Protein 4BOL (pdb70)

Sequence (486 aa):
MSSGPRLNTDYTSANQDSRVQFIVLHYTSTDLPHSLGILTHGGVSAHYLIGDDEPATVYRLVDENRRAWHAGVSEWQGRTWLNATSIGIEIVNQGYRDTPQGRVWYPFSEAQIQALIPLLKDIAKRHGITPDRRIIGHSDIAPGRKVDPGPLFPWKRLADAGLVPWPKPGELARRLAELNGQLPDVRWFQQQLARHGYLVPQTGELEKDTRDVIGAFQMKYRPARFDGEPDLETAALLLAVPTSMSSGPRLNTDYTSANQDSRVQFIVLHYTSTDLPHSLGILTHGGVSAHYLIGDDEPATVYRLVDENRRAWHAGVSEWQGRTWLNATSIGIEIVNQGYRDTPQGRVWYPFSEAQIQALIPLLKDIAKRHGITPDRIIGHSDIAPGRKVDPGPLFPWKRLADAGLVPWPKPGELARRLAELNGQLPDVRWFQQQLARHGYLVPQTGELEKDTRDVIGAFQMKYRPARRFDGEPDLETAALLLAVPTS

Solvent-accessible surface area: 22192 Å² total; per-residue (Å²): 222,95,100,60,117,172,59,38,72,118,95,103,4,77,30,37,41,10,7,3,25,2,0,0,0,4,18,22,43,33,71,33,97,91,2,22,33,63,5,8,147,45,45,68,1,0,0,1,0,0,0,80,56,142,124,9,41,9,21,64,2,1,81,20,95,84,45,0,79,16,0,32,95,8,30,9,54,32,73,27,93,0,21,6,11,0,0,0,0,18,0,8,11,68,1,73,96,100,49,148,184,35,117,60,48,95,101,26,45,93,24,5,5,93,19,0,21,62,1,0,103,43,0,13,179,117,36,51,11,60,36,24,36,1,2,0,9,4,0,4,6,29,39,122,79,42,11,3,2,15,82,8,35,10,105,115,0,19,98,32,50,10,7,13,69,22,131,127,41,27,58,68,128,67,80,75,108,21,113,56,130,92,26,98,30,99,52,0,0,87,18,0,45,122,18,3,9,101,14,32,72,94,30,106,51,112,145,79,0,80,37,4,0,6,8,0,0,9,12,21,16,55,102,104,68,79,0,70,15,25,57,70,0,0,0,6,0,36,6,5,48,71,95,226,88,115,33,42,162,58,42,89,105,98,96,7,80,10,36,40,10,7,3,24,0,0,0,0,4,16,23,67,37,68,42,85,114,1,18,17,81,8,14,138,46,42,64,0,0,0,4,0,0,0,77,56,145,119,12,41,14,19,79,2,1,82,27,97,86,46,0,81,17,0,33,95,9,32,9,43,32,53,27,93,0,22,5,11,0,0,0,0,18,0,6,11,108,1,79,116,100,39,145,180,32,110,58,31,60,101,26,40,89,15,3,5,112,20,0,24,68,15,0,103,60,0,14,170,118,36,62,14,68,45,20,40,2,2,0,8,4,0,4,6,28,38,126,80,43,11,2,2,16,80,9,36,10,107,94,0,17,106,33,52,9,7,16,66,21,154,135,55,40,62,67,140,66,86,73,101,23,128,59,141,87,25,100,32,98,54,0,0,86,22,0,46,108,22,3,9,102,14,34,69,93,26,101,51,111,150,78,0,82,38,5,1,7,7,0,0,9,14,23,22,59,101,139,62,68,0,80,14,42,56,74,1,0,0,9,0,41,9,1,58,75,86

Organism: Pseudomonas aeruginosa (strain ATCC 15692 / DSM 22644 / CIP 104116 / JCM 14847 / LMG 12228 / 1C / PRS 101 / PAO1) (NCBI:txid208964)

InterPro domains:
  IPR002477 Peptidoglycan binding-like [PF01471] (199-253)
  IPR002502 N-acetylmuramoyl-L-alanine amidase domain [PF01510] (33-166)
  IPR002502 N-acetylmuramoyl-L-alanine amidase domain [SM00644] (24-165)
  IPR002502 N-acetylmuramoyl-L-alanine amidase domain [cd06583] (35-167)
  IPR036365 PGBD-like superfamily [SSF47090] (194-255)
  IPR036366 PGBD superfamily [G3DSA:1.10.101.10] (180-259)
  IPR036505 N-acetylmuramoyl-L-alanine amidase/PGRP domain superfamily [G3DSA:3.40.80.10] (34-179)
  IPR036505 N-acetylmuramoyl-L-alanine amidase/PGRP domain superfamily [SSF55846] (22-177)
  IPR051206 N-acetylmuramoyl-L-alanine amidase 2 [PTHR30417] (24-256)

Secondary structure (DSSP, 8-state):
---S---B-S---SSEEES--EEEEEE-SS-HHHHHHHHHHSS---SEEE-SSSS--EEE-S-TTEEES---S-EETTEESGGGGEEEEEE----EEE-SS-EEE-PPPHHHHHHHHHHHHHHHHHHT--GGGEEEHHHHSBTTB-TT-TTS-HHHHHHTTSS--PPTTHHHHHHHHHTT-PPPHHHHHHHHHHHT-----SS---HHHHHHHHHHHHHH-TT--S----HHHHHHHHHS---/--SS---B-S---SSEEES--EEEEEE-SS-HHHHHHHHHHSS---SEEE-SSSSPPEEE-S-TTEEES---S-EETTEESGGGGEEEEEE----EEEETTEEEEPPPPHHHHHHHHHHHHHHHHHHT--GGGEEEHHHHSTTT--TT-TTS-HHHHHHTTSS--PPTTHHHHHHHHHTTPPPPHHHHHHHHHHHT-----SS---HHHHHHHHHHHHHH-TT--S----HHHHHHHHHSPP-

Radius of gyration: 25.32 Å; Cα contacts (8 Å, |Δi|>4): 1041; chains: 2; bounding box: 68×60×74 Å

Structure (mmCIF, N/CA/C/O backbone):
data_4BOL
#
_entry.id   4BOL
#
_cell.length_a   47.630
_cell.length_b   97.234
_cell.length_c   104.169
_cell.angle_alpha   90.00
_cell.angle_beta   90.00
_cell.angle_gamma   90.00
#
_symmetry.space_group_name_H-M   'P 21 21 21'
#
loop_
_entity.id
_entity.type
_entity.pdbx_description
1 polymer AMPDH2
2 non-polymer D-alanyl-N-[(2S,6R)-6-amino-6-carboxy-1-{[(1R)-1-carboxyethyl]amino}-1-oxohexan-2-yl]-D-glutamine
3 non-polymer 'ZINC ION'
4 water water
#
loop_
_atom_site.group_PDB
_atom_site.id
_atom_site.type_symbol
_atom_site.label_atom_id
_atom_site.label_alt_id
_atom_site.label_comp_id
_atom_site.label_asym_id
_atom_site.label_entity_id
_atom_site.label_seq_id
_atom_site.pdbx_PDB_ins_code
_atom_site.Cartn_x
_atom_site.Cartn_y
_atom_site.Cartn_z
_atom_site.occupancy
_atom_site.B_iso_or_equiv
_atom_site.auth_seq_id
_atom_site.auth_comp_id
_atom_site.auth_asym_id
_atom_site.auth_atom_id
_atom_site.pdbx_PDB_model_num
ATOM 1 N N . MET A 1 17 ? 40.459 30.376 -45.987 1.00 56.16 17 MET A N 1
ATOM 2 C CA . MET A 1 17 ? 41.397 30.999 -46.923 1.00 66.80 17 MET A CA 1
ATOM 3 C C . MET A 1 17 ? 42.654 30.216 -47.397 1.00 77.21 17 MET A C 1
ATOM 4 O O . MET A 1 17 ? 43.576 30.843 -47.938 1.00 68.32 17 MET A O 1
ATOM 17 N N . SER A 1 18 ? 42.732 28.890 -47.250 1.00 91.63 18 SER A N 1
ATOM 18 C CA . SER A 1 18 ? 41.682 28.029 -46.729 1.00 92.18 18 SER A CA 1
ATOM 19 C C . SER A 1 18 ? 42.271 26.672 -46.394 1.00 96.13 18 SER A C 1
ATOM 20 O O . SER A 1 18 ? 42.479 25.846 -47.282 1.00 98.38 18 SER A O 1
ATOM 28 N N . SER A 1 19 ? 42.557 26.463 -45.108 1.00 105.44 19 SER A N 1
ATOM 29 C CA . SER A 1 19 ? 43.038 25.170 -44.614 1.00 103.47 19 SER A CA 1
ATOM 30 C C . SER A 1 19 ? 42.500 24.864 -43.209 1.00 97.76 19 SER A C 1
ATOM 31 O O . SER A 1 19 ? 42.183 25.771 -42.432 1.00 96.43 19 SER A O 1
ATOM 39 N N . GLY A 1 20 ? 42.445 23.572 -42.893 1.00 80.47 20 GLY A N 1
ATOM 40 C CA . GLY A 1 20 ? 41.499 23.036 -41.928 1.00 77.07 20 GLY A CA 1
ATOM 41 C C . GLY A 1 20 ? 40.500 22.282 -42.795 1.00 76.49 20 GLY A C 1
ATOM 42 O O . GLY A 1 20 ? 40.617 22.329 -44.021 1.00 79.68 20 GLY A O 1
ATOM 46 N N . PRO A 1 21 ? 39.517 21.592 -42.191 1.00 94.17 21 PRO A N 1
ATOM 47 C CA . PRO A 1 21 ? 38.621 20.790 -43.042 1.00 95.50 21 PRO A CA 1
ATOM 48 C C . PRO A 1 21 ? 37.432 21.577 -43.631 1.00 97.20 21 PRO A C 1
ATOM 49 O O . PRO A 1 21 ? 37.066 21.356 -44.789 1.00 101.97 21 PRO A O 1
ATOM 60 N N . ARG A 1 22 ? 36.864 22.513 -42.876 1.00 86.00 22 ARG A N 1
ATOM 61 C CA . ARG A 1 22 ? 35.705 23.354 -43.266 1.00 86.89 22 ARG A CA 1
ATOM 62 C C . ARG A 1 22 ? 34.525 22.673 -44.008 1.00 69.85 22 ARG A C 1
ATOM 63 O O . ARG A 1 22 ? 34.366 22.714 -45.210 1.00 76.38 22 ARG A O 1
ATOM 84 N N . LEU A 1 23 ? 33.660 22.124 -43.201 1.00 53.17 23 LEU A N 1
ATOM 85 C CA . LEU A 1 23 ? 32.504 21.395 -43.696 1.00 39.37 23 LEU A CA 1
ATOM 86 C C . LEU A 1 23 ? 31.491 22.276 -44.382 1.00 46.57 23 LEU A C 1
ATOM 87 O O . LEU A 1 23 ? 31.328 23.436 -44.030 1.00 47.92 23 LEU A O 1
ATOM 103 N N . ASN A 1 24 ? 30.779 21.700 -45.339 1.00 37.19 24 ASN A N 1
ATOM 104 C CA . ASN A 1 24 ? 29.605 22.342 -45.896 1.00 39.81 24 ASN A CA 1
ATOM 105 C C . ASN A 1 24 ? 28.382 21.782 -45.181 1.00 36.81 24 ASN A C 1
ATOM 106 O O . ASN A 1 24 ? 28.093 20.591 -45.260 1.00 34.96 24 ASN A O 1
ATOM 117 N N . THR A 1 25 ? 27.657 22.656 -44.491 1.00 36.82 25 THR A N 1
ATOM 118 C CA . THR A 1 25 ? 26.493 22.233 -43.713 1.00 35.70 25 THR A CA 1
ATOM 119 C C . THR A 1 25 ? 25.209 22.855 -44.258 1.00 39.76 25 THR A C 1
ATOM 120 O O . THR A 1 25 ? 24.231 23.027 -43.526 1.00 40.98 25 THR A O 1
ATOM 131 N N . ASP A 1 26 ? 25.215 23.177 -45.548 1.00 37.49 26 ASP A N 1
ATOM 132 C CA . ASP A 1 26 ? 24.054 23.794 -46.191 1.00 43.81 26 ASP A CA 1
ATOM 133 C C . ASP A 1 26 ? 22.894 22.822 -46.444 1.00 43.79 26 ASP A C 1
ATOM 134 O O . ASP A 1 26 ? 21.773 23.251 -46.665 1.00 52.19 26 ASP A O 1
ATOM 143 N N . TYR A 1 27 ? 23.165 21.519 -46.410 1.00 37.05 27 TYR A N 1
ATOM 144 C CA . TYR A 1 27 ? 22.148 20.513 -46.714 1.00 34.87 27 TYR A CA 1
ATOM 145 C C . TYR A 1 27 ? 21.931 19.598 -45.519 1.00 39.22 27 TYR A C 1
ATOM 146 O O . TYR A 1 27 ? 22.901 19.169 -44.891 1.00 39.01 27 TYR A O 1
ATOM 164 N N . THR A 1 28 ? 20.673 19.291 -45.201 1.00 32.38 28 THR A N 1
ATOM 165 C CA . THR A 1 28 ? 20.407 18.253 -44.221 1.00 32.19 28 THR A CA 1
ATOM 166 C C . THR A 1 28 ? 19.352 17.264 -44.706 1.00 33.43 28 THR A C 1
ATOM 167 O O . THR A 1 28 ? 18.362 17.624 -45.342 1.00 38.01 28 THR A O 1
ATOM 178 N N . SER A 1 29 ? 19.597 16.003 -44.411 1.00 28.12 29 SER A N 1
ATOM 179 C CA . SER A 1 29 ? 18.733 14.950 -44.899 1.00 27.39 29 SER A CA 1
ATOM 180 C C . SER A 1 29 ? 17.418 14.887 -44.145 1.00 29.11 29 SER A C 1
ATOM 181 O O . SER A 1 29 ? 17.381 15.035 -42.918 1.00 26.69 29 SER A O 1
ATOM 189 N N . ALA A 1 30 ? 16.347 14.632 -44.893 1.00 30.34 30 ALA A N 1
ATOM 190 C CA . ALA A 1 30 ? 15.024 14.386 -44.316 1.00 36.79 30 ALA A CA 1
ATOM 191 C C . ALA A 1 30 ? 14.876 12.967 -43.748 1.00 36.04 30 ALA A C 1
ATOM 192 O O . ALA A 1 30 ? 14.066 12.724 -42.862 1.00 33.75 30 ALA A O 1
ATOM 199 N N . ASN A 1 31 ? 15.663 12.030 -44.262 1.00 28.85 31 ASN A N 1
ATOM 200 C CA . ASN A 1 31 ? 15.505 10.627 -43.928 1.00 25.37 31 ASN A CA 1
ATOM 201 C C . ASN A 1 31 ? 16.493 10.222 -42.839 1.00 32.29 31 ASN A C 1
ATOM 202 O O . ASN A 1 31 ? 17.564 9.711 -43.102 1.00 26.84 31 ASN A O 1
ATOM 213 N N . GLN A 1 32 ? 16.123 10.487 -41.599 1.00 25.19 32 GLN A N 1
ATOM 214 C CA . GLN A 1 32 ? 16.975 10.179 -40.475 1.00 22.61 32 GLN A CA 1
ATOM 215 C C . GLN A 1 32 ? 16.075 10.075 -39.264 1.00 20.93 32 GLN A C 1
ATOM 216 O O . GLN A 1 32 ? 14.938 10.594 -39.273 1.00 24.11 32 GLN A O 1
ATOM 230 N N . ASP A 1 33 ? 16.586 9.454 -38.213 1.00 19.63 33 ASP A N 1
ATOM 231 C CA . ASP A 1 33 ? 15.836 9.348 -36.964 1.00 21.89 33 ASP A CA 1
ATOM 232 C C . ASP A 1 33 ? 16.777 9.142 -35.789 1.00 21.13 33 ASP A C 1
ATOM 233 O O . ASP A 1 33 ? 17.945 9.520 -35.856 1.00 19.39 33 ASP A O 1
ATOM 242 N N . SER A 1 34 ? 16.288 8.567 -34.696 1.00 17.92 34 SER A N 1
ATOM 243 C CA . SER A 1 34 ? 17.124 8.455 -33.511 1.00 17.74 34 SER A CA 1
ATOM 244 C C . SER A 1 34 ? 17.985 7.219 -33.497 1.00 18.20 34 SER A C 1
ATOM 245 O O . SER A 1 34 ? 17.574 6.170 -33.994 1.00 19.33 34 SER A O 1
ATOM 253 N N . ARG A 1 35 ? 19.178 7.339 -32.921 1.00 18.66 35 ARG A N 1
ATOM 254 C CA . ARG A 1 35 ? 20.012 6.181 -32.647 1.00 16.42 35 ARG A CA 1
ATOM 255 C C . ARG A 1 35 ? 19.397 5.296 -31.545 1.00 20.68 35 ARG A C 1
ATOM 256 O O . ARG A 1 35 ? 19.699 4.107 -31.476 1.00 18.70 35 ARG A O 1
ATOM 277 N N . VAL A 1 36 ? 18.538 5.867 -30.709 1.00 18.19 36 VAL A N 1
ATOM 278 C CA . VAL A 1 36 ? 17.923 5.114 -29.619 1.00 16.37 36 VAL A CA 1
ATOM 279 C C . VAL A 1 36 ? 16.659 4.435 -30.144 1.00 18.05 36 VAL A C 1
ATOM 280 O O . VAL A 1 36 ? 15.721 5.105 -30.588 1.00 22.66 36 VAL A O 1
ATOM 293 N N . GLN A 1 37 ? 16.678 3.103 -30.148 1.00 19.40 37 GLN A N 1
ATOM 294 C CA . GLN A 1 37 ? 15.595 2.299 -30.696 1.00 19.61 37 GLN A CA 1
ATOM 295 C C . GLN A 1 37 ? 14.839 1.508 -29.610 1.00 18.58 37 GLN A C 1
ATOM 296 O O . GLN A 1 37 ? 13.749 1.021 -29.873 1.00 19.96 37 GLN A O 1
ATOM 310 N N . PHE A 1 38 ? 15.422 1.384 -28.426 1.00 14.50 38 PHE A N 1
ATOM 311 C CA . PHE A 1 38 ? 14.862 0.533 -27.352 1.00 14.27 38 PHE A CA 1
ATOM 312 C C . PHE A 1 38 ? 15.034 1.169 -25.969 1.00 18.63 38 PHE A C 1
ATOM 313 O O . PHE A 1 38 ? 15.994 1.905 -25.742 1.00 15.88 38 PHE A O 1
ATOM 330 N N . ILE A 1 39 ? 14.127 0.843 -25.056 1.00 16.34 39 ILE A N 1
ATOM 331 C CA . ILE A 1 39 ? 14.267 1.171 -23.648 1.00 15.77 39 ILE A CA 1
ATOM 332 C C . ILE A 1 39 ? 14.314 -0.137 -22.895 1.00 14.70 39 ILE A C 1
ATOM 333 O O . ILE A 1 39 ? 13.446 -0.993 -23.115 1.00 17.32 39 ILE A O 1
ATOM 349 N N . VAL A 1 40 ? 15.331 -0.292 -22.041 1.00 14.78 40 VAL A N 1
ATOM 350 C CA . VAL A 1 40 ? 15.504 -1.506 -21.241 1.00 16.38 40 VAL A CA 1
ATOM 351 C C . VAL A 1 40 ? 15.372 -1.207 -19.746 1.00 17.02 40 VAL A C 1
ATOM 352 O O . VAL A 1 40 ? 16.049 -0.319 -19.214 1.00 16.25 40 VAL A O 1
ATOM 365 N N . LEU A 1 41 ? 14.539 -2.000 -19.077 1.00 16.29 41 LEU A N 1
ATOM 366 C CA . LEU A 1 41 ? 14.225 -1.853 -17.656 1.00 12.74 41 LEU A CA 1
ATOM 367 C C . LEU A 1 41 ? 15.011 -2.850 -16.825 1.00 17.54 41 LEU A C 1
ATOM 368 O O . LEU A 1 41 ? 15.137 -4.011 -17.200 1.00 16.88 41 LEU A O 1
ATOM 384 N N . HIS A 1 42 ? 15.510 -2.379 -15.683 1.00 16.13 42 HIS A N 1
ATOM 385 C CA . HIS A 1 42 ? 16.333 -3.162 -14.774 1.00 16.54 42 HIS A CA 1
ATOM 386 C C . HIS A 1 42 ? 15.899 -2.917 -13.324 1.00 16.69 42 HIS A C 1
ATOM 387 O O . HIS A 1 42 ? 15.265 -1.908 -13.036 1.00 21.07 42 HIS A O 1
ATOM 401 N N . TYR A 1 43 ? 16.299 -3.803 -12.408 1.00 20.19 43 TYR A N 1
ATOM 402 C CA . TYR A 1 43 ? 16.393 -3.434 -10.988 1.00 22.07 43 TYR A CA 1
ATOM 403 C C . TYR A 1 43 ? 17.852 -3.452 -10.514 1.00 21.29 43 TYR A C 1
ATOM 404 O O . TYR A 1 43 ? 18.721 -4.058 -11.155 1.00 24.72 43 TYR A O 1
ATOM 422 N N . THR A 1 44 ? 18.115 -2.762 -9.411 1.00 23.58 44 THR A N 1
ATOM 423 C CA . THR A 1 44 ? 19.475 -2.594 -8.927 1.00 22.03 44 THR A CA 1
ATOM 424 C C . THR A 1 44 ? 19.986 -3.761 -8.086 1.00 25.21 44 THR A C 1
ATOM 425 O O . THR A 1 44 ? 21.203 -3.985 -8.004 1.00 27.98 44 THR A O 1
ATOM 436 N N . SER A 1 45 ? 19.062 -4.459 -7.429 1.00 24.47 45 SER A N 1
ATOM 437 C CA . SER A 1 45 ? 19.367 -5.519 -6.449 1.00 27.41 45 SER A CA 1
ATOM 438 C C . SER A 1 45 ? 19.947 -5.005 -5.134 1.00 30.07 45 SER A C 1
ATOM 439 O O . SER A 1 45 ? 20.340 -5.808 -4.286 1.00 37.20 45 SER A O 1
ATOM 447 N N . THR A 1 46 ? 19.984 -3.685 -4.944 1.00 26.97 46 THR A N 1
ATOM 448 C CA . THR A 1 46 ? 20.632 -3.100 -3.764 1.00 30.93 46 THR A CA 1
ATOM 449 C C . THR A 1 46 ? 20.008 -1.766 -3.360 1.00 32.43 46 THR A C 1
ATOM 450 O O . THR A 1 46 ? 19.176 -1.226 -4.081 1.00 30.95 46 THR A O 1
ATOM 461 N N . ASP A 1 47 ? 20.419 -1.252 -2.199 1.00 31.53 47 ASP A N 1
ATOM 462 C CA . ASP A 1 47 ? 19.895 0.008 -1.646 1.00 35.74 47 ASP A CA 1
ATOM 463 C C . ASP A 1 47 ? 20.270 1.215 -2.524 1.00 37.36 47 ASP A C 1
ATOM 464 O O . ASP A 1 47 ? 21.139 1.106 -3.365 1.00 32.45 47 ASP A O 1
ATOM 473 N N . LEU A 1 48 ? 19.645 2.372 -2.311 1.00 31.65 48 LEU A N 1
ATOM 474 C CA . LEU A 1 48 ? 19.878 3.528 -3.192 1.00 34.21 48 LEU A CA 1
ATOM 475 C C . LEU A 1 48 ? 21.324 4.094 -3.183 1.00 29.75 48 LEU A C 1
ATOM 476 O O . LEU A 1 48 ? 21.903 4.372 -4.253 1.00 28.19 48 LEU A O 1
ATOM 492 N N . PRO A 1 49 ? 21.902 4.314 -1.993 1.00 30.34 49 PRO A N 1
ATOM 493 C CA . PRO A 1 49 ? 23.266 4.854 -2.082 1.00 29.59 49 PRO A CA 1
ATOM 494 C C . PRO A 1 49 ? 24.269 3.883 -2.715 1.00 29.30 49 PRO A C 1
ATOM 495 O O . PRO A 1 49 ? 25.139 4.297 -3.484 1.00 33.09 49 PRO A O 1
ATOM 506 N N . HIS A 1 50 ? 24.159 2.604 -2.397 1.00 28.71 50 HIS A N 1
ATOM 507 C CA . HIS A 1 50 ? 25.009 1.612 -3.013 1.00 30.87 50 HIS A CA 1
ATOM 508 C C . HIS A 1 50 ? 24.727 1.537 -4.512 1.00 31.01 50 HIS A C 1
ATOM 509 O O . HIS A 1 50 ? 25.676 1.447 -5.307 1.00 31.44 50 HIS A O 1
ATOM 524 N N . SER A 1 51 ? 23.444 1.584 -4.897 1.00 27.53 51 SER A N 1
ATOM 525 C CA . SER A 1 51 ? 23.063 1.534 -6.305 1.00 29.59 51 SER A CA 1
ATOM 526 C C . SER A 1 51 ? 23.739 2.666 -7.061 1.00 28.51 51 SER A C 1
ATOM 527 O O . SER A 1 51 ? 24.305 2.458 -8.149 1.00 27.87 51 SER A O 1
ATOM 535 N N . LEU A 1 52 ? 23.664 3.867 -6.508 1.00 28.01 52 LEU A N 1
ATOM 536 C CA . LEU A 1 52 ? 24.314 5.024 -7.124 1.00 26.69 52 LEU A CA 1
ATOM 537 C C . LEU A 1 52 ? 25.822 4.826 -7.224 1.00 28.85 52 LEU A C 1
ATOM 538 O O . LEU A 1 52 ? 26.411 5.160 -8.241 1.00 29.28 52 LEU A O 1
ATOM 554 N N . GLY A 1 53 ? 26.452 4.283 -6.190 1.00 30.86 53 GLY A N 1
ATOM 555 C CA . GLY A 1 53 ? 27.890 4.033 -6.230 1.00 27.15 53 GLY A CA 1
ATOM 556 C C . GLY A 1 53 ? 28.295 3.106 -7.372 1.00 26.03 53 GLY A C 1
ATOM 557 O O . GLY A 1 53 ? 29.240 3.358 -8.119 1.00 26.52 53 GLY A O 1
ATOM 561 N N . ILE A 1 54 ? 27.533 2.031 -7.538 1.00 27.94 54 ILE A N 1
ATOM 562 C CA . ILE A 1 54 ? 27.810 1.054 -8.575 1.00 26.25 54 ILE A CA 1
ATOM 563 C C . ILE A 1 54 ? 27.614 1.697 -9.946 1.00 22.77 54 ILE A C 1
ATOM 564 O O . ILE A 1 54 ? 28.452 1.548 -10.819 1.00 25.46 54 ILE A O 1
ATOM 580 N N . LEU A 1 55 ? 26.537 2.463 -10.106 1.00 23.34 55 LEU A N 1
ATOM 581 C CA . LEU A 1 55 ? 26.175 2.962 -11.429 1.00 24.03 55 LEU A CA 1
ATOM 582 C C . LEU A 1 55 ? 27.003 4.153 -11.849 1.00 28.34 55 LEU A C 1
ATOM 583 O O . LEU A 1 55 ? 27.007 4.506 -13.038 1.00 26.84 55 LEU A O 1
ATOM 599 N N . THR A 1 56 ? 27.721 4.744 -10.898 1.00 24.42 56 THR A N 1
ATOM 600 C CA . THR A 1 56 ? 28.612 5.866 -11.177 1.00 23.27 56 THR A CA 1
ATOM 601 C C . THR A 1 56 ? 30.118 5.532 -11.161 1.00 29.55 56 THR A C 1
ATOM 602 O O . THR A 1 56 ? 30.888 6.195 -11.838 1.00 30.32 56 THR A O 1
ATOM 613 N N . HIS A 1 57 ? 30.534 4.527 -10.391 1.00 26.35 57 HIS A N 1
ATOM 614 C CA . HIS A 1 57 ? 31.948 4.186 -10.267 1.00 26.76 57 HIS A CA 1
ATOM 615 C C . HIS A 1 57 ? 32.299 2.696 -10.473 1.00 26.61 57 HIS A C 1
ATOM 616 O O . HIS A 1 57 ? 33.437 2.306 -10.186 1.00 32.51 57 HIS A O 1
ATOM 631 N N . GLY A 1 58 ? 31.333 1.883 -10.889 1.00 25.09 58 GLY A N 1
ATOM 632 C CA . GLY A 1 58 ? 31.485 0.424 -10.946 1.00 25.08 58 GLY A CA 1
ATOM 633 C C . GLY A 1 58 ? 31.463 -0.326 -12.294 1.00 29.94 58 GLY A C 1
ATOM 634 O O . GLY A 1 58 ? 31.194 -1.530 -12.354 1.00 35.31 58 GLY A O 1
ATOM 638 N N . GLY A 1 59 ? 31.764 0.346 -13.374 1.00 33.39 59 GLY A N 1
ATOM 639 C CA . GLY A 1 59 ? 31.872 -0.375 -14.652 1.00 28.36 59 GLY A CA 1
ATOM 640 C C . GLY A 1 59 ? 30.590 -0.815 -15.337 1.00 28.37 59 GLY A C 1
ATOM 641 O O . GLY A 1 59 ? 30.633 -1.378 -16.450 1.00 27.64 59 GLY A O 1
ATOM 645 N N . VAL A 1 60 ? 29.454 -0.587 -14.691 1.00 21.92 60 VAL A N 1
ATOM 646 C CA . VAL A 1 60 ? 28.159 -0.580 -15.324 1.00 22.41 60 VAL A CA 1
ATOM 647 C C . VAL A 1 60 ? 27.541 0.782 -15.106 1.00 23.86 60 VAL A C 1
ATOM 648 O O . VAL A 1 60 ? 27.983 1.543 -14.257 1.00 29.08 60 VAL A O 1
ATOM 661 N N 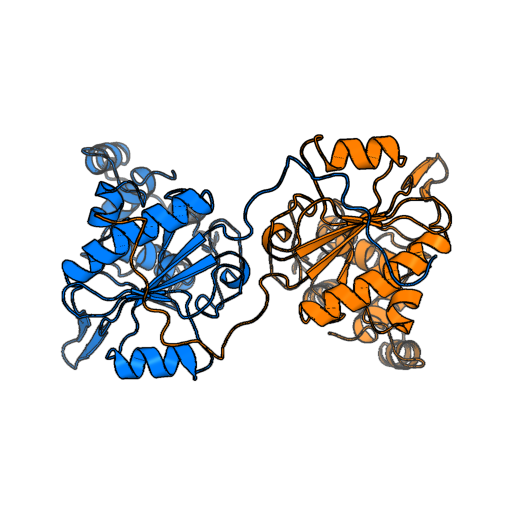. SER A 1 61 ? 26.514 1.101 -15.875 1.00 18.08 61 SER A N 1
ATOM 662 C CA . SER A 1 61 ? 25.850 2.384 -15.715 1.00 19.57 61 SER A CA 1
ATOM 663 C C . SER A 1 61 ? 24.503 2.308 -16.386 1.00 19.28 61 SER A C 1
ATOM 664 O O . SER A 1 61 ? 24.201 1.363 -17.111 1.00 23.18 61 SER A O 1
ATOM 672 N N . ALA A 1 62 ? 23.698 3.329 -16.158 1.00 22.66 62 ALA A N 1
ATOM 673 C CA . ALA A 1 62 ? 22.398 3.428 -16.815 1.00 25.65 62 ALA A CA 1
ATOM 674 C C . ALA A 1 62 ? 22.099 4.903 -16.971 1.00 19.75 62 ALA A C 1
ATOM 675 O O . ALA A 1 62 ? 22.681 5.734 -16.286 1.00 21.64 62 ALA A O 1
ATOM 682 N N . HIS A 1 63 ? 21.185 5.231 -17.869 1.00 18.43 63 HIS A N 1
ATOM 683 C CA . HIS A 1 63 ? 20.823 6.617 -18.074 1.00 17.82 63 HIS A CA 1
ATOM 684 C C . HIS A 1 63 ? 20.013 7.200 -16.918 1.00 18.46 63 HIS A C 1
ATOM 685 O O . HIS A 1 63 ? 20.231 8.342 -16.540 1.00 20.67 63 HIS A O 1
ATOM 700 N N . TYR A 1 64 ? 19.067 6.426 -16.403 1.00 17.43 64 TYR A N 1
ATOM 701 C CA . TYR A 1 64 ? 18.196 6.872 -15.339 1.00 17.47 64 TYR A CA 1
ATOM 702 C C . TYR A 1 64 ? 18.167 5.854 -14.210 1.00 19.72 64 TYR A C 1
ATOM 703 O O . TYR A 1 64 ? 18.227 4.646 -14.447 1.00 18.99 64 TYR A O 1
ATOM 721 N N . LEU A 1 65 ? 18.090 6.372 -12.985 1.00 21.71 65 LEU A N 1
ATOM 722 C CA . LEU A 1 65 ? 17.856 5.567 -11.798 1.00 20.82 65 LEU A CA 1
ATOM 723 C C . LEU A 1 65 ? 16.631 6.113 -11.067 1.00 21.07 65 LEU A C 1
ATOM 724 O O . LEU A 1 65 ? 16.536 7.323 -10.810 1.00 21.70 65 LEU A O 1
ATOM 740 N N . ILE A 1 66 ? 15.709 5.219 -10.723 1.00 19.88 66 ILE A N 1
ATOM 741 C CA . ILE A 1 66 ? 14.501 5.582 -9.973 1.00 21.01 66 ILE A CA 1
ATOM 742 C C . ILE A 1 66 ? 14.642 5.106 -8.554 1.00 20.23 66 ILE A C 1
ATOM 743 O O . ILE A 1 66 ? 14.820 3.916 -8.301 1.00 23.18 66 ILE A O 1
ATOM 759 N N . GLY A 1 67 ? 14.567 6.062 -7.640 1.00 20.94 67 GLY A N 1
ATOM 760 C CA . GLY A 1 67 ? 14.788 5.806 -6.235 1.00 24.91 67 GLY A CA 1
ATOM 761 C C . GLY A 1 67 ? 13.600 5.142 -5.573 1.00 24.41 67 GLY A C 1
ATOM 762 O O . GLY A 1 67 ? 12.578 4.890 -6.218 1.00 25.36 67 GLY A O 1
ATOM 766 N N . ASP A 1 68 ? 13.761 4.855 -4.285 1.00 30.34 68 ASP A N 1
ATOM 767 C CA . ASP A 1 68 ? 12.764 4.146 -3.494 1.00 30.63 68 ASP A CA 1
ATOM 768 C C . ASP A 1 68 ? 12.161 5.089 -2.450 1.00 30.84 68 ASP A C 1
ATOM 769 O O . ASP A 1 68 ? 11.628 4.642 -1.426 1.00 32.60 68 ASP A O 1
ATOM 778 N N . ASP A 1 69 ? 12.290 6.398 -2.689 1.00 33.08 69 ASP A N 1
ATOM 779 C CA . ASP A 1 69 ? 11.660 7.414 -1.848 1.00 33.77 69 ASP A CA 1
ATOM 780 C C . ASP A 1 69 ? 10.241 7.717 -2.338 1.00 32.89 69 ASP A C 1
ATOM 781 O O . ASP A 1 69 ? 9.840 7.179 -3.366 1.00 30.82 69 ASP A O 1
ATOM 790 N N . GLU A 1 70 ? 9.474 8.522 -1.587 1.00 33.98 70 GLU A N 1
ATOM 791 C CA . GLU A 1 70 ? 8.128 8.940 -2.024 1.00 34.44 70 GLU A CA 1
ATOM 792 C C . GLU A 1 70 ? 7.951 10.449 -1.941 1.00 36.69 70 GLU A C 1
ATOM 793 O O . GLU A 1 70 ? 7.958 11.005 -0.846 1.00 40.82 70 GLU A O 1
ATOM 805 N N . PRO A 1 71 ? 7.779 11.134 -3.081 1.00 35.11 71 PRO A N 1
ATOM 806 C CA . PRO A 1 71 ? 7.789 10.636 -4.465 1.00 36.37 71 PRO A CA 1
ATOM 807 C C . PRO A 1 71 ? 9.143 10.030 -4.788 1.00 34.68 71 PRO A C 1
ATOM 808 O O . PRO A 1 71 ? 10.106 10.318 -4.086 1.00 31.76 71 PRO A O 1
ATOM 819 N N . ALA A 1 72 ? 9.202 9.199 -5.824 1.00 29.68 72 ALA A N 1
ATOM 820 C CA . ALA A 1 72 ? 10.421 8.501 -6.197 1.00 25.58 72 ALA A CA 1
ATOM 821 C C . ALA A 1 72 ? 11.305 9.395 -7.070 1.00 29.15 72 ALA A C 1
ATOM 822 O O . ALA A 1 72 ? 10.951 9.705 -8.198 1.00 30.58 72 ALA A O 1
ATOM 829 N N . THR A 1 73 ? 12.460 9.793 -6.547 1.00 25.94 73 THR A N 1
ATOM 830 C CA . THR A 1 73 ? 13.382 10.624 -7.302 1.00 26.13 73 THR A CA 1
ATOM 831 C C . THR A 1 73 ? 13.893 9.904 -8.553 1.00 29.66 73 THR A C 1
ATOM 832 O O . THR A 1 73 ? 14.198 8.720 -8.513 1.00 25.45 73 THR A O 1
ATOM 843 N N . VAL A 1 74 ? 13.977 10.632 -9.661 1.00 22.94 74 VAL A N 1
ATOM 844 C CA . VAL A 1 74 ? 14.602 10.126 -10.874 1.00 21.70 74 VAL A CA 1
ATOM 845 C C . VAL A 1 74 ? 15.937 10.828 -11.077 1.00 25.13 74 VAL A C 1
ATOM 846 O O . VAL A 1 74 ? 16.000 12.044 -11.258 1.00 28.37 74 VAL A O 1
ATOM 859 N N . TYR A 1 75 ? 16.997 10.040 -11.033 1.00 21.93 75 TYR A N 1
ATOM 860 C CA . TYR A 1 75 ? 18.340 10.539 -11.261 1.00 25.39 75 TYR A CA 1
ATOM 861 C C . TYR A 1 75 ? 18.782 10.274 -12.675 1.00 24.55 75 TYR A C 1
ATOM 862 O O . TYR A 1 75 ? 18.681 9.137 -13.172 1.00 23.54 75 TYR A O 1
ATOM 880 N N . ARG A 1 76 ? 19.246 11.328 -13.346 1.00 23.32 76 ARG A N 1
ATOM 881 C CA . ARG A 1 76 ? 19.919 11.179 -14.629 1.00 23.04 76 ARG A CA 1
ATOM 882 C C . ARG A 1 76 ? 21.415 11.018 -14.410 1.00 28.97 76 ARG A C 1
ATOM 883 O O . ARG A 1 76 ? 22.063 11.921 -13.875 1.00 30.74 76 ARG A O 1
ATOM 904 N N . LEU A 1 77 ? 21.961 9.881 -14.825 1.00 24.16 77 LEU A N 1
ATOM 905 C CA . LEU A 1 77 ? 23.365 9.541 -14.576 1.00 27.23 77 LEU A CA 1
ATOM 906 C C . LEU A 1 77 ? 24.234 9.564 -15.837 1.00 28.51 77 LEU A C 1
ATOM 907 O O . LEU A 1 77 ? 25.450 9.759 -15.748 1.00 27.34 77 LEU A O 1
ATOM 923 N N . VAL A 1 78 ? 23.609 9.314 -16.978 1.00 24.11 78 VAL A N 1
ATOM 924 C CA . VAL A 1 78 ? 24.265 9.356 -18.295 1.00 23.31 78 VAL A CA 1
ATOM 925 C C . VAL A 1 78 ? 23.347 10.093 -19.287 1.00 25.47 78 VAL A C 1
ATOM 926 O O . VAL A 1 78 ? 22.149 9.810 -19.368 1.00 24.10 78 VAL A O 1
ATOM 939 N N . ASP A 1 79 ? 23.904 11.044 -20.040 1.00 26.74 79 ASP A N 1
ATOM 940 C CA . ASP A 1 79 ? 23.122 11.780 -21.024 1.00 28.33 79 ASP A CA 1
ATOM 941 C C . ASP A 1 79 ? 22.585 10.799 -22.049 1.00 24.15 79 ASP A C 1
ATOM 942 O O . ASP A 1 79 ? 23.240 9.810 -22.371 1.00 23.15 79 ASP A O 1
ATOM 951 N N . GLU A 1 80 ? 21.385 11.058 -22.545 1.00 23.04 80 GLU A N 1
ATOM 952 C CA . GLU A 1 80 ? 20.773 10.154 -23.522 1.00 18.79 80 GLU A CA 1
ATOM 953 C C . GLU A 1 80 ? 21.595 9.994 -24.796 1.00 19.60 80 GLU A C 1
ATOM 954 O O . GLU A 1 80 ? 21.464 8.979 -25.493 1.00 21.66 80 GLU A O 1
ATOM 966 N N . ASN A 1 81 ? 22.405 10.996 -25.134 1.00 23.24 81 ASN A N 1
ATOM 967 C CA . ASN A 1 81 ? 23.224 10.918 -26.349 1.00 25.19 81 ASN A CA 1
ATOM 968 C C . ASN A 1 81 ? 24.503 10.095 -26.187 1.00 31.55 81 ASN A C 1
ATOM 969 O O . ASN A 1 81 ? 25.286 9.977 -27.110 1.00 34.78 81 ASN A O 1
ATOM 980 N N . ARG A 1 82 ? 24.689 9.505 -25.019 1.00 21.87 82 ARG A N 1
ATOM 981 C CA . ARG A 1 82 ? 25.854 8.687 -24.725 1.00 18.91 82 ARG A CA 1
ATOM 982 C C . ARG A 1 82 ? 25.425 7.235 -24.487 1.00 20.44 82 ARG A C 1
ATOM 983 O O . ARG A 1 82 ? 24.256 6.941 -24.207 1.00 21.75 82 ARG A O 1
ATOM 1004 N N . ARG A 1 83 ? 26.383 6.329 -24.665 1.00 23.47 83 ARG A N 1
ATOM 1005 C CA . ARG A 1 83 ? 26.172 4.912 -24.437 1.00 16.21 83 ARG A CA 1
ATOM 1006 C C . ARG A 1 83 ? 26.430 4.562 -22.975 1.00 20.23 83 ARG A C 1
ATOM 1007 O O . ARG A 1 83 ? 27.569 4.710 -22.473 1.00 20.36 83 ARG A O 1
ATOM 1028 N N . ALA A 1 84 ? 25.368 4.153 -22.279 1.00 18.42 84 ALA A N 1
ATOM 1029 C CA . ALA A 1 84 ? 25.505 3.614 -20.933 1.00 18.30 84 ALA A CA 1
ATOM 1030 C C . ALA A 1 84 ? 25.687 2.095 -21.010 1.00 18.93 84 ALA A C 1
ATOM 1031 O O . ALA A 1 84 ? 25.382 1.464 -22.031 1.00 20.58 84 ALA A O 1
ATOM 1038 N N . TRP A 1 85 ? 26.234 1.515 -19.949 1.00 20.74 85 TRP A N 1
ATOM 1039 C CA . TRP A 1 85 ? 26.629 0.115 -19.972 1.00 17.59 85 TRP A CA 1
ATOM 1040 C C . TRP A 1 85 ? 25.722 -0.721 -19.100 1.00 18.74 85 TRP A C 1
ATOM 1041 O O . TRP A 1 85 ? 26.045 -1.009 -17.957 1.00 20.97 85 TRP A O 1
ATOM 1062 N N . HIS A 1 86 ? 24.572 -1.099 -19.646 1.00 18.62 86 HIS A N 1
ATOM 1063 C CA . HIS A 1 86 ? 23.517 -1.738 -18.883 1.00 16.93 86 HIS A CA 1
ATOM 1064 C C . HIS A 1 86 ? 23.021 -3.040 -19.473 1.00 18.76 86 HIS A C 1
ATOM 1065 O O . HIS A 1 86 ? 22.486 -3.857 -18.746 1.00 20.69 86 HIS A O 1
ATOM 1080 N N . ALA A 1 87 ? 23.160 -3.245 -20.783 1.00 16.97 87 ALA A N 1
ATOM 1081 C CA . ALA A 1 87 ? 22.496 -4.392 -21.449 1.00 17.88 87 ALA A CA 1
ATOM 1082 C C . ALA A 1 87 ? 23.383 -5.613 -21.603 1.00 18.17 87 ALA A C 1
ATOM 1083 O O . ALA A 1 87 ? 22.893 -6.755 -21.639 1.00 19.63 87 ALA A O 1
ATOM 1090 N N . GLY A 1 88 ? 24.681 -5.372 -21.751 1.00 21.71 88 GLY A N 1
ATOM 1091 C CA . GLY A 1 88 ? 25.640 -6.428 -22.008 1.00 19.20 88 GLY A CA 1
ATOM 1092 C C . GLY A 1 88 ? 25.303 -7.236 -23.248 1.00 19.07 88 GLY A C 1
ATOM 1093 O O . GLY A 1 88 ? 24.780 -6.712 -24.233 1.00 18.50 88 GLY A O 1
ATOM 1097 N N . VAL A 1 89 ? 25.643 -8.521 -23.208 1.00 20.44 89 VAL A N 1
ATOM 1098 C CA . VAL A 1 89 ? 25.310 -9.447 -24.288 1.00 18.51 89 VAL A CA 1
ATOM 1099 C C . VAL A 1 89 ? 23.787 -9.536 -24.338 1.00 17.73 89 VAL A C 1
ATOM 1100 O O . VAL A 1 89 ? 23.138 -9.907 -23.346 1.00 18.81 89 VAL A O 1
ATOM 1113 N N . SER A 1 90 ? 23.210 -9.221 -25.495 1.00 16.44 90 SER A N 1
ATOM 1114 C CA . SER A 1 90 ? 21.792 -8.908 -25.589 1.00 16.06 90 SER A CA 1
ATOM 1115 C C . SER A 1 90 ? 21.304 -8.969 -27.018 1.00 18.26 90 SER A C 1
ATOM 1116 O O . SER A 1 90 ? 22.069 -8.702 -27.946 1.00 16.19 90 SER A O 1
ATOM 1124 N N . GLU A 1 91 ? 20.021 -9.291 -27.174 1.00 13.43 91 GLU A N 1
ATOM 1125 C CA . GLU A 1 91 ? 19.387 -9.251 -28.493 1.00 13.49 91 GLU A CA 1
ATOM 1126 C C . GLU A 1 91 ? 17.890 -9.011 -28.374 1.00 16.92 91 GLU A C 1
ATOM 1127 O O . GLU A 1 91 ? 17.230 -9.581 -27.494 1.00 16.72 91 GLU A O 1
ATOM 1139 N N . TRP A 1 92 ? 17.349 -8.130 -29.216 1.00 15.40 92 TRP A N 1
ATOM 1140 C CA . TRP A 1 92 ? 15.904 -7.941 -29.316 1.00 14.92 92 TRP A CA 1
ATOM 1141 C C . TRP A 1 92 ? 15.536 -7.651 -30.775 1.00 13.95 92 TRP A C 1
ATOM 1142 O O . TRP A 1 92 ? 16.144 -6.778 -31.408 1.00 16.62 92 TRP A O 1
ATOM 1163 N N . GLN A 1 93 ? 14.583 -8.401 -31.313 1.00 15.19 93 GLN A N 1
ATOM 1164 C CA . GLN A 1 93 ? 14.128 -8.242 -32.697 1.00 17.49 93 GLN A CA 1
ATOM 1165 C C . GLN A 1 93 ? 15.303 -8.255 -33.675 1.00 16.89 93 GLN A C 1
ATOM 1166 O O . GLN A 1 93 ? 15.309 -7.539 -34.702 1.00 17.69 93 GLN A O 1
ATOM 1180 N N . GLY A 1 94 ? 16.277 -9.125 -33.411 1.00 15.34 94 GLY A N 1
ATOM 1181 C CA . GLY A 1 94 ? 17.426 -9.289 -34.276 1.00 15.46 94 GLY A CA 1
ATOM 1182 C C . GLY A 1 94 ? 18.558 -8.292 -34.126 1.00 15.84 94 GLY A C 1
ATOM 1183 O O . GLY A 1 94 ? 19.603 -8.456 -34.782 1.00 18.67 94 GLY A O 1
ATOM 1187 N N . ARG A 1 95 ? 18.326 -7.255 -33.316 1.00 15.00 95 ARG A N 1
ATOM 1188 C CA . ARG A 1 95 ? 19.332 -6.259 -32.934 1.00 14.31 95 ARG A CA 1
ATOM 1189 C C . ARG A 1 95 ? 20.144 -6.751 -31.753 1.00 15.95 95 ARG A C 1
ATOM 1190 O O . ARG A 1 95 ? 19.577 -7.014 -30.703 1.00 15.99 95 ARG A O 1
ATOM 1211 N N . THR A 1 96 ? 21.468 -6.842 -31.911 1.00 16.69 96 THR A N 1
ATOM 1212 C CA . THR A 1 96 ? 22.352 -7.360 -30.877 1.00 15.47 96 THR A CA 1
ATOM 1213 C C . THR A 1 96 ? 23.104 -6.238 -30.205 1.00 17.86 96 THR A C 1
ATOM 1214 O O . THR A 1 96 ? 23.127 -5.113 -30.708 1.00 17.08 96 THR A O 1
ATOM 1225 N N . TRP A 1 97 ? 23.704 -6.531 -29.043 1.00 15.67 97 TRP A N 1
ATOM 1226 C CA . TRP A 1 97 ? 24.532 -5.578 -28.336 1.00 14.95 97 TRP A CA 1
ATOM 1227 C C . TRP A 1 97 ? 23.826 -4.229 -28.125 1.00 16.11 97 TRP A C 1
ATOM 1228 O O . TRP A 1 97 ? 24.261 -3.177 -28.617 1.00 15.90 97 TRP A O 1
ATOM 1249 N N . LEU A 1 98 ? 22.757 -4.264 -27.348 1.00 14.81 98 LEU A N 1
ATOM 1250 C CA . LEU A 1 98 ? 21.815 -3.155 -27.324 1.00 13.38 98 LEU A CA 1
ATOM 1251 C C . LEU A 1 98 ? 22.264 -1.853 -26.658 1.00 17.50 98 LEU A C 1
ATOM 1252 O O . LEU A 1 98 ? 21.582 -0.849 -26.820 1.00 18.07 98 LEU A O 1
ATOM 1268 N N . ASN A 1 99 ? 23.353 -1.838 -25.890 1.00 16.15 99 ASN A N 1
ATOM 1269 C CA . ASN A 1 99 ? 23.789 -0.578 -25.256 1.00 14.85 99 ASN A CA 1
ATOM 1270 C C . ASN A 1 99 ? 23.763 0.617 -26.225 1.00 14.01 99 ASN A C 1
ATOM 1271 O O . ASN A 1 99 ? 23.170 1.667 -25.916 1.00 17.17 99 ASN A O 1
ATOM 1282 N N . ALA A 1 100 ? 24.376 0.440 -27.400 1.00 18.19 100 ALA A N 1
ATOM 1283 C CA . ALA A 1 100 ? 24.562 1.565 -28.307 1.00 16.20 100 ALA A CA 1
ATOM 1284 C C . ALA A 1 100 ? 23.231 2.126 -28.817 1.00 16.80 100 ALA A C 1
ATOM 1285 O O . ALA A 1 100 ? 23.144 3.297 -29.156 1.00 19.99 100 ALA A O 1
ATOM 1292 N N . THR A 1 101 ? 22.196 1.299 -28.838 1.00 13.87 101 THR A N 1
ATOM 1293 C CA . THR A 1 101 ? 20.903 1.697 -29.389 1.00 14.89 101 THR A CA 1
ATOM 1294 C C . THR A 1 101 ? 19.763 1.724 -28.371 1.00 13.78 101 THR A C 1
ATOM 1295 O O . THR A 1 101 ? 18.597 1.673 -28.735 1.00 16.04 101 THR A O 1
ATOM 1306 N N . SER A 1 102 ? 20.099 1.827 -27.085 1.00 14.49 102 SER A N 1
ATOM 1307 C CA . SER A 1 102 ? 19.084 1.796 -26.041 1.00 13.57 102 SER A CA 1
ATOM 1308 C C . SER A 1 102 ? 19.308 2.852 -24.964 1.00 14.93 102 SER A C 1
ATOM 1309 O O . SER A 1 102 ? 20.414 3.360 -24.788 1.00 18.00 102 SER A O 1
ATOM 1317 N N . ILE A 1 103 ? 18.224 3.159 -24.263 1.00 14.98 103 ILE A N 1
ATOM 1318 C CA . ILE A 1 103 ? 18.249 3.870 -23.010 1.00 15.25 103 ILE A CA 1
ATOM 1319 C C . ILE A 1 103 ? 17.965 2.843 -21.910 1.00 16.86 103 ILE A C 1
ATOM 1320 O O . ILE A 1 103 ? 17.025 2.056 -21.999 1.00 17.30 103 ILE A O 1
ATOM 1336 N N . GLY A 1 104 ? 18.809 2.836 -20.893 1.00 16.54 104 GLY A N 1
ATOM 1337 C CA . GLY A 1 104 ? 18.678 1.954 -19.738 1.00 15.55 104 GLY A CA 1
ATOM 1338 C C . GLY A 1 104 ? 18.082 2.674 -18.557 1.00 15.08 104 GLY A C 1
ATOM 1339 O O . GLY A 1 104 ? 18.557 3.770 -18.184 1.00 17.48 104 GLY A O 1
ATOM 1343 N N . ILE A 1 105 ? 17.075 2.062 -17.936 1.00 15.54 105 ILE A N 1
ATOM 1344 C CA . ILE A 1 105 ? 16.461 2.594 -16.718 1.00 18.57 105 ILE A CA 1
ATOM 1345 C C . ILE A 1 105 ? 16.555 1.541 -15.618 1.00 17.81 105 ILE A C 1
ATOM 1346 O O . ILE A 1 105 ? 16.094 0.404 -15.766 1.00 16.74 105 ILE A O 1
ATOM 1362 N N . GLU A 1 106 ? 17.139 1.972 -14.517 1.00 18.21 106 GLU A N 1
ATOM 1363 C CA . GLU A 1 106 ? 17.332 1.156 -13.333 1.00 17.90 106 GLU A CA 1
ATOM 1364 C C . GLU A 1 106 ? 16.355 1.576 -12.254 1.00 17.78 106 GLU A C 1
ATOM 1365 O O . GLU A 1 106 ? 16.138 2.762 -12.062 1.00 22.03 106 GLU A O 1
ATOM 1377 N N . ILE A 1 107 ? 15.811 0.612 -11.510 1.00 20.25 107 ILE A N 1
ATOM 1378 C CA . ILE A 1 107 ? 14.904 0.897 -10.414 1.00 21.17 107 ILE A CA 1
ATOM 1379 C C . ILE A 1 107 ? 15.444 0.303 -9.108 1.00 23.97 107 ILE A C 1
ATOM 1380 O O . ILE A 1 107 ? 15.804 -0.869 -9.056 1.00 20.59 107 ILE A O 1
ATOM 1396 N N . VAL A 1 108 ? 15.523 1.118 -8.059 1.00 19.84 108 VAL A N 1
ATOM 1397 C CA . VAL A 1 108 ? 16.000 0.626 -6.764 1.00 21.02 108 VAL A CA 1
ATOM 1398 C C . VAL A 1 108 ? 15.010 -0.398 -6.236 1.00 22.55 108 VAL A C 1
ATOM 1399 O O . VAL A 1 108 ? 13.866 -0.075 -5.922 1.00 26.40 108 VAL A O 1
ATOM 1412 N N . ASN A 1 109 ? 15.461 -1.640 -6.132 1.00 22.38 109 ASN A N 1
ATOM 1413 C CA . ASN A 1 109 ? 14.609 -2.746 -5.699 1.00 23.27 109 ASN A CA 1
ATOM 1414 C C . ASN A 1 109 ? 15.530 -3.909 -5.373 1.00 27.96 109 ASN A C 1
ATOM 1415 O O . ASN A 1 109 ? 16.528 -4.087 -6.048 1.00 27.00 109 ASN A O 1
ATOM 1426 N N . GLN A 1 110 ? 15.238 -4.665 -4.320 1.00 28.49 110 GLN A N 1
ATOM 1427 C CA . GLN A 1 110 ? 16.177 -5.674 -3.865 1.00 33.43 110 GLN A CA 1
ATOM 1428 C C . GLN A 1 110 ? 16.329 -6.850 -4.841 1.00 34.20 110 GLN A C 1
ATOM 1429 O O . GLN A 1 110 ? 17.291 -7.615 -4.748 1.00 40.88 110 GLN A O 1
ATOM 1443 N N . GLY A 1 111 ? 15.384 -6.987 -5.762 1.00 29.30 111 GLY A N 1
ATOM 1444 C CA . GLY A 1 111 ? 15.410 -8.062 -6.743 1.00 34.80 111 GLY A CA 1
ATOM 1445 C C . GLY A 1 111 ? 14.933 -9.361 -6.132 1.00 30.34 111 GLY A C 1
ATOM 1446 O O . GLY A 1 111 ? 13.801 -9.455 -5.654 1.00 44.70 111 GLY A O 1
ATOM 1450 N N . TYR A 1 112 ? 15.808 -10.358 -6.085 1.00 35.21 112 TYR A N 1
ATOM 1451 C CA . TYR A 1 112 ? 15.479 -11.592 -5.390 1.00 33.44 112 TYR A CA 1
ATOM 1452 C C . TYR A 1 112 ? 16.507 -11.889 -4.327 1.00 34.20 112 TYR A C 1
ATOM 1453 O O . TYR A 1 112 ? 17.623 -11.384 -4.361 1.00 47.74 112 TYR A O 1
ATOM 1471 N N . ARG A 1 113 ? 16.100 -12.705 -3.374 1.00 33.09 113 ARG A N 1
ATOM 1472 C CA . ARG A 1 113 ? 17.012 -13.256 -2.396 1.00 35.31 113 ARG A CA 1
ATOM 1473 C C . ARG A 1 113 ? 16.837 -14.774 -2.383 1.00 48.18 113 ARG A C 1
ATOM 1474 O O . ARG A 1 113 ? 15.711 -15.275 -2.461 1.00 40.49 113 ARG A O 1
ATOM 1495 N N . ASP A 1 114 ? 17.949 -15.499 -2.285 1.00 49.43 114 ASP A N 1
ATOM 1496 C CA . ASP A 1 114 ? 17.905 -16.951 -2.167 1.00 49.46 114 ASP A CA 1
ATOM 1497 C C . ASP A 1 114 ? 17.848 -17.351 -0.698 1.00 52.52 114 ASP A C 1
ATOM 1498 O O . ASP A 1 114 ? 18.678 -16.924 0.104 1.00 62.01 114 ASP A O 1
ATOM 1507 N N . THR A 1 115 ? 16.843 -18.159 -0.361 1.00 44.56 115 THR A N 1
ATOM 1508 C CA . THR A 1 115 ? 16.567 -18.574 1.006 1.00 59.94 115 THR A CA 1
ATOM 1509 C C . THR A 1 115 ? 16.526 -20.106 1.050 1.00 63.36 115 THR A C 1
ATOM 1510 O O . THR A 1 115 ? 16.331 -20.749 0.018 1.00 69.22 115 THR A O 1
ATOM 1521 N N . PRO A 1 116 ? 16.708 -20.697 2.241 1.00 79.71 116 PRO A N 1
ATOM 1522 C CA . PRO A 1 116 ? 16.702 -22.164 2.348 1.00 87.30 116 PRO A CA 1
ATOM 1523 C C . PRO A 1 116 ? 15.383 -22.790 1.894 1.00 93.18 116 PRO A C 1
ATOM 1524 O O . PRO A 1 116 ? 15.347 -23.965 1.514 1.00 96.75 116 PRO A O 1
ATOM 1535 N N . GLN A 1 117 ? 14.315 -22.000 1.932 1.00 93.57 117 GLN A N 1
ATOM 1536 C CA . GLN A 1 117 ? 13.006 -22.440 1.470 1.00 89.94 117 GLN A CA 1
ATOM 1537 C C . GLN A 1 117 ? 12.867 -22.276 -0.041 1.00 91.73 117 GLN A C 1
ATOM 1538 O O . GLN A 1 117 ? 12.195 -23.075 -0.698 1.00 101.16 117 GLN A O 1
ATOM 1552 N N . GLY A 1 118 ? 13.506 -21.241 -0.585 1.00 67.80 118 GLY A N 1
ATOM 1553 C CA . GLY A 1 118 ? 13.485 -20.981 -2.013 1.00 57.56 118 GLY A CA 1
ATOM 1554 C C . GLY A 1 118 ? 13.810 -19.531 -2.349 1.00 54.72 118 GLY A C 1
ATOM 1555 O O . GLY A 1 118 ? 14.292 -18.779 -1.502 1.00 61.31 118 GLY A O 1
ATOM 1559 N N . ARG A 1 119 ? 13.538 -19.138 -3.588 1.00 48.50 119 ARG A N 1
ATOM 1560 C CA . ARG A 1 119 ? 13.867 -17.796 -4.064 1.00 51.18 119 ARG A CA 1
ATOM 1561 C C . ARG A 1 119 ? 12.687 -16.830 -3.912 1.00 59.46 119 ARG A C 1
ATOM 1562 O O . ARG A 1 119 ? 11.615 -17.056 -4.474 1.00 60.26 119 ARG A O 1
ATOM 1583 N N . VAL A 1 120 ? 12.903 -15.749 -3.158 1.00 56.25 120 VAL A N 1
ATOM 1584 C CA . VAL A 1 120 ? 11.853 -14.765 -2.886 1.00 44.59 120 VAL A CA 1
ATOM 1585 C C . VAL A 1 120 ? 12.083 -13.469 -3.651 1.00 35.54 120 VAL A C 1
ATOM 1586 O O . VAL A 1 120 ? 13.230 -13.115 -3.949 1.00 40.91 120 VAL A O 1
ATOM 1599 N N . TRP A 1 121 ? 10.995 -12.763 -3.965 1.00 32.57 121 TRP A N 1
ATOM 1600 C CA . TRP A 1 121 ? 11.072 -11.491 -4.708 1.00 25.34 121 TRP A CA 1
ATOM 1601 C C . TRP A 1 121 ? 10.464 -10.326 -3.912 1.00 30.63 121 TRP A C 1
ATOM 1602 O O . TRP A 1 121 ? 9.599 -10.530 -3.061 1.00 39.79 121 TRP A O 1
ATOM 1623 N N . TYR A 1 122 ? 10.899 -9.110 -4.238 1.00 27.76 122 TYR A N 1
ATOM 1624 C CA . TYR A 1 122 ? 10.480 -7.916 -3.497 1.00 31.51 122 TYR A CA 1
ATOM 1625 C C . TYR A 1 122 ? 9.665 -6.975 -4.378 1.00 24.60 122 TYR A C 1
ATOM 1626 O O . TYR A 1 122 ? 10.021 -6.741 -5.512 1.00 24.14 122 TYR A O 1
ATOM 1644 N N . PRO A 1 123 ? 8.524 -6.487 -3.855 1.00 26.36 123 PRO A N 1
ATOM 1645 C CA . PRO A 1 123 ? 7.661 -5.740 -4.778 1.00 23.41 123 PRO A CA 1
ATOM 1646 C C . PRO A 1 123 ? 8.175 -4.318 -5.055 1.00 26.08 123 PRO A C 1
ATOM 1647 O O . PRO A 1 123 ? 9.005 -3.817 -4.287 1.00 25.39 123 PRO A O 1
ATOM 1658 N N . PHE A 1 124 ? 7.626 -3.689 -6.087 1.00 23.61 124 PHE A N 1
ATOM 1659 C CA . PHE A 1 124 ? 7.950 -2.313 -6.490 1.00 22.20 124 PHE A CA 1
ATOM 1660 C C . PHE A 1 124 ? 6.911 -1.382 -5.885 1.00 29.30 124 PHE A C 1
ATOM 1661 O O . PHE A 1 124 ? 5.758 -1.766 -5.747 1.00 30.04 124 PHE A O 1
ATOM 1678 N N . SER A 1 125 ? 7.312 -0.177 -5.475 1.00 22.72 125 SER A N 1
ATOM 1679 C CA . SER A 1 125 ? 6.367 0.745 -4.883 1.00 23.26 125 SER A CA 1
ATOM 1680 C C . SER A 1 125 ? 5.544 1.479 -5.935 1.00 20.37 125 SER A C 1
ATOM 1681 O O . SER A 1 125 ? 5.986 1.670 -7.062 1.00 22.63 125 SER A O 1
ATOM 1689 N N . GLU A 1 126 ? 4.349 1.913 -5.538 1.00 24.96 126 GLU A N 1
ATOM 1690 C CA . GLU A 1 126 ? 3.489 2.676 -6.436 1.00 29.77 126 GLU A CA 1
ATOM 1691 C C . GLU A 1 126 ? 4.164 3.985 -6.835 1.00 24.29 126 GLU A C 1
ATOM 1692 O O . GLU A 1 126 ? 4.100 4.375 -7.997 1.00 26.95 126 GLU A O 1
ATOM 1704 N N . ALA A 1 127 ? 4.826 4.655 -5.892 1.00 25.45 127 ALA A N 1
ATOM 1705 C CA . ALA A 1 127 ? 5.590 5.859 -6.258 1.00 24.70 127 ALA A CA 1
ATOM 1706 C C . ALA A 1 127 ? 6.602 5.626 -7.385 1.00 23.90 127 ALA A C 1
ATOM 1707 O O . ALA A 1 127 ? 6.815 6.503 -8.226 1.00 23.00 127 ALA A O 1
ATOM 1714 N N . GLN A 1 128 ? 7.256 4.464 -7.423 1.00 21.91 128 GLN A N 1
ATOM 1715 C CA . GLN A 1 128 ? 8.249 4.217 -8.468 1.00 21.61 128 GLN A CA 1
ATOM 1716 C C . GLN A 1 128 ? 7.563 4.075 -9.814 1.00 18.36 128 GLN A C 1
ATOM 1717 O O . GLN A 1 128 ? 8.071 4.538 -10.839 1.00 20.35 128 GLN A O 1
ATOM 1731 N N . ILE A 1 129 ? 6.392 3.454 -9.806 1.00 21.16 129 ILE A N 1
ATOM 1732 C CA . ILE A 1 129 ? 5.671 3.257 -11.062 1.00 25.89 129 ILE A CA 1
ATOM 1733 C C . ILE A 1 129 ? 5.130 4.598 -11.575 1.00 19.48 129 ILE A C 1
ATOM 1734 O O . ILE A 1 129 ? 5.168 4.858 -12.787 1.00 23.22 129 ILE A O 1
ATOM 1750 N N . GLN A 1 130 ? 4.706 5.451 -10.655 1.00 22.77 130 GLN A N 1
ATOM 1751 C CA . GLN A 1 130 ? 4.233 6.797 -10.997 1.00 24.55 130 GLN A CA 1
ATOM 1752 C C . GLN A 1 130 ? 5.350 7.736 -11.477 1.00 27.37 130 GLN A C 1
ATOM 1753 O O . GLN A 1 130 ? 5.084 8.701 -12.185 1.00 24.76 130 GLN A O 1
ATOM 1767 N N . ALA A 1 131 ? 6.586 7.474 -11.081 1.00 21.16 131 ALA A N 1
ATOM 1768 C CA . ALA A 1 131 ? 7.725 8.171 -11.672 1.00 21.96 131 ALA A CA 1
ATOM 1769 C C . ALA A 1 131 ? 8.069 7.577 -13.041 1.00 22.19 131 ALA A C 1
ATOM 1770 O O . ALA A 1 131 ? 8.425 8.298 -13.962 1.00 20.12 131 ALA A O 1
ATOM 1777 N N . LEU A 1 132 ? 8.003 6.253 -13.147 1.00 20.28 132 LEU A N 1
ATOM 1778 C CA . LEU A 1 132 ? 8.437 5.551 -14.348 1.00 17.74 132 LEU A CA 1
ATOM 1779 C C . LEU A 1 132 ? 7.557 5.858 -15.569 1.00 18.35 132 LEU A C 1
ATOM 1780 O O . LEU A 1 132 ? 8.081 6.077 -16.669 1.00 17.93 132 LEU A O 1
ATOM 1796 N N . ILE A 1 133 ? 6.237 5.847 -15.377 1.00 22.02 133 ILE A N 1
ATOM 1797 C CA . ILE A 1 133 ? 5.318 5.993 -16.503 1.00 15.82 133 ILE A CA 1
ATOM 1798 C C . ILE A 1 133 ? 5.549 7.320 -17.261 1.00 20.44 133 ILE A C 1
ATOM 1799 O O . ILE A 1 133 ? 5.827 7.290 -18.462 1.00 20.42 133 ILE A O 1
ATOM 1815 N N . PRO A 1 134 ? 5.500 8.463 -16.560 1.00 18.51 134 PRO A N 1
ATOM 1816 C CA . PRO A 1 134 ? 5.798 9.727 -17.259 1.00 21.15 134 PRO A CA 1
ATOM 1817 C C . PRO A 1 134 ? 7.208 9.798 -17.875 1.00 23.77 134 PRO A C 1
ATOM 1818 O O . PRO A 1 134 ? 7.381 10.424 -18.933 1.00 22.09 134 PRO A O 1
ATOM 1829 N N . LEU A 1 135 ? 8.208 9.205 -17.219 1.00 21.38 135 LEU A N 1
ATOM 1830 C CA . LEU A 1 135 ? 9.559 9.161 -17.757 1.00 18.54 135 LEU A CA 1
ATOM 1831 C C . LEU A 1 135 ? 9.570 8.391 -19.101 1.00 19.49 135 LEU A C 1
ATOM 1832 O O . LEU A 1 135 ? 10.110 8.858 -20.106 1.00 20.70 135 LEU A O 1
ATOM 1848 N N . LEU A 1 136 ? 8.957 7.217 -19.107 1.00 16.10 136 LEU A N 1
ATOM 1849 C CA . LEU A 1 136 ? 8.855 6.419 -20.329 1.00 18.05 136 LEU A CA 1
ATOM 1850 C C . LEU A 1 136 ? 8.107 7.122 -21.459 1.00 18.59 136 LEU A C 1
ATOM 1851 O O . LEU A 1 136 ? 8.527 7.048 -22.639 1.00 20.87 136 LEU A O 1
ATOM 1867 N N . LYS A 1 137 ? 6.979 7.758 -21.141 1.00 19.48 137 LYS A N 1
ATOM 1868 C CA . LYS A 1 137 ? 6.241 8.488 -22.162 1.00 20.44 137 LYS A CA 1
ATOM 1869 C C . LYS A 1 137 ? 7.111 9.584 -22.780 1.00 19.62 137 LYS A C 1
ATOM 1870 O O . LYS A 1 137 ? 7.078 9.808 -23.985 1.00 24.80 137 LYS A O 1
ATOM 1889 N N . ASP A 1 138 ? 7.888 10.253 -21.944 1.00 21.53 138 ASP A N 1
ATOM 1890 C CA . ASP A 1 138 ? 8.709 11.351 -22.409 1.00 21.46 138 ASP A CA 1
ATOM 1891 C C . ASP A 1 138 ? 9.833 10.830 -23.325 1.00 20.77 138 ASP A C 1
ATOM 1892 O O . ASP A 1 138 ? 10.071 11.373 -24.423 1.00 24.07 138 ASP A O 1
ATOM 1901 N N . ILE A 1 139 ? 10.534 9.801 -22.867 1.00 18.36 139 ILE A N 1
ATOM 1902 C CA . ILE A 1 139 ? 11.588 9.182 -23.667 1.00 18.83 139 ILE A CA 1
ATOM 1903 C C . ILE A 1 139 ? 11.020 8.627 -24.978 1.00 21.54 139 ILE A C 1
ATOM 1904 O O . ILE A 1 139 ? 11.573 8.872 -26.064 1.00 21.84 139 ILE A O 1
ATOM 1920 N N . ALA A 1 140 ? 9.903 7.904 -24.903 1.00 18.63 140 ALA A N 1
ATOM 1921 C CA . ALA A 1 140 ? 9.339 7.271 -26.103 1.00 22.57 140 ALA A CA 1
ATOM 1922 C C . ALA A 1 140 ? 8.897 8.277 -27.138 1.00 20.89 140 ALA A C 1
ATOM 1923 O O . ALA A 1 140 ? 9.045 8.037 -28.335 1.00 21.17 140 ALA A O 1
ATOM 1930 N N . LYS A 1 141 ? 8.335 9.400 -26.695 1.00 21.39 141 LYS A N 1
ATOM 1931 C CA . LYS A 1 141 ? 7.867 10.407 -27.627 1.00 22.86 141 LYS A CA 1
ATOM 1932 C C . LYS A 1 141 ? 9.051 11.069 -28.312 1.00 25.36 141 LYS A C 1
ATOM 1933 O O . LYS A 1 141 ? 9.054 11.249 -29.514 1.00 26.62 141 LYS A O 1
ATOM 1952 N N . ARG A 1 142 ? 10.062 11.424 -27.539 1.00 23.17 142 ARG A N 1
ATOM 1953 C CA . ARG A 1 142 ? 11.224 12.113 -28.088 1.00 24.91 142 ARG A CA 1
ATOM 1954 C C . ARG A 1 142 ? 12.023 11.260 -29.082 1.00 20.75 142 ARG A C 1
ATOM 1955 O O . ARG A 1 142 ? 12.553 11.803 -30.053 1.00 25.99 142 ARG A O 1
ATOM 1976 N N . HIS A 1 143 ? 12.090 9.953 -28.850 1.00 19.33 143 HIS A N 1
ATOM 1977 C CA . HIS A 1 143 ? 12.872 9.051 -29.713 1.00 18.95 143 HIS A CA 1
ATOM 1978 C C . HIS A 1 143 ? 12.053 8.172 -30.659 1.00 23.14 143 HIS A C 1
ATOM 1979 O O . HIS A 1 143 ? 12.613 7.407 -31.448 1.00 23.53 143 HIS A O 1
ATOM 1994 N N . GLY A 1 144 ? 10.737 8.279 -30.614 1.00 23.09 144 GLY A N 1
ATOM 1995 C CA . GLY A 1 144 ? 9.896 7.501 -31.511 1.00 24.24 144 GLY A CA 1
ATOM 1996 C C . GLY A 1 144 ? 9.951 6.015 -31.218 1.00 24.37 144 GLY A C 1
ATOM 1997 O O . GLY A 1 144 ? 10.047 5.189 -32.123 1.00 24.47 144 GLY A O 1
ATOM 2001 N N . ILE A 1 145 ? 9.880 5.675 -29.946 1.00 16.79 145 ILE A N 1
ATOM 2002 C CA . ILE A 1 145 ? 9.994 4.308 -29.472 1.00 18.17 145 ILE A CA 1
ATOM 2003 C C . ILE A 1 145 ? 8.607 3.708 -29.263 1.00 23.95 145 ILE A C 1
ATOM 2004 O O . ILE A 1 145 ? 7.796 4.214 -28.490 1.00 24.44 145 ILE A O 1
ATOM 2020 N N . THR A 1 146 ? 8.344 2.625 -29.974 1.00 19.50 146 THR A N 1
ATOM 2021 C CA . THR A 1 146 ? 7.055 1.968 -29.903 1.00 21.34 146 THR A CA 1
ATOM 2022 C C . THR A 1 146 ? 6.995 0.976 -28.756 1.00 19.34 146 THR A C 1
ATOM 2023 O O . THR A 1 146 ? 8.031 0.526 -28.222 1.00 18.51 146 THR A O 1
ATOM 2034 N N . PRO A 1 147 ? 5.764 0.634 -28.342 1.00 19.57 147 PRO A N 1
ATOM 2035 C CA . PRO A 1 147 ? 5.605 -0.202 -27.151 1.00 18.06 147 PRO A CA 1
ATOM 2036 C C . PRO A 1 147 ? 6.348 -1.518 -27.180 1.00 19.68 147 PRO A C 1
ATOM 2037 O O . PRO A 1 147 ? 6.832 -1.934 -26.130 1.00 19.77 147 PRO A O 1
ATOM 2048 N N . ASP A 1 148 ? 6.478 -2.139 -28.353 1.00 19.40 148 ASP A N 1
ATOM 2049 C CA . ASP A 1 148 ? 7.161 -3.419 -28.459 1.00 17.02 148 ASP A CA 1
ATOM 2050 C C . ASP A 1 148 ? 8.669 -3.342 -28.224 1.00 16.42 148 ASP A C 1
ATOM 2051 O O . ASP A 1 148 ? 9.328 -4.366 -28.073 1.00 17.49 148 ASP A O 1
ATOM 2060 N N . ARG A 1 149 ? 9.199 -2.126 -28.116 1.00 17.61 149 ARG A N 1
ATOM 2061 C CA A ARG A 1 149 ? 10.611 -1.874 -27.933 0.61 16.30 149 ARG A CA 1
ATOM 2062 C CA B ARG A 1 149 ? 10.619 -1.925 -27.908 0.39 17.85 149 ARG A CA 1
ATOM 2063 C C . ARG A 1 149 ? 10.939 -1.298 -26.543 1.00 15.97 149 ARG A C 1
ATOM 2064 O O . ARG A 1 149 ? 12.046 -0.816 -26.311 1.00 15.67 149 ARG A O 1
ATOM 2105 N N . ILE A 1 150 ? 9.952 -1.347 -25.645 1.00 15.11 150 ILE A N 1
ATOM 2106 C CA . ILE A 1 150 ? 10.155 -1.048 -24.230 1.00 14.84 150 ILE A CA 1
ATOM 2107 C C . ILE A 1 150 ? 10.082 -2.388 -23.486 1.00 13.11 150 ILE A C 1
ATOM 2108 O O . ILE A 1 150 ? 8.989 -2.963 -23.339 1.00 17.00 150 ILE A O 1
ATOM 2124 N N . ILE A 1 151 ? 11.250 -2.904 -23.084 1.00 16.16 151 ILE A N 1
ATOM 2125 C CA . ILE A 1 151 ? 11.397 -4.295 -22.656 1.00 15.61 151 ILE A CA 1
ATOM 2126 C C . ILE A 1 151 ? 12.294 -4.432 -21.423 1.00 18.84 151 ILE A C 1
ATOM 2127 O O . ILE A 1 151 ? 12.895 -3.476 -20.973 1.00 19.05 151 ILE A O 1
ATOM 2143 N N . GLY A 1 152 ? 12.321 -5.631 -20.858 1.00 16.10 152 GLY A N 1
ATOM 2144 C CA . GLY A 1 152 ? 13.133 -5.914 -19.715 1.00 18.37 152 GLY A CA 1
ATOM 2145 C C . GLY A 1 152 ? 14.462 -6.524 -20.046 1.00 16.80 152 GLY A C 1
ATOM 2146 O O . GLY A 1 152 ? 14.674 -7.081 -21.134 1.00 15.16 152 GLY A O 1
ATOM 2150 N N . HIS A 1 153 ? 15.374 -6.445 -19.094 1.00 15.62 153 HIS A N 1
ATOM 2151 C CA . HIS A 1 153 ? 16.682 -7.068 -19.293 1.00 16.36 153 HIS A CA 1
ATOM 2152 C C . HIS A 1 153 ? 16.473 -8.544 -19.559 1.00 19.01 153 HIS A C 1
ATOM 2153 O O . HIS A 1 153 ? 17.159 -9.162 -20.368 1.00 16.11 153 HIS A O 1
ATOM 2167 N N . SER A 1 154 ? 15.498 -9.123 -18.886 1.00 15.92 154 SER A N 1
ATOM 2168 C CA . SER A 1 154 ? 15.208 -10.546 -19.046 1.00 14.84 154 SER A CA 1
ATOM 2169 C C . SER A 1 154 ? 14.757 -10.933 -20.468 1.00 19.27 154 SER A C 1
ATOM 2170 O O . SER A 1 154 ? 14.993 -12.072 -20.901 1.00 19.28 154 SER A O 1
ATOM 2178 N N . ASP A 1 155 ? 14.139 -9.994 -21.190 1.00 16.34 155 ASP A N 1
ATOM 2179 C CA . ASP A 1 155 ? 13.698 -10.247 -22.574 1.00 15.23 155 ASP A CA 1
ATOM 2180 C C . ASP A 1 155 ? 14.891 -10.309 -23.518 1.00 13.77 155 ASP A C 1
ATOM 2181 O O . ASP A 1 155 ? 14.903 -11.087 -24.497 1.00 16.75 155 ASP A O 1
ATOM 2190 N N . ILE A 1 156 ? 15.893 -9.489 -23.239 1.00 15.82 156 ILE A N 1
ATOM 2191 C CA . ILE A 1 156 ? 17.027 -9.360 -24.149 1.00 16.36 156 ILE A CA 1
ATOM 2192 C C . ILE A 1 156 ? 18.201 -10.289 -23.790 1.00 15.55 156 ILE A C 1
ATOM 2193 O O . ILE A 1 156 ? 19.076 -10.571 -24.636 1.00 15.92 156 ILE A O 1
ATOM 2209 N N . ALA A 1 157 ? 18.204 -10.791 -22.557 1.00 14.93 157 ALA A N 1
ATOM 2210 C CA . ALA A 1 157 ? 19.209 -11.710 -22.094 1.00 15.35 157 ALA A CA 1
ATOM 2211 C C . ALA A 1 157 ? 18.553 -12.841 -21.325 1.00 19.45 157 ALA A C 1
ATOM 2212 O O . ALA A 1 157 ? 18.832 -13.030 -20.155 1.00 17.69 157 ALA A O 1
ATOM 2219 N N . PRO A 1 158 ? 17.669 -13.597 -21.984 1.00 18.09 158 PRO A N 1
ATOM 2220 C CA . PRO A 1 158 ? 16.929 -14.639 -21.265 1.00 16.77 158 PRO A CA 1
ATOM 2221 C C . PRO A 1 158 ? 17.838 -15.697 -20.658 1.00 24.32 158 PRO A C 1
ATOM 2222 O O . PRO A 1 158 ? 18.799 -16.180 -21.269 1.00 26.06 158 PRO A O 1
ATOM 2233 N N . GLY A 1 159 ? 17.503 -16.073 -19.435 1.00 26.15 159 GLY A N 1
ATOM 2234 C CA . GLY A 1 159 ? 18.276 -17.060 -18.706 1.00 33.97 159 GLY A CA 1
ATOM 2235 C C . GLY A 1 159 ? 19.430 -16.451 -17.938 1.00 44.57 159 GLY A C 1
ATOM 2236 O O . GLY A 1 159 ? 19.688 -16.826 -16.795 1.00 52.58 159 GLY A O 1
ATOM 2240 N N . ARG A 1 160 ? 20.117 -15.505 -18.564 1.00 23.41 160 ARG A N 1
ATOM 2241 C CA . ARG A 1 160 ? 21.258 -14.834 -17.960 1.00 24.96 160 ARG A CA 1
ATOM 2242 C C . ARG A 1 160 ? 20.841 -13.780 -16.939 1.00 23.86 160 ARG A C 1
ATOM 2243 O O . ARG A 1 160 ? 21.456 -13.648 -15.865 1.00 24.63 160 ARG A O 1
ATOM 2264 N N . LYS A 1 161 ? 19.807 -13.027 -17.286 1.00 19.77 161 LYS A N 1
ATOM 2265 C CA . LYS A 1 161 ? 19.266 -11.983 -16.424 1.00 20.35 161 LYS A CA 1
ATOM 2266 C C . LYS A 1 161 ? 17.792 -12.200 -16.199 1.00 21.81 161 LYS A C 1
ATOM 2267 O O . LYS A 1 161 ? 17.072 -12.599 -17.130 1.00 22.23 161 LYS A O 1
ATOM 2286 N N . VAL A 1 162 ? 17.354 -11.932 -14.964 1.00 20.65 162 VAL A N 1
ATOM 2287 C CA . VAL A 1 162 ? 15.964 -12.115 -14.601 1.00 19.78 162 VAL A CA 1
ATOM 2288 C C . VAL A 1 162 ? 15.291 -10.817 -14.169 1.00 24.34 162 VAL A C 1
ATOM 2289 O O . VAL A 1 162 ? 14.139 -10.843 -13.798 1.00 28.05 162 VAL A O 1
ATOM 2302 N N . ASP A 1 163 ? 15.987 -9.688 -14.231 1.00 18.74 163 ASP A N 1
ATOM 2303 C CA . ASP A 1 163 ? 15.317 -8.401 -13.940 1.00 18.64 163 ASP A CA 1
ATOM 2304 C C . ASP A 1 163 ? 14.512 -7.878 -15.124 1.00 20.45 163 ASP A C 1
ATOM 2305 O O . ASP A 1 163 ? 14.885 -8.111 -16.278 1.00 18.56 163 ASP A O 1
ATOM 2314 N N . PRO A 1 164 ? 13.411 -7.145 -14.853 1.00 18.79 164 PRO A N 1
ATOM 2315 C CA . PRO A 1 164 ? 12.942 -6.679 -13.549 1.00 23.18 164 PRO A CA 1
ATOM 2316 C C . PRO A 1 164 ? 12.139 -7.679 -12.748 1.00 18.63 164 PRO A C 1
ATOM 2317 O O . PRO A 1 164 ? 11.723 -7.337 -11.662 1.00 19.58 164 PRO A O 1
ATOM 2328 N N . GLY A 1 165 ? 11.952 -8.899 -13.239 1.00 18.11 165 GLY A N 1
ATOM 2329 C CA . GLY A 1 165 ? 11.419 -9.972 -12.413 1.00 19.96 165 GLY A CA 1
ATOM 2330 C C . GLY A 1 165 ? 9.900 -10.119 -12.404 1.00 21.45 165 GLY A C 1
ATOM 2331 O O . GLY A 1 165 ? 9.174 -9.275 -12.945 1.00 17.53 165 GLY A O 1
ATOM 2335 N N . PRO A 1 166 ? 9.406 -11.193 -11.768 1.00 19.08 166 PRO A N 1
ATOM 2336 C CA . PRO A 1 166 ? 7.992 -11.566 -11.816 1.00 19.62 166 PRO A CA 1
ATOM 2337 C C . PRO A 1 166 ? 7.033 -10.590 -11.136 1.00 24.00 166 PRO A C 1
ATOM 2338 O O . PRO A 1 166 ? 5.822 -10.643 -11.400 1.00 22.54 166 PRO A O 1
ATOM 2349 N N . LEU A 1 167 ? 7.556 -9.714 -10.274 1.00 20.66 167 LEU A N 1
ATOM 2350 C CA . LEU A 1 167 ? 6.696 -8.781 -9.545 1.00 22.17 167 LEU A CA 1
ATOM 2351 C C . LEU A 1 167 ? 6.636 -7.427 -10.219 1.00 21.68 167 LEU A C 1
ATOM 2352 O O . LEU A 1 167 ? 5.911 -6.546 -9.761 1.00 22.30 167 LEU A O 1
ATOM 2368 N N . PHE A 1 168 ? 7.356 -7.258 -11.321 1.00 19.45 168 PHE A N 1
ATOM 2369 C CA . PHE A 1 168 ? 7.325 -5.982 -12.028 1.00 18.85 168 PHE A CA 1
ATOM 2370 C C . PHE A 1 168 ? 5.950 -5.787 -12.674 1.00 19.09 168 PHE A C 1
ATOM 2371 O O . PHE A 1 168 ? 5.474 -6.678 -13.339 1.00 20.48 168 PHE A O 1
ATOM 2388 N N . PRO A 1 169 ? 5.314 -4.619 -12.465 1.00 19.05 169 PRO A N 1
ATOM 2389 C CA . PRO A 1 169 ? 3.920 -4.462 -12.906 1.00 21.51 169 PRO A CA 1
ATOM 2390 C C . PRO A 1 169 ? 3.801 -4.068 -14.376 1.00 23.15 169 PRO A C 1
ATOM 2391 O O . PRO A 1 169 ? 3.437 -2.946 -14.709 1.00 22.16 169 PRO A O 1
ATOM 2402 N N . TRP A 1 170 ? 4.129 -5.000 -15.262 1.00 17.30 170 TRP A N 1
ATOM 2403 C CA . TRP A 1 170 ? 3.997 -4.771 -16.685 1.00 17.45 170 TRP A CA 1
ATOM 2404 C C . TRP A 1 170 ? 2.619 -4.251 -17.067 1.00 18.98 170 TRP A C 1
ATOM 2405 O O . TRP A 1 170 ? 2.501 -3.348 -17.904 1.00 20.03 170 TRP A O 1
ATOM 2426 N N . LYS A 1 171 ? 1.584 -4.804 -16.465 1.00 19.19 171 LYS A N 1
ATOM 2427 C CA . LYS A 1 171 ? 0.212 -4.378 -16.789 1.00 22.95 171 LYS A CA 1
ATOM 2428 C C . LYS A 1 171 ? -0.038 -2.899 -16.522 1.00 21.60 171 LYS A C 1
ATOM 2429 O O . LYS A 1 171 ? -0.798 -2.271 -17.257 1.00 22.69 171 LYS A O 1
ATOM 2448 N N . ARG A 1 172 ? 0.610 -2.319 -15.513 1.00 20.38 172 ARG A N 1
ATOM 2449 C CA . ARG A 1 172 ? 0.455 -0.888 -15.275 1.00 21.03 172 ARG A CA 1
ATOM 2450 C C . ARG A 1 172 ? 1.018 -0.078 -16.460 1.00 18.33 172 ARG A C 1
ATOM 2451 O O . ARG A 1 172 ? 0.469 0.980 -16.803 1.00 20.85 172 ARG A O 1
ATOM 2472 N N . LEU A 1 173 ? 2.135 -0.542 -17.015 1.00 18.85 173 LEU A N 1
ATOM 2473 C CA . LEU A 1 173 ? 2.748 0.092 -18.180 1.00 21.78 173 LEU A CA 1
ATOM 2474 C C . LEU A 1 173 ? 1.842 -0.097 -19.373 1.00 18.61 173 LEU A C 1
ATOM 2475 O O . LEU A 1 173 ? 1.629 0.826 -20.145 1.00 19.98 173 LEU A O 1
ATOM 2491 N N . ALA A 1 174 ? 1.258 -1.278 -19.510 1.00 18.90 174 ALA A N 1
ATOM 2492 C CA . ALA A 1 174 ? 0.355 -1.521 -20.636 1.00 24.99 174 ALA A CA 1
ATOM 2493 C C . ALA A 1 174 ? -0.891 -0.636 -20.575 1.00 24.72 174 ALA A C 1
ATOM 2494 O O . ALA A 1 174 ? -1.362 -0.119 -21.592 1.00 21.38 174 ALA A O 1
ATOM 2501 N N . ASP A 1 175 ? -1.450 -0.473 -19.382 1.00 19.79 175 ASP A N 1
ATOM 2502 C CA . ASP A 1 175 ? -2.594 0.414 -19.200 1.00 20.18 175 ASP A CA 1
ATOM 2503 C C . ASP A 1 175 ? -2.315 1.838 -19.711 1.00 22.24 175 ASP A C 1
ATOM 2504 O O . ASP A 1 175 ? -3.240 2.549 -20.149 1.00 23.12 175 ASP A O 1
ATOM 2513 N N . ALA A 1 176 ? -1.057 2.244 -19.620 1.00 20.46 176 ALA A N 1
ATOM 2514 C CA . ALA A 1 176 ? -0.591 3.574 -20.029 1.00 21.11 176 ALA A CA 1
ATOM 2515 C C . ALA A 1 176 ? -0.187 3.599 -21.498 1.00 25.42 176 ALA A C 1
ATOM 2516 O O . ALA A 1 176 ? 0.249 4.644 -22.001 1.00 25.25 176 ALA A O 1
ATOM 2523 N N . GLY A 1 177 ? -0.282 2.446 -22.157 1.00 22.63 177 GLY A N 1
ATOM 2524 C CA . GLY A 1 177 ? -0.006 2.336 -23.585 1.00 26.38 177 GLY A CA 1
ATOM 2525 C C . GLY A 1 177 ? 1.464 2.166 -23.937 1.00 26.49 177 GLY A C 1
ATOM 2526 O O . GLY A 1 177 ? 1.872 2.383 -25.086 1.00 24.18 177 GLY A O 1
ATOM 2530 N N . LEU A 1 178 ? 2.262 1.745 -22.966 1.00 18.73 178 LEU A N 1
ATOM 2531 C CA . LEU A 1 178 ? 3.715 1.676 -23.113 1.00 18.81 178 LEU A CA 1
ATOM 2532 C C . LEU A 1 178 ? 4.316 0.329 -23.465 1.00 24.73 178 LEU A C 1
ATOM 2533 O O . LEU A 1 178 ? 5.440 0.293 -23.956 1.00 21.87 178 LEU A O 1
ATOM 2549 N N . VAL A 1 179 ? 3.612 -0.771 -23.194 1.00 21.99 179 VAL A N 1
ATOM 2550 C CA . VAL A 1 179 ? 4.093 -2.104 -23.571 1.00 17.35 179 VAL A CA 1
ATOM 2551 C C . VAL A 1 179 ? 2.922 -2.940 -24.068 1.00 18.82 179 VAL A C 1
ATOM 2552 O O . VAL A 1 179 ? 1.767 -2.633 -23.785 1.00 19.80 179 VAL A O 1
ATOM 2565 N N . PRO A 1 180 ? 3.214 -4.001 -24.841 1.00 19.08 180 PRO A N 1
ATOM 2566 C CA . PRO A 1 180 ? 2.123 -4.813 -25.366 1.00 20.92 180 PRO A CA 1
ATOM 2567 C C . PRO A 1 180 ? 1.512 -5.670 -24.276 1.00 23.29 180 PRO A C 1
ATOM 2568 O O . PRO A 1 180 ? 2.217 -6.104 -23.369 1.00 22.25 180 PRO A O 1
ATOM 2579 N N . TRP A 1 181 ? 0.208 -5.890 -24.365 1.00 20.99 181 TRP A N 1
ATOM 2580 C CA . TRP A 1 181 ? -0.493 -6.719 -23.402 1.00 20.40 181 TRP A CA 1
ATOM 2581 C C . TRP A 1 181 ? -1.736 -7.290 -24.097 1.00 21.44 181 TRP A C 1
ATOM 2582 O O . TRP A 1 181 ? -2.376 -6.615 -24.915 1.00 22.28 181 TRP A O 1
ATOM 2603 N N . PRO A 1 182 ? -2.112 -8.545 -23.796 1.00 20.75 182 PRO A N 1
ATOM 2604 C CA . PRO A 1 182 ? -3.334 -9.051 -24.451 1.00 27.69 182 PRO A CA 1
ATOM 2605 C C . PRO A 1 182 ? -4.573 -8.162 -24.250 1.00 25.59 182 PRO A C 1
ATOM 2606 O O . PRO A 1 182 ? -4.816 -7.722 -23.121 1.00 24.82 182 PRO A O 1
ATOM 2617 N N . LYS A 1 183 ? -5.370 -7.932 -25.272 1.00 22.98 183 LYS A N 1
ATOM 2618 C CA . LYS A 1 183 ? -6.571 -7.145 -25.068 1.00 25.65 183 LYS A CA 1
ATOM 2619 C C . LYS A 1 183 ? -7.608 -7.980 -24.342 1.00 27.11 183 LYS A C 1
ATOM 2620 O O . LYS A 1 183 ? -7.486 -9.166 -24.289 1.00 27.01 183 LYS A O 1
ATOM 2639 N N . PRO A 1 184 ? -8.586 -7.327 -23.715 1.00 32.53 184 PRO A N 1
ATOM 2640 C CA . PRO A 1 184 ? -9.568 -8.076 -22.941 1.00 34.17 184 PRO A CA 1
ATOM 2641 C C . PRO A 1 184 ? -10.218 -9.176 -23.770 1.00 35.16 184 PRO A C 1
ATOM 2642 O O . PRO A 1 184 ? -10.657 -8.930 -24.908 1.00 33.17 184 PRO A O 1
ATOM 2653 N N . GLY A 1 185 ? -10.251 -10.382 -23.209 1.00 35.79 185 GLY A N 1
ATOM 2654 C CA . GLY A 1 185 ? -10.907 -11.509 -23.848 1.00 37.68 185 GLY A CA 1
ATOM 2655 C C . GLY A 1 185 ? -10.034 -12.290 -24.817 1.00 38.22 185 GLY A C 1
ATOM 2656 O O . GLY A 1 185 ? -10.398 -13.390 -25.227 1.00 36.97 185 GLY A O 1
ATOM 2660 N N . GLU A 1 186 ? -8.889 -11.735 -25.196 1.00 30.42 186 GLU A N 1
ATOM 2661 C CA . GLU A 1 186 ? -8.043 -12.374 -26.201 1.00 29.06 186 GLU A CA 1
ATOM 2662 C C . GLU A 1 186 ? -7.396 -13.675 -25.723 1.00 35.89 186 GLU A C 1
ATOM 2663 O O . GLU A 1 186 ? -7.306 -14.644 -26.480 1.00 27.90 186 GLU A O 1
ATOM 2675 N N . LEU A 1 187 ? -6.922 -13.710 -24.485 1.00 31.41 187 LEU A N 1
ATOM 2676 C CA . LEU A 1 187 ? -6.304 -14.935 -23.989 1.00 33.43 187 LEU A CA 1
ATOM 2677 C C . LEU A 1 187 ? -7.318 -16.078 -24.099 1.00 30.90 187 LEU A C 1
ATOM 2678 O O . LEU A 1 187 ? -6.996 -17.163 -24.583 1.00 32.61 187 LEU A O 1
ATOM 2694 N N . ALA A 1 188 ? -8.559 -15.812 -23.694 1.00 30.86 188 ALA A N 1
ATOM 2695 C CA . ALA A 1 188 ? -9.619 -16.814 -23.752 1.00 34.24 188 ALA A CA 1
ATOM 2696 C C . ALA A 1 188 ? -9.907 -17.248 -25.194 1.00 35.64 188 ALA A C 1
ATOM 2697 O O . ALA A 1 188 ? -10.095 -18.434 -25.475 1.00 33.03 188 ALA A O 1
ATOM 2704 N N . ARG A 1 189 ? -9.926 -16.292 -26.113 1.00 35.33 189 ARG A N 1
ATOM 2705 C CA . ARG A 1 189 ? -10.199 -16.607 -27.511 1.00 31.94 189 ARG A CA 1
ATOM 2706 C C . ARG A 1 189 ? -9.090 -17.478 -28.112 1.00 35.62 189 ARG A C 1
ATOM 2707 O O . ARG A 1 189 ? -9.382 -18.392 -28.895 1.00 39.10 189 ARG A O 1
ATOM 2728 N N . ARG A 1 190 ? -7.834 -17.200 -27.762 1.00 28.27 190 ARG A N 1
ATOM 2729 C CA . ARG A 1 190 ? -6.720 -17.978 -28.315 1.00 30.01 190 ARG A CA 1
ATOM 2730 C C . ARG A 1 190 ? -6.679 -19.372 -27.688 1.00 39.81 190 ARG A C 1
ATOM 2731 O O . ARG A 1 190 ? -6.334 -20.352 -28.344 1.00 30.37 190 ARG A O 1
ATOM 2752 N N . LEU A 1 191 ? -7.011 -19.468 -26.408 1.00 36.28 191 LEU A N 1
ATOM 2753 C CA . LEU A 1 191 ? -7.084 -20.779 -25.792 1.00 36.58 191 LEU A CA 1
ATOM 2754 C C . LEU A 1 191 ? -8.128 -21.625 -26.542 1.00 37.35 191 LEU A C 1
ATOM 2755 O O . LEU A 1 191 ? -7.922 -22.821 -26.785 1.00 37.65 191 LEU A O 1
ATOM 2771 N N . ALA A 1 192 ? -9.241 -21.003 -26.931 1.00 35.56 192 ALA A N 1
ATOM 2772 C CA . ALA A 1 192 ? -10.294 -21.716 -27.653 1.00 37.63 192 ALA A CA 1
ATOM 2773 C C . ALA A 1 192 ? -9.839 -22.159 -29.052 1.00 44.75 192 ALA A C 1
ATOM 2774 O O . ALA A 1 192 ? -10.214 -23.239 -29.522 1.00 43.61 192 ALA A O 1
ATOM 2781 N N . GLU A 1 193 ? -9.027 -21.325 -29.699 1.00 36.31 193 GLU A N 1
ATOM 2782 C CA . GLU A 1 193 ? -8.398 -21.636 -30.968 1.00 40.31 193 GLU A CA 1
ATOM 2783 C C . GLU A 1 193 ? -7.522 -22.891 -30.894 1.00 45.22 193 GLU A C 1
ATOM 2784 O O . GLU A 1 193 ? -7.535 -23.697 -31.785 1.00 44.30 193 GLU A O 1
ATOM 2796 N N . LEU A 1 194 ? -6.738 -23.036 -29.846 1.00 38.15 194 LEU A N 1
ATOM 2797 C CA . LEU A 1 194 ? -5.830 -24.176 -29.723 1.00 34.84 194 LEU A CA 1
ATOM 2798 C C . LEU A 1 194 ? -6.615 -25.444 -29.443 1.00 39.95 194 LEU A C 1
ATOM 2799 O O . LEU A 1 194 ? -6.210 -26.537 -29.835 1.00 36.47 194 LEU A O 1
ATOM 2815 N N . ASN A 1 195 ? -7.727 -25.280 -28.731 1.00 43.15 195 ASN A N 1
ATOM 2816 C CA . ASN A 1 195 ? -8.663 -26.365 -28.477 1.00 40.05 195 ASN A CA 1
ATOM 2817 C C . ASN A 1 195 ? -8.018 -27.609 -27.860 1.00 38.95 195 ASN A C 1
ATOM 2818 O O . ASN A 1 195 ? -8.235 -28.723 -28.322 1.00 39.84 195 ASN A O 1
ATOM 2829 N N . GLY A 1 196 ? -7.206 -27.403 -26.827 1.00 40.97 196 GLY A N 1
ATOM 2830 C CA . GLY A 1 196 ? -6.606 -28.507 -26.096 1.00 41.10 196 GLY A CA 1
ATOM 2831 C C . GLY A 1 196 ? -5.342 -29.092 -26.709 1.00 42.84 196 GLY A C 1
ATOM 2832 O O . GLY A 1 196 ? -4.727 -29.980 -26.117 1.00 40.95 196 GLY A O 1
ATOM 2836 N N . GLN A 1 197 ? -4.942 -28.592 -27.879 1.00 35.10 197 GLN A N 1
ATOM 2837 C CA . GLN A 1 197 ? -3.857 -29.201 -28.643 1.00 41.03 197 GLN A CA 1
ATOM 2838 C C . GLN A 1 197 ? -2.581 -28.404 -28.423 1.00 38.33 197 GLN A C 1
ATOM 2839 O O . GLN A 1 197 ? -2.452 -27.296 -28.934 1.00 35.49 197 GLN A O 1
ATOM 2853 N N . LEU A 1 198 ? -1.641 -28.950 -27.659 1.00 37.20 198 LEU A N 1
ATOM 2854 C CA . LEU A 1 198 ? -0.406 -28.229 -27.368 1.00 33.54 198 LEU A CA 1
ATOM 2855 C C . LEU A 1 198 ? 0.491 -28.213 -28.606 1.00 37.69 198 LEU A C 1
ATOM 2856 O O . LEU A 1 198 ? 0.825 -29.270 -29.125 1.00 30.75 198 LEU A O 1
ATOM 2872 N N . PRO A 1 199 ? 0.870 -27.023 -29.103 1.00 28.91 199 PRO A N 1
ATOM 2873 C CA . PRO A 1 199 ? 1.787 -27.048 -30.247 1.00 31.24 199 PRO A CA 1
ATOM 2874 C C . PRO A 1 199 ? 3.147 -27.656 -29.896 1.00 34.23 199 PRO A C 1
ATOM 2875 O O . PRO A 1 199 ? 3.494 -27.739 -28.717 1.00 30.15 199 PRO A O 1
ATOM 2886 N N . ASP A 1 200 ? 3.911 -28.060 -30.909 1.00 28.82 200 ASP A N 1
ATOM 2887 C CA . ASP A 1 200 ? 5.221 -28.646 -30.660 1.00 29.36 200 ASP A CA 1
ATOM 2888 C C . ASP A 1 200 ? 6.250 -27.582 -30.313 1.00 28.73 200 ASP A C 1
ATOM 2889 O O . ASP A 1 200 ? 5.991 -26.384 -30.435 1.00 29.19 200 ASP A O 1
ATOM 2898 N N . VAL A 1 201 ? 7.416 -28.031 -29.859 1.00 33.21 201 VAL A N 1
ATOM 2899 C CA . VAL A 1 201 ? 8.450 -27.118 -29.396 1.00 28.13 201 VAL A CA 1
ATOM 2900 C C . VAL A 1 201 ? 8.896 -26.159 -30.498 1.00 24.77 201 VAL A C 1
ATOM 2901 O O . VAL A 1 201 ? 9.144 -24.981 -30.228 1.00 24.67 201 VAL A O 1
ATOM 2914 N N . ARG A 1 202 ? 8.986 -26.655 -31.727 1.00 28.48 202 ARG A N 1
ATOM 2915 C CA . ARG A 1 202 ? 9.368 -25.784 -32.847 1.00 26.63 202 ARG A CA 1
ATOM 2916 C C . ARG A 1 202 ? 8.425 -24.585 -33.005 1.00 27.76 202 ARG A C 1
ATOM 2917 O O . ARG A 1 202 ? 8.867 -23.477 -33.276 1.00 23.40 202 ARG A O 1
ATOM 2938 N N . TRP A 1 203 ? 7.126 -24.832 -32.868 1.00 25.57 203 TRP A N 1
ATOM 2939 C CA . TRP A 1 203 ? 6.123 -23.765 -32.900 1.00 24.40 203 TRP A CA 1
ATOM 2940 C C . TRP A 1 203 ? 6.377 -22.730 -31.803 1.00 25.42 203 TRP A C 1
ATOM 2941 O O . TRP A 1 203 ? 6.334 -21.542 -32.059 1.00 20.42 203 TRP A O 1
ATOM 2962 N N . PHE A 1 204 ? 6.660 -23.168 -30.583 1.00 22.06 204 PHE A N 1
ATOM 2963 C CA . PHE A 1 204 ? 6.995 -22.206 -29.520 1.00 22.02 204 PHE A CA 1
ATOM 2964 C C . PHE A 1 204 ? 8.226 -21.369 -29.877 1.00 19.86 204 PHE A C 1
ATOM 2965 O O . PHE A 1 204 ? 8.271 -20.168 -29.624 1.00 22.19 204 PHE A O 1
ATOM 2982 N N . GLN A 1 205 ? 9.232 -22.016 -30.449 1.00 20.29 205 GLN A N 1
ATOM 2983 C CA . GLN A 1 205 ? 10.451 -21.330 -30.866 1.00 20.23 205 GLN A CA 1
ATOM 2984 C C . GLN A 1 205 ? 10.134 -20.310 -31.962 1.00 20.24 205 GLN A C 1
ATOM 2985 O O . GLN A 1 205 ? 10.642 -19.182 -31.937 1.00 21.67 205 GLN A O 1
ATOM 2999 N N . GLN A 1 206 ? 9.285 -20.689 -32.906 1.00 20.40 206 GLN A N 1
ATOM 3000 C CA . GLN A 1 206 ? 8.880 -19.760 -33.958 1.00 19.04 206 GLN A CA 1
ATOM 3001 C C . GLN A 1 206 ? 8.147 -18.542 -33.391 1.00 18.30 206 GLN A C 1
ATOM 3002 O O . GLN A 1 206 ? 8.393 -17.413 -33.809 1.00 21.44 206 GLN A O 1
ATOM 3016 N N . GLN A 1 207 ? 7.259 -18.768 -32.429 1.00 18.11 207 GLN A N 1
ATOM 3017 C CA . GLN A 1 207 ? 6.477 -17.673 -31.858 1.00 21.71 207 GLN A CA 1
ATOM 3018 C C . GLN A 1 207 ? 7.379 -16.732 -31.083 1.00 19.91 207 GLN A C 1
ATOM 3019 O O . GLN A 1 207 ? 7.266 -15.521 -31.198 1.00 18.64 207 GLN A O 1
ATOM 3033 N N . LEU A 1 208 ? 8.268 -17.282 -30.260 1.00 19.90 208 LEU A N 1
ATOM 3034 C CA . LEU A 1 208 ? 9.161 -16.460 -29.450 1.00 17.73 208 LEU A CA 1
ATOM 3035 C C . LEU A 1 208 ? 10.049 -15.568 -30.326 1.00 17.65 208 LEU A C 1
ATOM 3036 O O . LEU A 1 208 ? 10.237 -14.384 -30.042 1.00 18.48 208 LEU A O 1
ATOM 3052 N N . ALA A 1 209 ? 10.528 -16.111 -31.442 1.00 19.93 209 ALA A N 1
ATOM 3053 C CA . ALA A 1 209 ? 11.386 -15.347 -32.350 1.00 19.09 209 ALA A CA 1
ATOM 3054 C C . ALA A 1 209 ? 10.591 -14.189 -32.953 1.00 18.61 209 ALA A C 1
ATOM 3055 O O . ALA A 1 209 ? 11.107 -13.072 -33.102 1.00 19.26 209 ALA A O 1
ATOM 3062 N N . ARG A 1 210 ? 9.322 -14.455 -33.252 1.00 18.93 210 ARG A N 1
ATOM 3063 C CA . ARG A 1 210 ? 8.413 -13.467 -33.843 1.00 16.06 210 ARG A CA 1
ATOM 3064 C C . ARG A 1 210 ? 8.190 -12.297 -32.898 1.00 17.57 210 ARG A C 1
ATOM 3065 O O . ARG A 1 210 ? 8.142 -11.136 -33.329 1.00 19.97 210 ARG A O 1
ATOM 3086 N N . HIS A 1 211 ? 8.085 -12.600 -31.609 1.00 16.33 211 HIS A N 1
ATOM 3087 C CA . HIS A 1 211 ? 7.937 -11.561 -30.596 1.00 16.86 211 HIS A CA 1
ATOM 3088 C C . HIS A 1 211 ? 9.223 -10.774 -30.363 1.00 21.72 211 HIS A C 1
ATOM 3089 O O . HIS A 1 211 ? 9.170 -9.703 -29.759 1.00 23.40 211 HIS A O 1
ATOM 3104 N N . GLY A 1 212 ? 10.362 -11.319 -30.787 1.00 18.51 212 GLY A N 1
ATOM 3105 C CA . GLY A 1 212 ? 11.634 -10.627 -30.650 1.00 14.94 212 GLY A 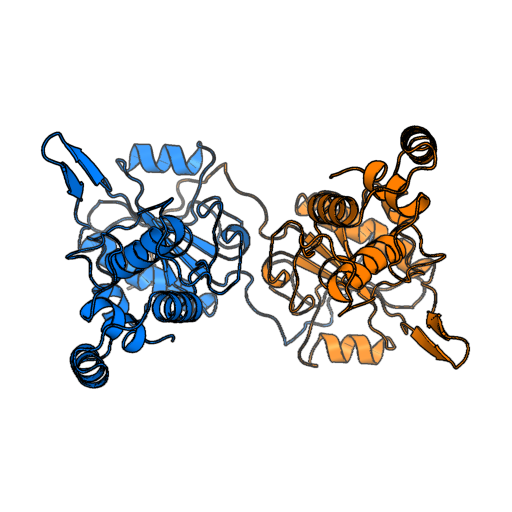CA 1
ATOM 3106 C C . GLY A 1 212 ? 12.754 -11.324 -29.922 1.00 17.62 212 GLY A C 1
ATOM 3107 O O . GLY A 1 212 ? 13.872 -10.831 -29.953 1.00 17.12 212 GLY A O 1
ATOM 3111 N N . TYR A 1 213 ? 12.466 -12.463 -29.288 1.00 18.59 213 TYR A N 1
ATOM 3112 C CA . TYR A 1 213 ? 13.465 -13.213 -28.533 1.00 14.80 213 TYR A CA 1
ATOM 3113 C C . TYR A 1 213 ? 14.481 -13.925 -29.437 1.00 17.19 213 TYR A C 1
ATOM 3114 O O . TYR A 1 213 ? 14.150 -14.450 -30.502 1.00 18.28 213 TYR A O 1
ATOM 3132 N N . LEU A 1 214 ? 15.725 -13.924 -28.987 1.00 19.67 214 LEU A N 1
ATOM 3133 C CA . LEU A 1 214 ? 16.745 -14.821 -29.494 1.00 17.14 214 LEU A CA 1
ATOM 3134 C C . LEU A 1 214 ? 16.454 -16.195 -28.915 1.00 21.81 214 LEU A C 1
ATOM 3135 O O . LEU A 1 214 ? 16.434 -16.362 -27.696 1.00 19.58 214 LEU A O 1
ATOM 3151 N N . VAL A 1 215 ? 16.215 -17.161 -29.786 1.00 19.63 215 VAL A N 1
ATOM 3152 C CA . VAL A 1 215 ? 15.861 -18.514 -29.367 1.00 22.14 215 VAL A CA 1
ATOM 3153 C C . VAL A 1 215 ? 16.350 -19.484 -30.413 1.00 27.85 215 VAL A C 1
ATOM 3154 O O . VAL A 1 215 ? 16.373 -19.152 -31.596 1.00 23.67 215 VAL A O 1
ATOM 3167 N N . PRO A 1 216 ? 16.702 -20.707 -29.999 1.00 25.62 216 PRO A N 1
ATOM 3168 C CA . PRO A 1 216 ? 17.027 -21.713 -31.010 1.00 25.22 216 PRO A CA 1
ATOM 3169 C C . PRO A 1 216 ? 15.826 -22.074 -31.870 1.00 23.78 216 PRO A C 1
ATOM 3170 O O . PRO A 1 216 ? 14.686 -21.866 -31.454 1.00 22.96 216 PRO A O 1
ATOM 3181 N N . GLN A 1 217 ? 16.098 -22.674 -33.033 1.00 26.59 217 GLN A N 1
ATOM 3182 C CA . GLN A 1 217 ? 15.046 -23.149 -33.934 1.00 27.23 217 GLN A CA 1
ATOM 3183 C C . GLN A 1 217 ? 15.224 -24.635 -34.215 1.00 29.02 217 GLN A C 1
ATOM 3184 O O . GLN A 1 217 ? 15.005 -25.086 -35.330 1.00 33.38 217 GLN A O 1
ATOM 3198 N N . THR A 1 218 ? 15.610 -25.391 -33.189 1.00 27.89 218 THR A N 1
ATOM 3199 C CA . THR A 1 218 ? 15.985 -26.800 -33.338 1.00 30.24 218 THR A CA 1
ATOM 3200 C C . THR A 1 218 ? 14.836 -27.776 -33.128 1.00 35.45 218 THR A C 1
ATOM 3201 O O . THR A 1 218 ? 15.000 -28.989 -33.314 1.00 35.93 218 THR A O 1
ATOM 3212 N N . GLY A 1 219 ? 13.684 -27.270 -32.710 1.00 32.37 219 GLY A N 1
ATOM 3213 C CA . GLY A 1 219 ? 12.568 -28.137 -32.381 1.00 37.07 219 GLY A CA 1
ATOM 3214 C C . GLY A 1 219 ? 12.777 -28.957 -31.110 1.00 41.88 219 GLY A C 1
ATOM 3215 O O . GLY A 1 219 ? 11.930 -29.784 -30.773 1.00 43.28 219 GLY A O 1
ATOM 3219 N N . GLU A 1 220 ? 13.881 -28.727 -30.395 1.00 36.59 220 GLU A N 1
ATOM 3220 C CA . GLU A 1 220 ? 14.215 -29.529 -29.208 1.00 36.26 220 GLU A CA 1
ATOM 3221 C C . GLU A 1 220 ? 14.158 -28.669 -27.958 1.00 37.16 220 GLU A C 1
ATOM 3222 O O . GLU A 1 220 ? 14.645 -27.546 -27.960 1.00 33.66 220 GLU A O 1
ATOM 3234 N N . LEU A 1 221 ? 13.575 -29.193 -26.885 1.00 37.21 221 LEU A N 1
ATOM 3235 C CA . LEU A 1 221 ? 13.444 -28.408 -25.664 1.00 35.48 221 LEU A CA 1
ATOM 3236 C C . LEU A 1 221 ? 14.649 -28.613 -24.769 1.00 36.92 221 LEU A C 1
ATOM 3237 O O . LEU A 1 221 ? 14.617 -29.411 -23.835 1.00 45.68 221 LEU A O 1
ATOM 3253 N N . GLU A 1 222 ? 15.710 -27.877 -25.065 1.00 35.89 222 GLU A N 1
ATOM 3254 C CA . GLU A 1 222 ? 16.887 -27.849 -24.216 1.00 33.98 222 GLU A CA 1
ATOM 3255 C C . GLU A 1 222 ? 16.905 -26.572 -23.377 1.00 34.64 222 GLU A C 1
ATOM 3256 O O . GLU A 1 222 ? 16.021 -25.717 -23.505 1.00 30.80 222 GLU A O 1
ATOM 3268 N N . LYS A 1 223 ? 17.901 -26.463 -22.505 1.00 37.26 223 LYS A N 1
ATOM 3269 C CA . LYS A 1 223 ? 17.981 -25.346 -21.573 1.00 37.88 223 LYS A CA 1
ATOM 3270 C C . LYS A 1 223 ? 17.893 -24.002 -22.292 1.00 32.49 223 LYS A C 1
ATOM 3271 O O . LYS A 1 223 ? 17.220 -23.079 -21.814 1.00 32.63 223 LYS A O 1
ATOM 3290 N N . ASP A 1 224 ? 18.546 -23.877 -23.446 1.00 30.23 224 ASP A N 1
ATOM 3291 C CA . ASP A 1 224 ? 18.521 -22.586 -24.138 1.00 28.37 224 ASP A CA 1
ATOM 3292 C C . ASP A 1 224 ? 17.140 -22.173 -24.643 1.00 33.41 224 ASP A C 1
ATOM 3293 O O . ASP A 1 224 ? 16.891 -20.991 -24.806 1.00 37.02 224 ASP A O 1
ATOM 3302 N N . THR A 1 225 ? 16.251 -23.131 -24.884 1.00 25.05 225 THR A N 1
ATOM 3303 C CA . THR A 1 225 ? 14.878 -22.811 -25.263 1.00 24.29 225 THR A CA 1
ATOM 3304 C C . THR A 1 225 ? 14.022 -22.635 -24.023 1.00 22.71 225 THR A C 1
ATOM 3305 O O . THR A 1 225 ? 13.229 -21.701 -23.936 1.00 23.03 225 THR A O 1
ATOM 3316 N N . ARG A 1 226 ? 14.174 -23.536 -23.055 1.00 25.35 226 ARG A N 1
ATOM 3317 C CA . ARG A 1 226 ? 13.457 -23.418 -21.796 1.00 26.78 226 ARG A CA 1
ATOM 3318 C C . ARG A 1 226 ? 13.624 -22.024 -21.167 1.00 25.86 226 ARG A C 1
ATOM 3319 O O . ARG A 1 226 ? 12.655 -21.413 -20.709 1.00 23.39 226 ARG A O 1
ATOM 3340 N N . ASP A 1 227 ? 14.851 -21.519 -21.167 1.00 25.63 227 ASP A N 1
ATOM 3341 C CA . ASP A 1 227 ? 15.139 -20.208 -20.593 1.00 27.00 227 ASP A CA 1
ATOM 3342 C C . ASP A 1 227 ? 14.352 -19.093 -21.280 1.00 22.99 227 ASP A C 1
ATOM 3343 O O . ASP A 1 227 ? 13.972 -18.125 -20.632 1.00 21.76 227 ASP A O 1
ATOM 3352 N N . VAL A 1 228 ? 14.129 -19.207 -22.582 1.00 20.69 228 VAL A N 1
ATOM 3353 C CA . VAL A 1 228 ? 13.384 -18.171 -23.308 1.00 19.44 228 VAL A CA 1
ATOM 3354 C C . VAL A 1 228 ? 11.890 -18.284 -23.057 1.00 16.80 228 VAL A C 1
ATOM 3355 O O . VAL A 1 228 ? 11.197 -17.277 -22.851 1.00 17.89 228 VAL A O 1
ATOM 3368 N N . ILE A 1 229 ? 11.372 -19.504 -23.072 1.00 19.35 229 ILE A N 1
ATOM 3369 C CA . ILE A 1 229 ? 9.986 -19.700 -22.685 1.00 18.05 229 ILE A CA 1
ATOM 3370 C C . ILE A 1 229 ? 9.786 -19.133 -21.288 1.00 20.21 229 ILE A C 1
ATOM 3371 O O . ILE A 1 229 ? 8.827 -18.440 -21.058 1.00 20.13 229 ILE A O 1
ATOM 3387 N N . GLY A 1 230 ? 10.716 -19.396 -20.376 1.00 19.56 230 GLY A N 1
ATOM 3388 C CA . GLY A 1 230 ? 10.594 -18.933 -19.004 1.00 24.25 230 GLY A CA 1
ATOM 3389 C C . GLY A 1 230 ? 10.640 -17.423 -18.888 1.00 20.90 230 GLY A C 1
ATOM 3390 O O . GLY A 1 230 ? 9.909 -16.828 -18.103 1.00 21.04 230 GLY A O 1
ATOM 3394 N N . ALA A 1 231 ? 11.500 -16.777 -19.657 1.00 18.44 231 ALA A N 1
ATOM 3395 C CA . ALA A 1 231 ? 11.508 -15.308 -19.678 1.00 18.01 231 ALA A CA 1
ATOM 3396 C C . ALA A 1 231 ? 10.177 -14.703 -20.143 1.00 18.79 231 ALA A C 1
ATOM 3397 O O . ALA A 1 231 ? 9.690 -13.728 -19.568 1.00 19.38 231 ALA A O 1
ATOM 3404 N N . PHE A 1 232 ? 9.587 -15.284 -21.180 1.00 17.58 232 PHE A N 1
ATOM 3405 C CA . PHE A 1 232 ? 8.273 -14.842 -21.668 1.00 17.16 232 PHE A CA 1
ATOM 3406 C C . PHE A 1 232 ? 7.209 -15.051 -20.580 1.00 17.83 232 PHE A C 1
ATOM 3407 O O . PHE A 1 232 ? 6.398 -14.165 -20.317 1.00 18.05 232 PHE A O 1
ATOM 3424 N N . GLN A 1 233 ? 7.212 -16.216 -19.943 1.00 17.49 233 GLN A N 1
ATOM 3425 C CA . GLN A 1 233 ? 6.293 -16.501 -18.838 1.00 18.94 233 GLN A CA 1
ATOM 3426 C C . GLN A 1 233 ? 6.494 -15.547 -17.666 1.00 20.46 233 GLN A C 1
ATOM 3427 O O . GLN A 1 233 ? 5.527 -15.131 -17.025 1.00 20.09 233 GLN A O 1
ATOM 3441 N N . MET A 1 234 ? 7.741 -15.207 -17.369 1.00 17.03 234 MET A N 1
ATOM 3442 C CA . MET A 1 234 ? 8.004 -14.374 -16.206 1.00 19.49 234 MET A CA 1
ATOM 3443 C C . MET A 1 234 ? 7.371 -12.992 -16.382 1.00 23.14 234 MET A C 1
ATOM 3444 O O . MET A 1 234 ? 7.072 -12.293 -15.409 1.00 23.54 234 MET A O 1
ATOM 3458 N N . LYS A 1 235 ? 7.164 -12.607 -17.629 1.00 20.95 235 LYS A N 1
ATOM 3459 C CA . LYS A 1 235 ? 6.582 -11.313 -17.964 1.00 20.16 235 LYS A CA 1
ATOM 3460 C C . LYS A 1 235 ? 5.062 -11.378 -18.111 1.00 20.52 235 LYS A C 1
ATOM 3461 O O . LYS A 1 235 ? 4.318 -10.533 -17.574 1.00 22.10 235 LYS A O 1
ATOM 3480 N N . TYR A 1 236 ? 4.585 -12.410 -18.790 1.00 19.49 236 TYR A N 1
ATOM 3481 C CA . TYR A 1 236 ? 3.164 -12.483 -19.137 1.00 20.15 236 TYR A CA 1
ATOM 3482 C C . TYR A 1 236 ? 2.345 -13.495 -18.324 1.00 21.17 236 TYR A C 1
ATOM 3483 O O . TYR A 1 236 ? 1.109 -13.398 -18.295 1.00 21.02 236 TYR A O 1
ATOM 3501 N N . ARG A 1 237 ? 3.018 -14.431 -17.641 1.00 20.16 237 ARG A N 1
ATOM 3502 C CA . ARG A 1 237 ? 2.355 -15.487 -16.869 1.00 22.16 237 ARG A CA 1
ATOM 3503 C C . ARG A 1 237 ? 3.184 -15.830 -15.615 1.00 25.39 237 ARG A C 1
ATOM 3504 O O . ARG A 1 237 ? 3.608 -16.965 -15.411 1.00 23.28 237 ARG A O 1
ATOM 3525 N N . PRO A 1 238 ? 3.466 -14.819 -14.793 1.00 19.86 238 PRO A N 1
ATOM 3526 C CA . PRO A 1 238 ? 4.466 -14.981 -13.725 1.00 24.73 238 PRO A CA 1
ATOM 3527 C C . PRO A 1 238 ? 4.109 -15.960 -12.619 1.00 27.53 238 PRO A C 1
ATOM 3528 O O . PRO A 1 238 ? 4.972 -16.236 -11.767 1.00 27.40 238 PRO A O 1
ATOM 3539 N N . ALA A 1 239 ? 2.882 -16.477 -12.604 1.00 27.18 239 ALA A N 1
ATOM 3540 C CA . ALA A 1 239 ? 2.530 -17.517 -11.647 1.00 31.47 239 ALA A CA 1
ATOM 3541 C C . ALA A 1 239 ? 3.404 -18.758 -11.821 1.00 29.81 239 ALA A C 1
ATOM 3542 O O . ALA A 1 239 ? 3.608 -19.508 -10.863 1.00 30.50 239 ALA A O 1
ATOM 3549 N N . ARG A 1 240 ? 3.918 -18.974 -13.031 1.00 27.60 240 ARG A N 1
ATOM 3550 C CA . ARG A 1 240 ? 4.777 -20.124 -13.286 1.00 24.75 240 ARG A CA 1
ATOM 3551 C C . ARG A 1 240 ? 5.674 -19.843 -14.470 1.00 24.08 240 ARG A C 1
ATOM 3552 O O . ARG A 1 240 ? 5.190 -19.643 -15.582 1.00 25.17 240 ARG A O 1
ATOM 3573 N N . PHE A 1 241 ? 6.981 -19.805 -14.223 1.00 23.46 241 PHE A N 1
ATOM 3574 C CA . PHE A 1 241 ? 7.908 -19.437 -15.295 1.00 22.85 241 PHE A CA 1
ATOM 3575 C C . PHE A 1 241 ? 9.108 -20.374 -15.354 1.00 26.24 241 PHE A C 1
ATOM 3576 O O . 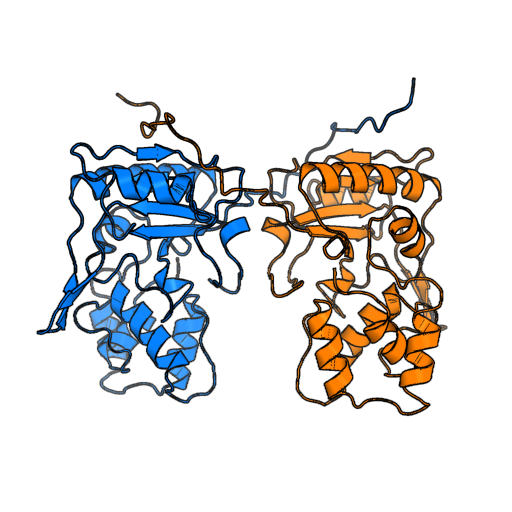PHE A 1 241 ? 10.241 -19.954 -15.567 1.00 27.35 241 PHE A O 1
ATOM 3593 N N . ASP A 1 242 ? 8.804 -21.663 -15.237 1.00 25.34 242 ASP A N 1
ATOM 3594 C CA . ASP A 1 242 ? 9.800 -22.724 -15.315 1.00 34.78 242 ASP A CA 1
ATOM 3595 C C . ASP A 1 242 ? 10.209 -23.070 -16.751 1.00 29.84 242 ASP A C 1
ATOM 3596 O O . ASP A 1 242 ? 11.086 -23.906 -16.966 1.00 33.17 242 ASP A O 1
ATOM 3605 N N . GLY A 1 243 ? 9.560 -22.454 -17.729 1.00 23.97 243 GLY A N 1
ATOM 3606 C CA . GLY A 1 243 ? 9.942 -22.666 -19.125 1.00 23.53 243 GLY A CA 1
ATOM 3607 C C . GLY A 1 243 ? 9.335 -23.917 -19.738 1.00 23.84 243 GLY A C 1
ATOM 3608 O O . GLY A 1 243 ? 9.662 -24.285 -20.871 1.00 25.59 243 GLY A O 1
ATOM 3612 N N . GLU A 1 244 ? 8.427 -24.563 -19.015 1.00 26.45 244 GLU A N 1
ATOM 3613 C CA . GLU A 1 244 ? 7.717 -25.714 -19.563 1.00 25.85 244 GLU A CA 1
ATOM 3614 C C . GLU A 1 244 ? 6.603 -25.244 -20.499 1.00 30.98 244 GLU A C 1
ATOM 3615 O O . GLU A 1 244 ? 5.758 -24.439 -20.092 1.00 27.01 244 GLU A O 1
ATOM 3627 N N . PRO A 1 245 ? 6.594 -25.735 -21.753 1.00 29.49 245 PRO A N 1
ATOM 3628 C CA . PRO A 1 245 ? 5.458 -25.369 -22.618 1.00 27.66 245 PRO A CA 1
ATOM 3629 C C . PRO A 1 245 ? 4.114 -25.852 -22.052 1.00 28.78 245 PRO A C 1
ATOM 3630 O O . PRO A 1 245 ? 4.014 -26.981 -21.550 1.00 31.98 245 PRO A O 1
ATOM 3641 N N . ASP A 1 246 ? 3.094 -25.004 -22.119 1.00 27.22 246 ASP A N 1
ATOM 3642 C CA . ASP A 1 246 ? 1.739 -25.402 -21.763 1.00 31.63 246 ASP A CA 1
ATOM 3643 C C . ASP A 1 246 ? 0.731 -24.597 -22.583 1.00 24.81 246 ASP A C 1
ATOM 3644 O O . ASP A 1 246 ? 1.114 -23.706 -23.347 1.00 26.79 246 ASP A O 1
ATOM 3653 N N . LEU A 1 247 ? -0.545 -24.935 -22.458 1.00 26.48 247 LEU A N 1
ATOM 3654 C CA . LEU A 1 247 ? -1.554 -24.324 -23.318 1.00 27.10 247 LEU A CA 1
ATOM 3655 C C . LEU A 1 247 ? -1.688 -22.838 -23.068 1.00 26.99 247 LEU A C 1
ATOM 3656 O O . LEU A 1 247 ? -1.842 -22.073 -24.010 1.00 23.86 247 LEU A O 1
ATOM 3672 N N . GLU A 1 248 ? -1.652 -22.437 -21.799 1.00 26.78 248 GLU A N 1
ATOM 3673 C CA . GLU A 1 248 ? -1.787 -21.034 -21.454 1.00 25.96 248 GLU A CA 1
ATOM 3674 C C . GLU A 1 248 ? -0.664 -20.211 -22.054 1.00 24.82 248 GLU A C 1
ATOM 3675 O O . GLU A 1 248 ? -0.889 -19.095 -22.539 1.00 25.05 248 GLU A O 1
ATOM 3687 N N . THR A 1 249 ? 0.556 -20.748 -22.044 1.00 25.12 249 THR A N 1
ATOM 3688 C CA . THR A 1 249 ? 1.690 -20.044 -22.632 1.00 19.50 249 THR A CA 1
ATOM 3689 C C . THR A 1 249 ? 1.563 -19.944 -24.160 1.00 20.92 249 THR A C 1
ATOM 3690 O O . THR A 1 249 ? 1.877 -18.906 -24.736 1.00 19.55 249 THR A O 1
ATOM 3701 N N . ALA A 1 250 ? 1.092 -21.010 -24.801 1.00 21.56 250 ALA A N 1
ATOM 3702 C CA . ALA A 1 250 ? 0.843 -20.982 -26.237 1.00 21.87 250 ALA A CA 1
ATOM 3703 C C . ALA A 1 250 ? -0.190 -19.910 -26.548 1.00 22.29 250 ALA A C 1
ATOM 3704 O O . ALA A 1 250 ? -0.031 -19.113 -27.471 1.00 22.15 250 ALA A O 1
ATOM 3711 N N . ALA A 1 251 ? -1.253 -19.887 -25.767 1.00 21.33 251 ALA A N 1
ATOM 3712 C CA . ALA A 1 251 ? -2.302 -18.905 -25.962 1.00 21.66 251 ALA A CA 1
ATOM 3713 C C . ALA A 1 251 ? -1.773 -17.483 -25.819 1.00 20.27 251 ALA A C 1
ATOM 3714 O O . ALA A 1 251 ? -2.139 -16.612 -26.596 1.00 22.48 251 ALA A O 1
ATOM 3721 N N . LEU A 1 252 ? -0.904 -17.238 -24.848 1.00 19.30 252 LEU A N 1
ATOM 3722 C CA . LEU A 1 252 ? -0.304 -15.909 -24.694 1.00 18.13 252 LEU A CA 1
ATOM 3723 C C . LEU A 1 252 ? 0.590 -15.559 -25.869 1.00 17.94 252 LEU A C 1
ATOM 3724 O O . LEU A 1 252 ? 0.661 -14.401 -26.304 1.00 19.62 252 LEU A O 1
ATOM 3740 N N . LEU A 1 253 ? 1.300 -16.545 -26.383 1.00 17.37 253 LEU A N 1
ATOM 3741 C CA . LEU A 1 253 ? 2.196 -16.267 -27.519 1.00 17.87 253 LEU A CA 1
ATOM 3742 C C . LEU A 1 253 ? 1.369 -15.810 -28.721 1.00 20.48 253 LEU A C 1
ATOM 3743 O O . LEU A 1 253 ? 1.862 -15.075 -29.565 1.00 22.83 253 LEU A O 1
ATOM 3759 N N . LEU A 1 254 ? 0.116 -16.239 -28.791 1.00 20.59 254 LEU A N 1
ATOM 3760 C CA . LEU A 1 254 ? -0.797 -15.778 -29.853 1.00 19.95 254 LEU A CA 1
ATOM 3761 C C . LEU A 1 254 ? -1.498 -14.465 -29.498 1.00 21.67 254 LEU A C 1
ATOM 3762 O O . LEU A 1 254 ? -1.725 -13.615 -30.364 1.00 26.18 254 LEU A O 1
ATOM 3778 N N . ALA A 1 255 ? -1.821 -14.288 -28.224 1.00 20.67 255 ALA A N 1
ATOM 3779 C CA . ALA A 1 255 ? -2.663 -13.156 -27.805 1.00 24.81 255 ALA A CA 1
ATOM 3780 C C . ALA A 1 255 ? -1.898 -11.856 -27.557 1.00 21.25 255 ALA A C 1
ATOM 3781 O O . ALA A 1 255 ? -2.473 -10.773 -27.681 1.00 23.37 255 ALA A O 1
ATOM 3788 N N . VAL A 1 256 ? -0.642 -11.961 -27.158 1.00 20.01 256 VAL A N 1
ATOM 3789 C CA . VAL A 1 256 ? 0.187 -10.778 -26.920 1.00 20.02 256 VAL A CA 1
ATOM 3790 C C . VAL A 1 256 ? 0.463 -10.088 -28.269 1.00 20.18 256 VAL A C 1
ATOM 3791 O O . VAL A 1 256 ? 1.019 -10.700 -29.182 1.00 20.94 256 VAL A O 1
ATOM 3804 N N . PRO A 1 257 ? 0.076 -8.808 -28.407 1.00 20.11 257 PRO A N 1
ATOM 3805 C CA . PRO A 1 257 ? 0.347 -8.111 -29.680 1.00 23.50 257 PRO A CA 1
ATOM 3806 C C . PRO A 1 257 ? 1.831 -7.844 -29.951 1.00 20.89 257 PRO A C 1
ATOM 3807 O O . PRO A 1 257 ? 2.640 -7.842 -29.027 1.00 21.09 257 PRO A O 1
ATOM 3818 N N . THR A 1 258 ? 2.178 -7.582 -31.212 1.00 23.49 258 THR A N 1
ATOM 3819 C CA . THR A 1 258 ? 3.562 -7.257 -31.564 1.00 22.94 258 THR A CA 1
ATOM 3820 C C . THR A 1 258 ? 3.716 -5.770 -31.888 1.00 37.01 258 THR A C 1
ATOM 3821 O O . THR A 1 258 ? 4.665 -5.350 -32.559 1.00 38.15 258 THR A O 1
ATOM 3832 N N . SER A 1 259 ? 2.779 -4.984 -31.371 1.00 54.41 259 SER A N 1
ATOM 3833 C CA . SER A 1 259 ? 2.789 -3.538 -31.530 1.00 63.09 259 SER A CA 1
ATOM 3834 C C . SER A 1 259 ? 2.272 -2.919 -30.238 1.00 69.57 259 SER A C 1
ATOM 3835 O O . SER A 1 259 ? 1.460 -3.532 -29.534 1.00 60.57 259 SER A O 1
ATOM 3844 N N . MET B 1 17 ? 1.637 21.263 -12.709 1.00 85.90 17 MET B N 1
ATOM 3845 C CA . MET B 1 17 ? 2.613 22.343 -12.815 1.00 86.71 17 MET B CA 1
ATOM 3846 C C . MET B 1 17 ? 4.009 21.780 -13.145 1.00 84.85 17 MET B C 1
ATOM 3847 O O . MET B 1 17 ? 4.882 21.706 -12.275 1.00 81.77 17 MET B O 1
ATOM 3860 N N . SER B 1 18 ? 4.224 21.391 -14.401 1.00 94.35 18 SER B N 1
ATOM 3861 C CA . SER B 1 18 ? 5.472 20.727 -14.787 1.00 91.60 18 SER B CA 1
ATOM 3862 C C . SER B 1 18 ? 5.771 20.810 -16.284 1.00 87.57 18 SER B C 1
ATOM 3863 O O . SER B 1 18 ? 4.895 20.586 -17.122 1.00 92.80 18 SER B O 1
ATOM 3871 N N . SER B 1 19 ? 7.026 21.111 -16.604 1.00 69.75 19 SER B N 1
ATOM 3872 C CA . SER B 1 19 ? 7.499 21.145 -17.988 1.00 67.20 19 SER B CA 1
ATOM 3873 C C . SER B 1 19 ? 8.089 19.801 -18.447 1.00 61.65 19 SER B C 1
ATOM 3874 O O . SER B 1 19 ? 8.756 19.736 -19.482 1.00 56.83 19 SER B O 1
ATOM 3882 N N . GLY B 1 20 ? 7.842 18.735 -17.684 1.00 62.60 20 GLY B N 1
ATOM 3883 C CA . GLY B 1 20 ? 8.399 17.420 -17.984 1.00 50.12 20 GLY B CA 1
ATOM 3884 C C . GLY B 1 20 ? 8.799 16.706 -16.704 1.00 46.30 20 GLY B C 1
ATOM 3885 O O . GLY B 1 20 ? 8.670 17.273 -15.614 1.00 44.62 20 GLY B O 1
ATOM 3889 N N . PRO B 1 21 ? 9.278 15.455 -16.819 1.00 33.61 21 PRO B N 1
ATOM 3890 C CA . PRO B 1 21 ? 9.706 14.749 -15.604 1.00 32.07 21 PRO B CA 1
ATOM 3891 C C . PRO B 1 21 ? 10.831 15.504 -14.902 1.00 35.11 21 PRO B C 1
ATOM 3892 O O . PRO B 1 21 ? 11.757 15.983 -15.573 1.00 32.25 21 PRO B O 1
ATOM 3903 N N . ARG B 1 22 ? 10.755 15.611 -13.579 1.00 32.33 22 ARG B N 1
ATOM 3904 C CA . ARG B 1 22 ? 11.821 16.260 -12.823 1.00 32.51 22 ARG B CA 1
ATOM 3905 C C . ARG B 1 22 ? 12.974 15.311 -12.676 1.00 34.13 22 ARG B C 1
ATOM 3906 O O . ARG B 1 22 ? 12.781 14.168 -12.272 1.00 29.36 22 ARG B O 1
ATOM 3927 N N . LEU B 1 23 ? 14.172 15.779 -13.023 1.00 30.41 23 LEU B N 1
ATOM 3928 C CA . LEU B 1 23 ? 15.368 14.954 -12.957 1.00 29.21 23 LEU B CA 1
ATOM 3929 C C . LEU B 1 23 ? 16.349 15.509 -11.931 1.00 30.26 23 LEU B C 1
ATOM 3930 O O . LEU B 1 23 ? 16.512 16.720 -11.803 1.00 35.06 23 LEU B O 1
ATOM 3946 N N . ASN B 1 24 ? 16.967 14.617 -11.174 1.00 31.66 24 ASN B N 1
ATOM 3947 C CA . ASN B 1 24 ? 18.087 14.995 -10.332 1.00 29.98 24 ASN B CA 1
ATOM 3948 C C . ASN B 1 24 ? 19.349 14.724 -11.122 1.00 31.60 24 ASN B C 1
ATOM 3949 O O . ASN B 1 24 ? 19.569 13.610 -11.569 1.00 28.82 24 ASN B O 1
ATOM 3960 N N . THR B 1 25 ? 20.182 15.745 -11.281 1.00 33.33 25 THR B N 1
ATOM 3961 C CA . THR B 1 25 ? 21.422 15.599 -12.037 1.00 31.61 25 THR B CA 1
ATOM 3962 C C . THR B 1 25 ? 22.656 15.807 -11.124 1.00 41.37 25 THR B C 1
ATOM 3963 O O . THR B 1 25 ? 23.713 16.212 -11.592 1.00 43.40 25 THR B O 1
ATOM 3974 N N . ASP B 1 26 ? 22.524 15.492 -9.833 1.00 38.69 26 ASP B N 1
ATOM 3975 C CA . ASP B 1 26 ? 23.628 15.664 -8.878 1.00 34.82 26 ASP B CA 1
ATOM 3976 C C . ASP B 1 26 ? 24.820 14.771 -9.162 1.00 42.18 26 ASP B C 1
ATOM 3977 O O . ASP B 1 26 ? 25.919 15.044 -8.682 1.00 45.35 26 ASP B O 1
ATOM 3986 N N . TYR B 1 27 ? 24.594 13.686 -9.894 1.00 35.54 27 TYR B N 1
ATOM 3987 C CA . TYR B 1 27 ? 25.616 12.672 -10.060 1.00 40.15 27 TYR B CA 1
ATOM 3988 C C . TYR B 1 27 ? 25.781 12.227 -11.497 1.00 38.22 27 TYR B C 1
ATOM 3989 O O . TYR B 1 27 ? 24.835 12.261 -12.298 1.00 39.57 27 TYR B O 1
ATOM 4007 N N . THR B 1 28 ? 26.987 11.743 -11.807 1.00 35.16 28 THR B N 1
ATOM 4008 C CA . THR B 1 28 ? 27.330 11.364 -13.169 1.00 34.70 28 THR B CA 1
ATOM 4009 C C . THR B 1 28 ? 28.260 10.151 -13.207 1.00 41.87 28 THR B C 1
ATOM 4010 O O . THR B 1 28 ? 29.186 10.034 -12.409 1.00 47.52 28 THR B O 1
ATOM 4021 N N . SER B 1 29 ? 28.016 9.250 -14.149 1.00 27.84 29 SER B N 1
ATOM 4022 C CA . SER B 1 29 ? 28.755 7.998 -14.185 1.00 31.02 29 SER B CA 1
ATOM 4023 C C . SER B 1 29 ? 30.071 8.085 -14.954 1.00 33.04 29 SER B C 1
ATOM 4024 O O . SER B 1 29 ? 30.148 8.777 -15.957 1.00 37.23 29 SER B O 1
ATOM 4032 N N . ALA B 1 30 ? 31.098 7.387 -14.445 1.00 31.98 30 ALA B N 1
ATOM 4033 C CA . ALA B 1 30 ? 32.388 7.246 -15.143 1.00 31.79 30 ALA B CA 1
ATOM 4034 C C . ALA B 1 30 ? 32.345 6.168 -16.214 1.00 43.86 30 ALA B C 1
ATOM 4035 O O . ALA B 1 30 ? 33.218 6.094 -17.075 1.00 44.67 30 ALA B O 1
ATOM 4042 N N . ASN B 1 31 ? 31.315 5.337 -16.152 1.00 28.30 31 ASN B N 1
ATOM 4043 C CA . ASN B 1 31 ? 31.174 4.199 -17.031 1.00 30.63 31 ASN B CA 1
ATOM 4044 C C . ASN B 1 31 ? 30.280 4.548 -18.263 1.00 25.24 31 ASN B C 1
ATOM 4045 O O . ASN B 1 31 ? 29.118 4.184 -18.295 1.00 27.52 31 ASN B O 1
ATOM 4056 N N . GLN B 1 32 ? 30.817 5.262 -19.266 1.00 27.79 32 GLN B N 1
ATOM 4057 C CA . GLN B 1 32 ? 30.049 5.580 -20.488 1.00 24.26 32 GLN B CA 1
ATOM 4058 C C . GLN B 1 32 ? 30.977 5.919 -21.646 1.00 25.25 32 GLN B C 1
ATOM 4059 O O . GLN B 1 32 ? 32.116 6.338 -21.422 1.00 28.88 32 GLN B O 1
ATOM 4073 N N . ASP B 1 33 ? 30.481 5.750 -22.866 1.00 23.71 33 ASP B N 1
ATOM 4074 C CA . ASP B 1 33 ? 31.246 6.136 -24.054 1.00 23.66 33 ASP B CA 1
ATOM 4075 C C . ASP B 1 33 ? 30.299 6.476 -25.193 1.00 22.54 33 ASP B C 1
ATOM 4076 O O . ASP B 1 33 ? 29.147 6.804 -24.945 1.00 23.65 33 ASP B O 1
ATOM 4085 N N . SER B 1 34 ? 30.772 6.424 -26.441 1.00 24.08 34 SER B N 1
ATOM 4086 C CA . SER B 1 34 ? 29.922 6.862 -27.549 1.00 22.37 34 SER B CA 1
ATOM 4087 C C . SER B 1 34 ? 28.956 5.778 -28.036 1.00 24.01 34 SER B C 1
ATOM 4088 O O . SER B 1 34 ? 29.260 4.578 -27.994 1.00 22.60 34 SER B O 1
ATOM 4096 N N . ARG B 1 35 ? 27.805 6.206 -28.540 1.00 20.07 35 ARG B N 1
ATOM 4097 C CA . ARG B 1 35 ? 26.911 5.271 -29.214 1.00 19.75 35 ARG B CA 1
ATOM 4098 C C . ARG B 1 35 ? 27.495 4.863 -30.581 1.00 19.19 35 ARG B C 1
ATOM 4099 O O . ARG B 1 35 ? 27.087 3.834 -31.115 1.00 20.77 35 ARG B O 1
ATOM 4120 N N . VAL B 1 36 ? 28.374 5.677 -31.129 1.00 20.57 36 VAL B N 1
ATOM 4121 C CA . VAL B 1 36 ? 29.002 5.381 -32.430 1.00 21.18 36 VAL B CA 1
ATOM 4122 C C . VAL B 1 36 ? 30.205 4.486 -32.197 1.00 24.70 36 VAL B C 1
ATOM 4123 O O . VAL B 1 36 ? 31.193 4.891 -31.566 1.00 23.92 36 VAL B O 1
ATOM 4136 N N . GLN B 1 37 ? 30.119 3.273 -32.738 1.00 20.44 37 GLN B N 1
ATOM 4137 C CA . GLN B 1 37 ? 31.167 2.278 -32.586 1.00 27.14 37 GLN B CA 1
ATOM 4138 C C . GLN B 1 37 ? 31.853 1.916 -33.905 1.00 21.47 37 GLN B C 1
ATOM 4139 O O . GLN B 1 37 ? 32.939 1.359 -33.881 1.00 22.29 37 GLN B O 1
ATOM 4153 N N . PHE B 1 38 ? 31.265 2.315 -35.034 1.00 14.75 38 PHE B N 1
ATOM 4154 C CA . PHE B 1 38 ? 31.794 1.943 -36.362 1.00 15.26 38 PHE B CA 1
ATOM 4155 C C . PHE B 1 38 ? 31.685 3.102 -37.348 1.00 15.26 38 PHE B C 1
ATOM 4156 O O . PHE B 1 38 ? 30.778 3.938 -37.239 1.00 16.77 38 PHE B O 1
ATOM 4173 N N . ILE B 1 39 ? 32.599 3.141 -38.307 1.00 17.75 39 ILE B N 1
ATOM 4174 C CA . ILE B 1 39 ? 32.480 4.011 -39.483 1.00 17.71 39 ILE B CA 1
ATOM 4175 C C . ILE B 1 39 ? 32.374 3.114 -40.707 1.00 15.53 39 ILE B C 1
ATOM 4176 O O . ILE B 1 39 ? 33.181 2.208 -40.872 1.00 16.69 39 ILE B O 1
ATOM 4192 N N . VAL B 1 40 ? 31.369 3.362 -41.535 1.00 17.39 40 VAL B N 1
ATOM 4193 C CA . VAL B 1 40 ? 31.125 2.581 -42.765 1.00 15.74 40 VAL B CA 1
ATOM 4194 C C . VAL B 1 40 ? 31.312 3.461 -43.997 1.00 16.84 40 VAL B C 1
ATOM 4195 O O . VAL B 1 40 ? 30.721 4.549 -44.079 1.00 18.26 40 VAL B O 1
ATOM 4208 N N . LEU B 1 41 ? 32.153 2.985 -44.920 1.00 14.51 41 LEU B N 1
ATOM 4209 C CA . LEU B 1 41 ? 32.461 3.671 -46.149 1.00 16.43 41 LEU B CA 1
ATOM 4210 C C . LEU B 1 41 ? 31.655 3.138 -47.320 1.00 18.80 41 LEU B C 1
ATOM 4211 O O . LEU B 1 41 ? 31.510 1.941 -47.496 1.00 17.02 41 LEU B O 1
ATOM 4227 N N . HIS B 1 42 ? 31.196 4.061 -48.158 1.00 16.22 42 HIS B N 1
ATOM 4228 C CA . HIS B 1 42 ? 30.393 3.768 -49.334 1.00 16.56 42 HIS B CA 1
ATOM 4229 C C . HIS B 1 42 ? 30.884 4.575 -50.531 1.00 18.72 42 HIS B C 1
ATOM 4230 O O . HIS B 1 42 ? 31.570 5.583 -50.356 1.00 17.52 42 HIS B O 1
ATOM 4244 N N . TYR B 1 43 ? 30.490 4.164 -51.733 1.00 17.88 43 TYR B N 1
ATOM 4245 C CA . TYR B 1 43 ? 30.452 5.084 -52.855 1.00 20.08 43 TYR B CA 1
ATOM 4246 C C . TYR B 1 43 ? 28.994 5.304 -53.280 1.00 20.31 43 TYR B C 1
ATOM 4247 O O . TYR B 1 43 ? 28.116 4.498 -52.952 1.00 21.41 43 TYR B O 1
ATOM 4265 N N . THR B 1 44 ? 28.749 6.395 -54.005 1.00 18.97 44 THR B N 1
ATOM 4266 C CA . THR B 1 44 ? 27.377 6.810 -54.322 1.00 21.31 44 THR B CA 1
ATOM 4267 C C . THR B 1 44 ? 26.769 6.117 -55.541 1.00 23.23 44 THR B C 1
ATOM 4268 O O . THR B 1 44 ? 25.544 6.003 -55.642 1.00 23.80 44 THR B O 1
ATOM 4279 N N . SER B 1 45 ? 27.626 5.724 -56.484 1.00 21.20 45 SER B N 1
ATOM 4280 C CA . SER B 1 45 ? 27.243 5.188 -57.794 1.00 22.57 45 SER B CA 1
ATOM 4281 C C . SER B 1 45 ? 26.580 6.231 -58.669 1.00 24.83 45 SER B C 1
ATOM 4282 O O . SER B 1 45 ? 25.942 5.892 -59.658 1.00 28.37 45 SER B O 1
ATOM 4290 N N . THR B 1 46 ? 26.769 7.507 -58.339 1.00 23.72 46 THR B N 1
ATOM 4291 C CA . THR B 1 46 ? 26.210 8.568 -59.154 1.00 24.55 46 THR B CA 1
ATOM 4292 C C . THR B 1 46 ? 26.966 9.890 -58.954 1.00 30.45 46 THR B C 1
ATOM 4293 O O . THR B 1 46 ? 27.858 9.971 -58.102 1.00 30.45 46 THR B O 1
ATOM 4304 N N . ASP B 1 47 ? 26.598 10.909 -59.718 1.00 28.25 47 ASP B N 1
ATOM 4305 C CA . ASP B 1 47 ? 27.323 12.193 -59.718 1.00 27.40 47 ASP B CA 1
ATOM 4306 C C . ASP B 1 47 ? 26.954 13.062 -58.509 1.00 26.10 47 ASP B C 1
ATOM 4307 O O . ASP B 1 47 ? 26.107 12.694 -57.693 1.00 25.05 47 ASP B O 1
ATOM 4316 N N . LEU B 1 48 ? 27.608 14.212 -58.386 1.00 28.96 48 LEU B N 1
ATOM 4317 C CA . LEU B 1 48 ? 27.421 15.037 -57.194 1.00 32.91 48 LEU B CA 1
ATOM 4318 C C . LEU B 1 48 ? 25.970 15.479 -56.961 1.00 27.59 48 LEU B C 1
ATOM 4319 O O . LEU B 1 48 ? 25.446 15.269 -55.872 1.00 29.02 48 LEU B O 1
ATOM 4335 N N . PRO B 1 49 ? 25.324 16.097 -57.971 1.00 29.53 49 PRO B N 1
ATOM 4336 C CA . PRO B 1 49 ? 23.965 16.592 -57.704 1.00 31.26 49 PRO B CA 1
ATOM 4337 C C . PRO B 1 49 ? 22.973 15.508 -57.290 1.00 29.38 49 PRO B C 1
ATOM 4338 O O . PRO B 1 49 ? 22.199 15.718 -56.354 1.00 31.77 49 PRO B O 1
ATOM 4349 N N . HIS B 1 50 ? 23.007 14.354 -57.946 1.00 30.45 50 HIS B N 1
ATOM 4350 C CA . HIS B 1 50 ? 22.083 13.284 -57.583 1.00 32.17 50 HIS B CA 1
ATOM 4351 C C . HIS B 1 50 ? 22.461 12.566 -56.282 1.00 27.85 50 HIS B C 1
ATOM 4352 O O . HIS B 1 50 ? 21.611 12.026 -55.603 1.00 30.06 50 HIS B O 1
ATOM 4367 N N . SER B 1 51 ? 23.741 12.562 -55.939 1.00 26.41 51 SER B N 1
ATOM 4368 C CA . SER B 1 51 ? 24.182 12.042 -54.667 1.00 23.97 51 SER B CA 1
ATOM 4369 C C . SER B 1 51 ? 23.573 12.878 -53.542 1.00 23.16 51 SER B C 1
ATOM 4370 O O . SER B 1 51 ? 23.012 12.340 -52.602 1.00 26.61 51 SER B O 1
ATOM 4378 N N . LEU B 1 52 ? 23.707 14.194 -53.660 1.00 29.27 52 LEU B N 1
ATOM 4379 C CA . LEU B 1 52 ? 23.161 15.114 -52.667 1.00 28.54 52 LEU B CA 1
ATOM 4380 C C . LEU B 1 52 ? 21.651 14.975 -52.560 1.00 30.74 52 LEU B C 1
ATOM 4381 O O . LEU B 1 52 ? 21.087 14.968 -51.464 1.00 34.08 52 LEU B O 1
ATOM 4397 N N . GLY B 1 53 ? 20.994 14.854 -53.703 1.00 26.91 53 GLY B N 1
ATOM 4398 C CA . GLY B 1 53 ? 19.555 14.682 -53.737 1.00 28.33 53 GLY B CA 1
ATOM 4399 C C . GLY B 1 53 ? 19.075 13.411 -53.073 1.00 28.16 53 GLY B C 1
ATOM 4400 O O . GLY B 1 53 ? 18.206 13.432 -52.203 1.00 28.76 53 GLY B O 1
ATOM 4404 N N . ILE B 1 54 ? 19.634 12.284 -53.495 1.00 24.26 54 ILE B N 1
ATOM 4405 C CA . ILE B 1 54 ? 19.203 11.005 -52.970 1.00 23.61 54 ILE B CA 1
ATOM 4406 C C . ILE B 1 54 ? 19.447 10.930 -51.482 1.00 27.46 54 ILE B C 1
ATOM 4407 O O . ILE B 1 54 ? 18.607 10.427 -50.742 1.00 23.38 54 ILE B O 1
ATOM 4423 N N . LEU B 1 55 ? 20.602 11.417 -51.050 1.00 22.12 55 LEU B N 1
ATOM 4424 C CA . LEU B 1 55 ? 20.994 11.290 -49.652 1.00 19.47 55 LEU B CA 1
ATOM 4425 C C . LEU B 1 55 ? 20.312 12.313 -48.748 1.00 21.62 55 LEU B C 1
ATOM 4426 O O . LEU B 1 55 ? 20.455 12.232 -47.520 1.00 22.00 55 LEU B O 1
ATOM 4442 N N . THR B 1 56 ? 19.554 13.234 -49.329 1.00 24.29 56 THR B N 1
ATOM 4443 C CA . THR B 1 56 ? 18.768 14.196 -48.526 1.00 27.88 56 THR B CA 1
ATOM 4444 C C . THR B 1 56 ? 17.254 14.047 -48.644 1.00 33.58 56 THR B C 1
ATOM 4445 O O . THR B 1 56 ? 16.523 14.501 -47.755 1.00 32.79 56 THR B O 1
ATOM 4456 N N . HIS B 1 57 ? 16.756 13.426 -49.710 1.00 28.47 57 HIS B N 1
ATOM 4457 C CA . HIS B 1 57 ? 15.312 13.184 -49.773 1.00 29.41 57 HIS B CA 1
ATOM 4458 C C . HIS B 1 57 ? 14.893 11.913 -50.509 1.00 26.93 57 HIS B C 1
ATOM 4459 O O . HIS B 1 57 ? 13.713 11.722 -50.800 1.00 30.84 57 HIS B O 1
ATOM 4474 N N . GLY B 1 58 ? 15.850 11.052 -50.796 1.00 26.85 58 GLY B N 1
ATOM 4475 C CA . GLY B 1 58 ? 15.586 9.863 -51.592 1.00 32.65 58 GLY B CA 1
ATOM 4476 C C . GLY B 1 58 ? 15.328 8.583 -50.812 1.00 34.81 58 GLY B C 1
ATOM 4477 O O . GLY B 1 58 ? 15.427 7.483 -51.372 1.00 29.78 58 GLY B O 1
ATOM 4481 N N . GLY B 1 59 ? 15.009 8.696 -49.519 1.00 26.37 59 GLY B N 1
ATOM 4482 C CA . GLY B 1 59 ? 14.706 7.520 -48.729 1.00 26.98 59 GLY B CA 1
ATOM 4483 C C . GLY B 1 59 ? 15.878 6.888 -47.983 1.00 25.79 59 GLY B C 1
ATOM 4484 O O . GLY B 1 59 ? 15.697 5.939 -47.221 1.00 25.78 59 GLY B O 1
ATOM 4488 N N . VAL B 1 60 ? 17.079 7.420 -48.200 1.00 24.08 60 VAL B N 1
ATOM 4489 C CA . VAL B 1 60 ? 18.304 6.942 -47.558 1.00 21.82 60 VAL B CA 1
ATOM 4490 C C . VAL B 1 60 ? 19.132 8.165 -47.191 1.00 23.65 60 VAL B C 1
ATOM 4491 O O . VAL B 1 60 ? 18.780 9.269 -47.588 1.00 26.82 60 VAL B O 1
ATOM 4504 N N . SER B 1 61 ? 20.194 7.991 -46.407 1.00 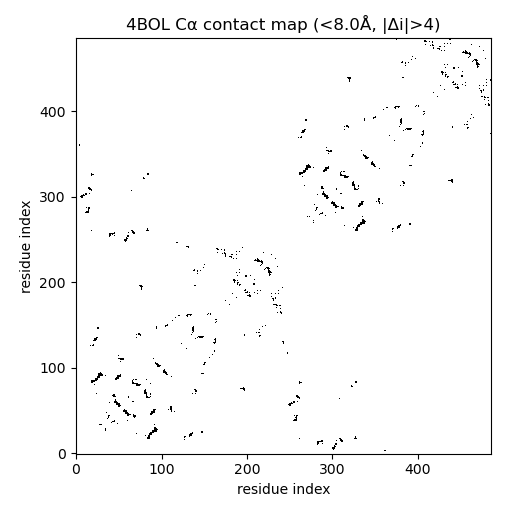19.72 61 SER B N 1
ATOM 4505 C CA . SER B 1 61 ? 21.019 9.126 -46.016 1.00 18.33 61 SER B CA 1
ATOM 4506 C C . SER B 1 61 ? 22.367 8.657 -45.499 1.00 16.36 61 SER B C 1
ATOM 4507 O O . SER B 1 61 ? 22.570 7.467 -45.285 1.00 19.87 61 SER B O 1
ATOM 4515 N N . ALA B 1 62 ? 23.283 9.598 -45.312 1.00 18.88 62 ALA B N 1
ATOM 4516 C CA . ALA B 1 62 ? 24.569 9.323 -44.694 1.00 17.34 62 ALA B CA 1
ATOM 4517 C C . ALA B 1 62 ? 24.988 10.572 -43.948 1.00 18.31 62 ALA B C 1
ATOM 4518 O O . ALA B 1 62 ? 24.475 11.660 -44.223 1.00 21.07 62 ALA B O 1
ATOM 4525 N N . HIS B 1 63 ? 25.906 10.432 -43.008 1.00 19.14 63 HIS B N 1
ATOM 4526 C CA . HIS B 1 63 ? 26.376 11.599 -42.270 1.00 19.12 63 HIS B CA 1
ATOM 4527 C C . HIS B 1 63 ? 27.220 12.554 -43.093 1.00 20.68 63 HIS B C 1
ATOM 4528 O O . HIS B 1 63 ? 27.059 13.770 -42.997 1.00 22.23 63 HIS B O 1
ATOM 4543 N N . TYR B 1 64 ? 28.136 11.990 -43.884 1.00 20.43 64 TYR B N 1
ATOM 4544 C CA . TYR B 1 64 ? 29.055 12.795 -44.673 1.00 20.26 64 TYR B CA 1
ATOM 4545 C C . TYR B 1 64 ? 29.051 12.334 -46.104 1.00 20.92 64 TYR B C 1
ATOM 4546 O O . TYR B 1 64 ? 28.908 11.152 -46.371 1.00 20.20 64 TYR B O 1
ATOM 4564 N N . LEU B 1 65 ? 29.181 13.299 -47.000 1.00 20.65 65 LEU B N 1
ATOM 4565 C CA . LEU B 1 65 ? 29.357 13.055 -48.425 1.00 23.58 65 LEU B CA 1
ATOM 4566 C C . LEU B 1 65 ? 30.606 13.788 -48.912 1.00 26.96 65 LEU B C 1
ATOM 4567 O O . LEU B 1 65 ? 30.765 14.996 -48.684 1.00 23.08 65 LEU B O 1
ATOM 4583 N N . ILE B 1 66 ? 31.492 13.060 -49.591 1.00 21.74 66 ILE B N 1
ATOM 4584 C CA . ILE B 1 66 ? 32.703 13.656 -50.141 1.00 22.58 66 ILE B CA 1
ATOM 4585 C C . ILE B 1 66 ? 32.543 13.859 -51.641 1.00 27.66 66 ILE B C 1
ATOM 4586 O O . ILE B 1 66 ? 32.384 12.904 -52.411 1.00 26.68 66 ILE B O 1
ATOM 4602 N N . GLY B 1 67 ? 32.588 15.117 -52.058 1.00 27.26 67 GLY B N 1
ATOM 4603 C CA . GLY B 1 67 ? 32.396 15.452 -53.452 1.00 30.84 67 GLY B CA 1
ATOM 4604 C C . GLY B 1 67 ? 33.567 15.094 -54.360 1.00 28.35 67 GLY B C 1
ATOM 4605 O O . GLY B 1 67 ? 34.607 14.615 -53.922 1.00 28.60 67 GLY B O 1
ATOM 4609 N N . ASP B 1 68 ? 33.388 15.344 -55.644 1.00 29.13 68 ASP B N 1
ATOM 4610 C CA . ASP B 1 68 ? 34.404 14.982 -56.633 1.00 29.60 68 ASP B CA 1
ATOM 4611 C C . ASP B 1 68 ? 35.011 16.231 -57.250 1.00 31.74 68 ASP B C 1
ATOM 4612 O O . ASP B 1 68 ? 35.480 16.225 -58.402 1.00 34.63 68 ASP B O 1
ATOM 4621 N N . ASP B 1 69 ? 35.009 17.318 -56.487 1.00 35.73 69 ASP B N 1
ATOM 4622 C CA . ASP B 1 69 ? 35.684 18.542 -56.915 1.00 40.38 69 ASP B CA 1
ATOM 4623 C C . ASP B 1 69 ? 37.114 18.548 -56.378 1.00 36.08 69 ASP B C 1
ATOM 4624 O O . ASP B 1 69 ? 37.509 17.616 -55.660 1.00 35.92 69 ASP B O 1
ATOM 4633 N N . GLU B 1 70 ? 37.883 19.576 -56.738 1.00 37.85 70 GLU B N 1
ATOM 4634 C CA . GLU B 1 70 ? 39.270 19.718 -56.292 1.00 40.35 70 GLU B CA 1
ATOM 4635 C C . GLU B 1 70 ? 39.564 21.116 -55.731 1.00 41.65 70 GLU B C 1
ATOM 4636 O O . GLU B 1 70 ? 39.549 22.082 -56.480 1.00 46.89 70 GLU B O 1
ATOM 4648 N N . PRO B 1 71 ? 39.835 21.228 -54.414 1.00 37.90 71 PRO B N 1
ATOM 4649 C CA . PRO B 1 71 ? 39.811 20.143 -53.430 1.00 38.51 71 PRO B CA 1
ATOM 4650 C C . PRO B 1 71 ? 38.400 19.628 -53.250 1.00 34.14 71 PRO B C 1
ATOM 4651 O O . PRO B 1 71 ? 37.449 20.289 -53.676 1.00 39.26 71 PRO B O 1
ATOM 4662 N N . ALA B 1 72 ? 38.276 18.470 -52.619 1.00 30.94 72 ALA B N 1
ATOM 4663 C CA . ALA B 1 72 ? 36.987 17.818 -52.478 1.00 32.30 72 ALA B CA 1
ATOM 4664 C C . ALA B 1 72 ? 36.192 18.399 -51.315 1.00 36.49 72 ALA B C 1
ATOM 4665 O O . ALA B 1 72 ? 36.666 18.446 -50.184 1.00 43.31 72 ALA B O 1
ATOM 4672 N N . THR B 1 73 ? 34.983 18.859 -51.608 1.00 34.54 73 THR B N 1
ATOM 4673 C CA . THR B 1 73 ? 34.098 19.373 -50.576 1.00 33.45 73 THR B CA 1
ATOM 4674 C C . THR B 1 73 ? 33.487 18.228 -49.763 1.00 34.18 73 THR B C 1
ATOM 4675 O O . THR B 1 73 ? 33.000 17.236 -50.323 1.00 32.89 73 THR B O 1
ATOM 4686 N N . VAL B 1 74 ? 33.514 18.372 -48.435 1.00 29.83 74 VAL B N 1
ATOM 4687 C CA . VAL B 1 74 ? 32.855 17.441 -47.542 1.00 27.49 74 VAL B CA 1
ATOM 4688 C C . VAL B 1 74 ? 31.584 18.095 -47.025 1.00 27.70 74 VAL B C 1
ATOM 4689 O O . VAL B 1 74 ? 31.618 19.201 -46.482 1.00 32.28 74 VAL B O 1
ATOM 4702 N N . TYR B 1 75 ? 30.470 17.405 -47.234 1.00 27.11 75 TYR B N 1
ATOM 4703 C CA . TYR B 1 75 ? 29.166 17.851 -46.779 1.00 27.15 75 TYR B CA 1
ATOM 4704 C C . TYR B 1 75 ? 28.802 17.051 -45.558 1.00 26.25 75 TYR B C 1
ATOM 4705 O O . TYR B 1 75 ? 29.003 15.848 -45.538 1.00 25.01 75 TYR B O 1
ATOM 4723 N N . ARG B 1 76 ? 28.307 17.719 -44.520 1.00 28.67 76 ARG B N 1
ATOM 4724 C CA . ARG B 1 76 ? 27.667 17.023 -43.418 1.00 25.53 76 ARG B CA 1
ATOM 4725 C C . ARG B 1 76 ? 26.179 17.110 -43.660 1.00 23.99 76 ARG B C 1
ATOM 4726 O O . ARG B 1 76 ? 25.628 18.213 -43.688 1.00 25.66 76 ARG B O 1
ATOM 4747 N N . LEU B 1 77 ? 25.538 15.961 -43.816 1.00 24.58 77 LEU B N 1
ATOM 4748 C CA . LEU B 1 77 ? 24.123 15.877 -44.147 1.00 25.39 77 LEU B CA 1
ATOM 4749 C C . LEU B 1 77 ? 23.226 15.447 -42.986 1.00 25.60 77 LEU B C 1
ATOM 4750 O O . LEU B 1 77 ? 22.059 15.768 -42.982 1.00 26.67 77 LEU B O 1
ATOM 4766 N N . VAL B 1 78 ? 23.774 14.663 -42.059 1.00 22.95 78 VAL B N 1
ATOM 4767 C CA . VAL B 1 78 ? 23.072 14.200 -40.867 1.00 25.17 78 VAL B CA 1
ATOM 4768 C C . VAL B 1 78 ? 24.004 14.412 -39.670 1.00 23.33 78 VAL B C 1
ATOM 4769 O O . VAL B 1 78 ? 25.170 14.019 -39.713 1.00 23.78 78 VAL B O 1
ATOM 4782 N N . ASP B 1 79 ? 23.485 15.024 -38.610 1.00 24.24 79 ASP B N 1
ATOM 4783 C CA . ASP B 1 79 ? 24.269 15.258 -37.395 1.00 25.58 79 ASP B CA 1
ATOM 4784 C C . ASP B 1 79 ? 24.789 13.935 -36.844 1.00 23.61 79 ASP B C 1
ATOM 4785 O O . ASP B 1 79 ? 24.123 12.886 -36.954 1.00 22.16 79 ASP B O 1
ATOM 4794 N N . GLU B 1 80 ? 25.981 13.945 -36.262 1.00 25.63 80 GLU B N 1
ATOM 4795 C CA . GLU B 1 80 ? 26.575 12.677 -35.810 1.00 23.78 80 GLU B CA 1
ATOM 4796 C C . GLU B 1 80 ? 25.736 11.986 -34.721 1.00 20.46 80 GLU B C 1
ATOM 4797 O O . GLU B 1 80 ? 25.768 10.755 -34.589 1.00 22.68 80 GLU B O 1
ATOM 4809 N N . ASN B 1 81 ? 25.013 12.775 -33.944 1.00 20.32 81 ASN B N 1
ATOM 4810 C CA . ASN B 1 81 ? 24.147 12.214 -32.898 1.00 23.92 81 ASN B CA 1
ATOM 4811 C C . ASN B 1 81 ? 22.817 11.644 -33.400 1.00 25.69 81 ASN B C 1
ATOM 4812 O O . ASN B 1 81 ? 21.989 11.237 -32.608 1.00 29.53 81 ASN B O 1
ATOM 4823 N N . ARG B 1 82 ? 22.623 11.628 -34.716 1.00 22.80 82 ARG B N 1
ATOM 4824 C CA . ARG B 1 82 ? 21.398 11.086 -35.311 1.00 20.69 82 ARG B CA 1
ATOM 4825 C C . ARG B 1 82 ? 21.686 9.829 -36.117 1.00 16.81 82 ARG B C 1
ATOM 4826 O O . ARG B 1 82 ? 22.833 9.588 -36.546 1.00 18.75 82 ARG B O 1
ATOM 4847 N N . ARG B 1 83 ? 20.642 9.030 -36.338 1.00 18.46 83 ARG B N 1
ATOM 4848 C CA . ARG B 1 83 ? 20.769 7.815 -37.132 1.00 19.58 83 ARG B CA 1
ATOM 4849 C C . ARG B 1 83 ? 20.498 8.116 -38.603 1.00 18.50 83 ARG B C 1
ATOM 4850 O O . ARG B 1 83 ? 19.373 8.478 -38.967 1.00 21.38 83 ARG B O 1
ATOM 4871 N N . ALA B 1 84 ? 21.546 8.012 -39.417 1.00 18.49 84 ALA B N 1
ATOM 4872 C CA . ALA B 1 84 ? 21.408 8.038 -40.873 1.00 17.17 84 ALA B CA 1
ATOM 4873 C C . ALA B 1 84 ? 21.081 6.635 -41.411 1.00 18.34 84 ALA B C 1
ATOM 4874 O O . ALA B 1 84 ? 21.268 5.625 -40.733 1.00 17.55 84 ALA B O 1
ATOM 4881 N N . TRP B 1 85 ? 20.572 6.574 -42.639 1.00 17.24 85 TRP B N 1
ATOM 4882 C CA . TRP B 1 85 ? 20.055 5.317 -43.191 1.00 14.79 85 TRP B CA 1
ATOM 4883 C C . TRP B 1 85 ? 20.926 4.885 -44.365 1.00 16.88 85 TRP B C 1
ATOM 4884 O O . TRP B 1 85 ? 20.561 5.115 -45.515 1.00 18.10 85 TRP B O 1
ATOM 4905 N N . HIS B 1 86 ? 22.047 4.250 -44.037 1.00 17.30 86 HIS B N 1
ATOM 4906 C CA . HIS B 1 86 ? 23.090 3.904 -45.019 1.00 14.25 86 HIS B CA 1
ATOM 4907 C C . HIS B 1 86 ? 23.531 2.443 -45.033 1.00 16.95 86 HIS B C 1
ATOM 4908 O O . HIS B 1 86 ? 23.998 1.964 -46.055 1.00 20.03 86 HIS B O 1
ATOM 4923 N N . ALA B 1 87 ? 23.392 1.732 -43.911 1.00 17.20 87 ALA B N 1
ATOM 4924 C CA . ALA B 1 87 ? 23.980 0.400 -43.768 1.00 16.28 87 ALA B CA 1
ATOM 4925 C C . ALA B 1 87 ? 23.018 -0.721 -44.106 1.00 19.22 87 ALA B C 1
ATOM 4926 O O . ALA B 1 87 ? 23.426 -1.787 -44.560 1.00 19.28 87 ALA B O 1
ATOM 4933 N N . GLY B 1 88 ? 21.738 -0.499 -43.853 1.00 15.77 88 GLY B N 1
ATOM 4934 C CA . GLY B 1 88 ? 20.730 -1.519 -44.074 1.00 16.13 88 GLY B CA 1
ATOM 4935 C C . GLY B 1 88 ? 20.999 -2.777 -43.270 1.00 15.19 88 GLY B C 1
ATOM 4936 O O . GLY B 1 88 ? 21.504 -2.724 -42.154 1.00 17.45 88 GLY B O 1
ATOM 4940 N N . VAL B 1 89 ? 20.614 -3.913 -43.849 1.00 15.50 89 VAL B N 1
ATOM 4941 C CA . VAL B 1 89 ? 20.894 -5.219 -43.284 1.00 16.65 89 VAL B CA 1
ATOM 4942 C C . VAL B 1 89 ? 22.397 -5.403 -43.27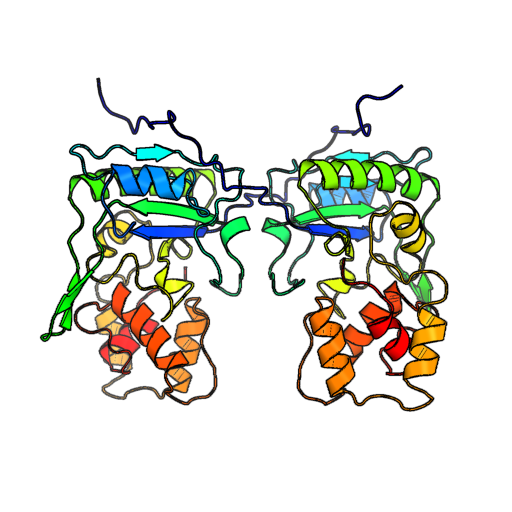1 1.00 18.84 89 VAL B C 1
ATOM 4943 O O . VAL B 1 89 ? 23.076 -5.322 -44.301 1.00 16.52 89 VAL B O 1
ATOM 4956 N N . SER B 1 90 ? 22.944 -5.633 -42.082 1.00 15.30 90 SER B N 1
ATOM 4957 C CA . SER B 1 90 ? 24.367 -5.498 -41.867 1.00 12.48 90 SER B CA 1
ATOM 4958 C C . SER B 1 90 ? 24.815 -6.160 -40.585 1.00 16.69 90 SER B C 1
ATOM 4959 O O . SER B 1 90 ? 24.042 -6.265 -39.624 1.00 16.58 90 SER B O 1
ATOM 4967 N N . GLU B 1 91 ? 26.075 -6.568 -40.559 1.00 14.45 91 GLU B N 1
ATOM 4968 C CA . GLU B 1 91 ? 26.656 -7.143 -39.364 1.00 13.21 91 GLU B CA 1
ATOM 4969 C C . GLU B 1 91 ? 28.159 -6.983 -39.366 1.00 13.55 91 GLU B C 1
ATOM 4970 O O . GLU B 1 91 ? 28.811 -7.237 -40.380 1.00 15.00 91 GLU B O 1
ATOM 4982 N N . TRP B 1 92 ? 28.715 -6.559 -38.232 1.00 15.32 92 TRP B N 1
ATOM 4983 C CA . TRP B 1 92 ? 30.148 -6.551 -38.037 1.00 13.97 92 TRP B CA 1
ATOM 4984 C C . TRP B 1 92 ? 30.488 -6.931 -36.609 1.00 13.43 92 TRP B C 1
ATOM 4985 O O . TRP B 1 92 ? 29.938 -6.365 -35.674 1.00 15.44 92 TRP B O 1
ATOM 5006 N N . GLN B 1 93 ? 31.365 -7.915 -36.442 1.00 14.23 93 GLN B N 1
ATOM 5007 C CA . GLN B 1 93 ? 31.839 -8.330 -35.115 1.00 13.58 93 GLN B CA 1
ATOM 5008 C C . GLN B 1 93 ? 30.637 -8.714 -34.228 1.00 18.84 93 GLN B C 1
ATOM 5009 O O . GLN B 1 93 ? 30.599 -8.485 -33.008 1.00 17.48 93 GLN B O 1
ATOM 5023 N N . GLY B 1 94 ? 29.639 -9.303 -34.870 1.00 17.02 94 GLY B N 1
ATOM 5024 C CA . GLY B 1 94 ? 28.432 -9.731 -34.184 1.00 15.72 94 GLY B CA 1
ATOM 5025 C C . GLY B 1 94 ? 27.385 -8.673 -33.898 1.00 15.76 94 GLY B C 1
ATOM 5026 O O . GLY B 1 94 ? 26.332 -8.999 -33.343 1.00 17.84 94 GLY B O 1
ATOM 5030 N N . ARG B 1 95 ? 27.683 -7.415 -34.223 1.00 14.78 95 ARG B N 1
ATOM 5031 C CA . ARG B 1 95 ? 26.752 -6.308 -34.069 1.00 11.90 95 ARG B CA 1
ATOM 5032 C C . ARG B 1 95 ? 25.918 -6.178 -35.343 1.00 16.22 95 ARG B C 1
ATOM 5033 O O . ARG B 1 95 ? 26.466 -6.002 -36.410 1.00 13.94 95 ARG B O 1
ATOM 5054 N N . THR B 1 96 ? 24.602 -6.260 -35.222 1.00 14.56 96 THR B N 1
ATOM 5055 C CA . THR B 1 96 ? 23.714 -6.206 -36.365 1.00 15.51 96 THR B CA 1
ATOM 5056 C C . THR B 1 96 ? 23.041 -4.837 -36.519 1.00 15.22 96 THR B C 1
ATOM 5057 O O . THR B 1 96 ? 23.035 -4.014 -35.586 1.00 16.75 96 THR B O 1
ATOM 5068 N N . TRP B 1 97 ? 22.443 -4.616 -37.688 1.00 14.69 97 TRP B N 1
ATOM 5069 C CA . TRP B 1 97 ? 21.653 -3.424 -37.944 1.00 12.84 97 TRP B CA 1
ATOM 5070 C C . TRP B 1 97 ? 22.455 -2.185 -37.585 1.00 16.04 97 TRP B C 1
ATOM 5071 O O . TRP B 1 97 ? 22.110 -1.426 -36.666 1.00 17.17 97 TRP B O 1
ATOM 5092 N N . LEU B 1 98 ? 23.533 -1.977 -38.324 1.00 15.14 98 LEU B N 1
ATOM 5093 C CA . LEU B 1 98 ? 24.553 -1.044 -37.863 1.00 15.33 98 LEU B CA 1
ATOM 5094 C C . LEU B 1 98 ? 24.211 0.439 -37.959 1.00 14.73 98 LEU B C 1
ATOM 5095 O O . LEU B 1 98 ? 24.957 1.245 -37.402 1.00 16.72 98 LEU B O 1
ATOM 5111 N N . ASN B 1 99 ? 23.131 0.829 -38.620 1.00 14.25 99 ASN B N 1
ATOM 5112 C CA . ASN B 1 99 ? 22.801 2.259 -38.684 1.00 14.65 99 ASN B CA 1
ATOM 5113 C C . ASN B 1 99 ? 22.872 2.962 -37.322 1.00 18.82 99 ASN B C 1
ATOM 5114 O O . ASN B 1 99 ? 23.504 4.025 -37.185 1.00 16.48 99 ASN B O 1
ATOM 5125 N N . ALA B 1 100 ? 22.235 2.376 -36.312 1.00 16.42 100 ALA B N 1
ATOM 5126 C CA . ALA B 1 100 ? 22.122 3.054 -35.021 1.00 15.03 100 ALA B CA 1
ATOM 5127 C C . ALA B 1 100 ? 23.465 3.321 -34.353 1.00 16.92 100 ALA B C 1
ATOM 5128 O O . ALA B 1 100 ? 23.568 4.201 -33.514 1.00 16.67 100 ALA B O 1
ATOM 5135 N N . THR B 1 101 ? 24.469 2.530 -34.702 1.00 17.67 101 THR B N 1
ATOM 5136 C CA . THR B 1 101 ? 25.739 2.575 -33.995 1.00 16.89 101 THR B CA 1
ATOM 5137 C C . THR B 1 101 ? 26.889 2.918 -34.936 1.00 15.42 101 THR B C 1
ATOM 5138 O O . THR B 1 101 ? 28.066 2.639 -34.615 1.00 17.31 101 THR B O 1
ATOM 5149 N N . SER B 1 102 ? 26.564 3.494 -36.095 1.00 17.13 102 SER B N 1
ATOM 5150 C CA . SER B 1 102 ? 27.606 3.868 -37.059 1.00 16.10 102 SER B CA 1
ATOM 5151 C C . SER B 1 102 ? 27.479 5.291 -37.601 1.00 18.58 102 SER B C 1
ATOM 5152 O O . SER B 1 102 ? 26.442 5.948 -37.458 1.00 18.26 102 SER B O 1
ATOM 5160 N N . ILE B 1 103 ? 28.593 5.775 -38.143 1.00 15.93 103 ILE B N 1
ATOM 5161 C CA . ILE B 1 103 ? 28.637 6.971 -38.964 1.00 15.46 103 ILE B CA 1
ATOM 5162 C C . ILE B 1 103 ? 28.946 6.472 -40.367 1.00 18.52 103 ILE B C 1
ATOM 5163 O O . ILE B 1 103 ? 29.852 5.654 -40.567 1.00 18.65 103 ILE B O 1
ATOM 5179 N N . GLY B 1 104 ? 28.136 6.923 -41.322 1.00 17.31 104 GLY B N 1
ATOM 5180 C CA . GLY B 1 104 ? 28.260 6.587 -42.731 1.00 18.06 104 GLY B CA 1
ATOM 5181 C C . GLY B 1 104 ? 28.861 7.729 -43.537 1.00 15.22 104 GLY B C 1
ATOM 5182 O O . GLY B 1 104 ? 28.459 8.898 -43.427 1.00 18.59 104 GLY B O 1
ATOM 5186 N N . ILE B 1 105 ? 29.812 7.367 -44.374 1.00 15.71 105 ILE B N 1
ATOM 5187 C CA . ILE B 1 105 ? 30.515 8.325 -45.218 1.00 17.44 105 ILE B CA 1
ATOM 5188 C C . ILE B 1 105 ? 30.375 7.812 -46.646 1.00 19.59 105 ILE B C 1
ATOM 5189 O O . ILE B 1 105 ? 30.737 6.676 -46.944 1.00 19.23 105 ILE B O 1
ATOM 5205 N N . GLU B 1 106 ? 29.817 8.648 -47.517 1.00 17.53 106 GLU B N 1
ATOM 5206 C CA . GLU B 1 106 ? 29.662 8.318 -48.921 1.00 21.12 106 GLU B CA 1
ATOM 5207 C C . GLU B 1 106 ? 30.633 9.168 -49.746 1.00 21.23 106 GLU B C 1
ATOM 5208 O O . GLU B 1 106 ? 30.869 10.330 -49.448 1.00 23.70 106 GLU B O 1
ATOM 5220 N N . ILE B 1 107 ? 31.181 8.574 -50.792 1.00 20.06 107 ILE B N 1
ATOM 5221 C CA . ILE B 1 107 ? 32.116 9.242 -51.674 1.00 17.98 107 ILE B CA 1
ATOM 5222 C C . ILE B 1 107 ? 31.540 9.239 -53.075 1.00 20.82 107 ILE B C 1
ATOM 5223 O O . ILE B 1 107 ? 31.160 8.184 -53.574 1.00 21.10 107 ILE B O 1
ATOM 5239 N N . VAL B 1 108 ? 31.454 10.421 -53.680 1.00 22.35 108 VAL B N 1
ATOM 5240 C CA . VAL B 1 108 ? 30.996 10.558 -55.060 1.00 22.76 108 VAL B CA 1
ATOM 5241 C C . VAL B 1 108 ? 31.929 9.801 -55.989 1.00 22.95 108 VAL B C 1
ATOM 5242 O O . VAL B 1 108 ? 33.083 10.151 -56.165 1.00 24.04 108 VAL B O 1
ATOM 5255 N N . ASN B 1 109 ? 31.376 8.763 -56.604 1.00 23.75 109 ASN B N 1
ATOM 5256 C CA . ASN B 1 109 ? 32.107 7.860 -57.457 1.00 21.09 109 ASN B CA 1
ATOM 5257 C C . ASN B 1 109 ? 31.088 7.017 -58.227 1.00 23.90 109 ASN B C 1
ATOM 5258 O O . ASN B 1 109 ? 30.098 6.578 -57.659 1.00 25.98 109 ASN B O 1
ATOM 5269 N N . GLN B 1 110 ? 31.345 6.774 -59.510 1.00 23.96 110 GLN B N 1
ATOM 5270 C CA . GLN B 1 110 ? 30.351 6.114 -60.359 1.00 22.66 110 GLN B CA 1
ATOM 5271 C C . GLN B 1 110 ? 30.181 4.616 -60.043 1.00 23.16 110 GLN B C 1
ATOM 5272 O O . GLN B 1 110 ? 29.215 3.984 -60.487 1.00 28.15 110 GLN B O 1
ATOM 5286 N N . GLY B 1 111 ? 31.088 4.041 -59.267 1.00 21.02 111 GLY B N 1
ATOM 5287 C CA . GLY B 1 111 ? 31.003 2.637 -58.952 1.00 23.47 111 GLY B CA 1
ATOM 5288 C C . GLY B 1 111 ? 31.604 1.779 -60.042 1.00 27.08 111 GLY B C 1
ATOM 5289 O O . GLY B 1 111 ? 32.789 1.896 -60.342 1.00 24.99 111 GLY B O 1
ATOM 5293 N N . TYR B 1 112 ? 30.794 0.907 -60.629 1.00 26.81 112 TYR B N 1
ATOM 5294 C CA . TYR B 1 112 ? 31.283 0.017 -61.688 1.00 25.97 112 TYR B CA 1
ATOM 5295 C C . TYR B 1 112 ? 30.373 0.030 -62.894 1.00 28.62 112 TYR B C 1
ATOM 5296 O O . TYR B 1 112 ? 29.237 0.519 -62.837 1.00 25.92 112 TYR B O 1
ATOM 5314 N N . ARG B 1 113 ? 30.894 -0.477 -64.005 1.00 22.83 113 ARG B N 1
ATOM 5315 C CA . ARG B 1 113 ? 30.052 -0.739 -65.165 1.00 26.28 113 ARG B CA 1
ATOM 5316 C C . ARG B 1 113 ? 30.278 -2.179 -65.586 1.00 26.83 113 ARG B C 1
ATOM 5317 O O . ARG B 1 113 ? 31.374 -2.730 -65.379 1.00 27.61 113 ARG B O 1
ATOM 5338 N N . ASP B 1 114 ? 29.225 -2.793 -66.117 1.00 29.28 114 ASP B N 1
ATOM 5339 C CA . ASP B 1 114 ? 29.312 -4.166 -66.579 1.00 31.38 114 ASP B CA 1
ATOM 5340 C C . ASP B 1 114 ? 29.718 -4.187 -68.035 1.00 34.91 114 ASP B C 1
ATOM 5341 O O . ASP B 1 114 ? 29.226 -3.404 -68.817 1.00 35.45 114 ASP B O 1
ATOM 5350 N N . THR B 1 115 ? 30.642 -5.084 -68.367 1.00 36.40 115 THR B N 1
ATOM 5351 C CA . THR B 1 115 ? 31.157 -5.210 -69.723 1.00 37.89 115 THR B CA 1
ATOM 5352 C C . THR B 1 115 ? 31.236 -6.699 -69.991 1.00 45.03 115 THR B C 1
ATOM 5353 O O . THR B 1 115 ? 31.266 -7.496 -69.047 1.00 49.21 115 THR B O 1
ATOM 5364 N N . PRO B 1 116 ? 31.281 -7.089 -71.269 1.00 52.35 116 PRO B N 1
ATOM 5365 C CA . PRO B 1 116 ? 31.366 -8.520 -71.574 1.00 62.02 116 PRO B CA 1
ATOM 5366 C C . PRO B 1 116 ? 32.635 -9.139 -70.991 1.00 69.66 116 PRO B C 1
ATOM 5367 O O . PRO B 1 116 ? 32.615 -10.301 -70.583 1.00 71.38 116 PRO B O 1
ATOM 5378 N N . GLN B 1 117 ? 33.711 -8.357 -70.927 1.00 69.41 117 GLN B N 1
ATOM 5379 C CA . GLN B 1 117 ? 34.968 -8.824 -70.343 1.00 65.99 117 GLN B CA 1
ATOM 5380 C C . GLN B 1 117 ? 34.944 -8.832 -68.812 1.00 59.52 117 GLN B C 1
ATOM 5381 O O . GLN B 1 117 ? 35.855 -9.364 -68.177 1.00 66.05 117 GLN B O 1
ATOM 5395 N N . GLY B 1 118 ? 33.907 -8.238 -68.225 1.00 59.31 118 GLY B N 1
ATOM 5396 C CA . GLY B 1 118 ? 33.720 -8.280 -66.787 1.00 51.43 118 GLY B CA 1
ATOM 5397 C C . GLY B 1 118 ? 33.404 -6.925 -66.176 1.00 36.43 118 GLY B C 1
ATOM 5398 O O . GLY B 1 118 ? 33.202 -5.938 -66.871 1.00 40.72 118 GLY B O 1
ATOM 5402 N N . ARG B 1 119 ? 33.339 -6.899 -64.861 1.00 31.67 119 ARG B N 1
ATOM 5403 C CA . ARG B 1 119 ? 32.972 -5.701 -64.135 1.00 29.28 119 ARG B CA 1
ATOM 5404 C C . ARG B 1 119 ? 34.187 -4.786 -63.959 1.00 33.52 119 ARG B C 1
ATOM 5405 O O . ARG B 1 119 ? 35.279 -5.235 -63.615 1.00 34.26 119 ARG B O 1
ATOM 5426 N N . VAL B 1 120 ? 33.986 -3.499 -64.222 1.00 26.84 120 VAL B N 1
ATOM 5427 C CA . VAL B 1 120 ? 35.066 -2.520 -64.251 1.00 29.62 120 VAL B CA 1
ATOM 5428 C C . VAL B 1 120 ? 34.685 -1.357 -63.376 1.00 28.10 120 VAL B C 1
ATOM 5429 O O . VAL B 1 120 ? 33.619 -0.778 -63.569 1.00 26.72 120 VAL B O 1
ATOM 5442 N N . TRP B 1 121 ? 35.568 -0.969 -62.460 1.00 20.17 121 TRP B N 1
ATOM 5443 C CA . TRP B 1 121 ? 35.255 0.103 -61.530 1.00 19.06 121 TRP B CA 1
ATOM 5444 C C . TRP B 1 121 ? 35.967 1.395 -61.920 1.00 19.91 121 TRP B C 1
ATOM 5445 O O . TRP B 1 121 ? 36.909 1.398 -62.711 1.00 22.62 121 TRP B O 1
ATOM 5466 N N . TYR B 1 122 ? 35.495 2.488 -61.331 1.00 24.63 122 TYR B N 1
ATOM 5467 C CA . TYR B 1 122 ? 36.043 3.826 -61.542 1.00 21.59 122 TYR B CA 1
ATOM 5468 C C . TYR B 1 122 ? 36.919 4.241 -60.370 1.00 24.85 122 TYR B C 1
ATOM 5469 O O . TYR B 1 122 ? 36.547 4.044 -59.227 1.00 26.33 122 TYR B O 1
ATOM 5487 N N . PRO B 1 123 ? 38.059 4.862 -60.642 1.00 24.89 123 PRO B N 1
ATOM 5488 C CA . PRO B 1 123 ? 38.963 5.195 -59.535 1.00 26.93 123 PRO B CA 1
ATOM 5489 C C . PRO B 1 123 ? 38.488 6.378 -58.687 1.00 26.25 123 PRO B C 1
ATOM 5490 O O . PRO B 1 123 ? 37.691 7.205 -59.131 1.00 27.19 123 PRO B O 1
ATOM 5501 N N . PHE B 1 124 ? 39.027 6.458 -57.482 1.00 25.11 124 PHE B N 1
ATOM 5502 C CA . PHE B 1 124 ? 38.826 7.613 -56.607 1.00 28.93 124 PHE B CA 1
ATOM 5503 C C . PHE B 1 124 ? 39.906 8.643 -56.894 1.00 36.39 124 PHE B C 1
ATOM 5504 O O . PHE B 1 124 ? 41.033 8.287 -57.237 1.00 33.76 124 PHE B O 1
ATOM 5521 N N . SER B 1 125 ? 39.561 9.915 -56.743 1.00 30.48 125 SER B N 1
ATOM 5522 C CA . SER B 1 125 ? 40.498 10.990 -56.998 1.00 31.67 125 SER B CA 1
ATOM 5523 C C . SER B 1 125 ? 41.400 11.232 -55.783 1.00 32.86 125 SER B C 1
ATOM 5524 O O . SER B 1 125 ? 41.045 10.929 -54.632 1.00 32.73 125 SER B O 1
ATOM 5532 N N . GLU B 1 126 ? 42.574 11.783 -56.051 1.00 30.15 126 GLU B N 1
ATOM 5533 C CA . GLU B 1 126 ? 43.505 12.120 -55.001 1.00 37.33 126 GLU B CA 1
ATOM 5534 C C . GLU B 1 126 ? 42.850 13.075 -54.011 1.00 35.08 126 GLU B C 1
ATOM 5535 O O . GLU B 1 126 ? 43.026 12.928 -52.808 1.00 32.38 126 GLU B O 1
ATOM 5547 N N . ALA B 1 127 ? 42.101 14.051 -54.521 1.00 31.21 127 ALA B N 1
ATOM 5548 C CA . ALA B 1 127 ? 41.496 15.068 -53.668 1.00 32.41 127 ALA B CA 1
ATOM 5549 C C . ALA B 1 127 ? 40.514 14.451 -52.681 1.00 29.46 127 ALA B C 1
ATOM 5550 O O . ALA B 1 127 ? 40.392 14.911 -51.556 1.00 31.62 127 ALA B O 1
ATOM 5557 N N . GLN B 1 128 ? 39.830 13.392 -53.102 1.00 28.46 128 GLN B N 1
ATOM 5558 C CA . GLN B 1 128 ? 38.869 12.719 -52.238 1.00 26.24 128 GLN B CA 1
ATOM 5559 C C . GLN B 1 128 ? 39.546 12.001 -51.090 1.00 25.41 128 GLN B C 1
ATOM 5560 O O . GLN B 1 128 ? 39.080 12.063 -49.955 1.00 27.59 128 GLN B O 1
ATOM 5574 N N . ILE B 1 129 ? 40.650 11.331 -51.382 1.00 26.78 129 ILE B N 1
ATOM 5575 C CA . ILE B 1 129 ? 41.377 10.605 -50.352 1.00 28.28 129 ILE B CA 1
ATOM 5576 C C . ILE B 1 129 ? 42.018 11.599 -49.382 1.00 31.17 129 ILE B C 1
ATOM 5577 O O . ILE B 1 129 ? 42.008 11.382 -48.165 1.00 28.89 129 ILE B O 1
ATOM 5593 N N . GLN B 1 130 ? 42.535 12.706 -49.910 1.00 29.30 130 GLN B N 1
ATOM 5594 C CA . GLN B 1 130 ? 43.134 13.733 -49.076 1.00 29.84 130 GLN B CA 1
ATOM 5595 C C . GLN B 1 130 ? 42.107 14.376 -48.153 1.00 29.00 130 GLN B C 1
ATOM 5596 O O . GLN B 1 130 ? 42.464 14.869 -47.096 1.00 32.06 130 GLN B O 1
ATOM 5610 N N . ALA B 1 131 ? 40.837 14.390 -48.555 1.00 28.05 131 ALA B N 1
ATOM 5611 C CA . ALA B 1 131 ? 39.767 14.894 -47.685 1.00 27.84 131 ALA B CA 1
ATOM 5612 C C . ALA B 1 131 ? 39.329 13.831 -46.679 1.00 28.64 131 ALA B C 1
ATOM 5613 O O . ALA B 1 131 ? 39.065 14.131 -45.506 1.00 27.75 131 ALA B O 1
ATOM 5620 N N . LEU B 1 132 ? 39.253 12.586 -47.147 1.00 25.55 132 LEU B N 1
ATOM 5621 C CA . LEU B 1 132 ? 38.743 11.490 -46.342 1.00 23.27 132 LEU B CA 1
ATOM 5622 C C . LEU B 1 132 ? 39.619 11.181 -45.126 1.00 24.40 132 LEU B C 1
ATOM 5623 O O . LEU B 1 132 ? 39.104 10.972 -44.024 1.00 25.05 132 LEU B O 1
ATOM 5639 N N . ILE B 1 133 ? 40.930 11.134 -45.317 1.00 24.62 133 ILE B N 1
ATOM 5640 C CA . ILE B 1 133 ? 41.811 10.718 -44.233 1.00 28.09 133 ILE B CA 1
ATOM 5641 C C . ILE B 1 133 ? 41.710 11.637 -43.005 1.00 26.12 133 ILE B C 1
ATOM 5642 O O . ILE B 1 133 ? 41.531 11.153 -41.902 1.00 28.29 133 ILE B O 1
ATOM 5658 N N . PRO B 1 134 ? 41.789 12.959 -43.192 1.00 27.31 134 PRO B N 1
ATOM 5659 C CA . PRO B 1 134 ? 41.644 13.776 -41.982 1.00 28.15 134 PRO B CA 1
ATOM 5660 C C . PRO B 1 134 ? 40.245 13.730 -41.366 1.00 32.19 134 PRO B C 1
ATOM 5661 O O . PRO B 1 134 ? 40.122 13.863 -40.158 1.00 29.62 134 PRO B O 1
ATOM 5672 N N . LEU B 1 135 ? 39.212 13.502 -42.168 1.00 26.84 135 LEU B N 1
ATOM 5673 C CA . LEU B 1 135 ? 37.867 13.368 -41.633 1.00 25.98 135 LEU B CA 1
ATOM 5674 C C . LEU B 1 135 ? 37.774 12.124 -40.726 1.00 23.56 135 LEU B C 1
ATOM 5675 O O . LEU B 1 135 ? 37.209 12.163 -39.627 1.00 25.74 135 LEU B O 1
ATOM 5691 N N . LEU B 1 136 ? 38.316 11.017 -41.217 1.00 22.63 136 LEU B N 1
ATOM 5692 C CA . LEU B 1 136 ? 38.297 9.760 -40.479 1.00 21.61 136 LEU B CA 1
ATOM 5693 C C . LEU B 1 136 ? 39.075 9.886 -39.166 1.00 24.80 136 LEU B C 1
ATOM 5694 O O . LEU B 1 136 ? 38.623 9.400 -38.119 1.00 24.91 136 LEU B O 1
ATOM 5710 N N . LYS B 1 137 ? 40.225 10.547 -39.209 1.00 24.01 137 LYS B N 1
ATOM 5711 C CA . LYS B 1 137 ? 41.037 10.692 -37.996 1.00 25.31 137 LYS B CA 1
ATOM 5712 C C . LYS B 1 137 ? 40.258 11.499 -36.956 1.00 28.73 137 LYS B C 1
ATOM 5713 O O . LYS B 1 137 ? 40.325 11.215 -35.763 1.00 29.85 137 LYS B O 1
ATOM 5732 N N . ASP B 1 138 ? 39.549 12.520 -37.428 1.00 29.12 138 ASP B N 1
ATOM 5733 C CA . ASP B 1 138 ? 38.757 13.407 -36.564 1.00 27.78 138 ASP B CA 1
ATOM 5734 C C . ASP B 1 138 ? 37.590 12.653 -35.912 1.00 28.74 138 ASP B C 1
ATOM 5735 O O . ASP B 1 138 ? 37.389 12.714 -34.700 1.00 26.65 138 ASP B O 1
ATOM 5744 N N . ILE B 1 139 ? 36.834 11.921 -36.717 1.00 24.05 139 ILE B N 1
ATOM 5745 C CA . ILE B 1 139 ? 35.689 11.168 -36.213 1.00 24.07 139 ILE B CA 1
ATOM 5746 C C . ILE B 1 139 ? 36.171 10.082 -35.269 1.00 22.38 139 ILE B C 1
ATOM 5747 O O . ILE B 1 139 ? 35.600 9.895 -34.203 1.00 25.71 139 ILE B O 1
ATOM 5763 N N . ALA B 1 140 ? 37.239 9.381 -35.653 1.00 22.89 140 ALA B N 1
ATOM 5764 C CA . ALA B 1 140 ? 37.742 8.276 -34.840 1.00 26.66 140 ALA B CA 1
ATOM 5765 C C . ALA B 1 140 ? 38.235 8.765 -33.479 1.00 28.82 140 ALA B C 1
ATOM 5766 O O . ALA B 1 140 ? 38.032 8.104 -32.468 1.00 29.13 140 ALA B O 1
ATOM 5773 N N . LYS B 1 141 ? 38.896 9.916 -33.461 1.00 24.91 141 LYS B N 1
ATOM 5774 C CA . LYS B 1 141 ? 39.410 10.465 -32.209 1.00 26.73 141 LYS B CA 1
ATOM 5775 C C . LYS B 1 141 ? 38.258 10.888 -31.302 1.00 34.91 141 LYS B C 1
ATOM 5776 O O . LYS B 1 141 ? 38.263 10.613 -30.107 1.00 33.03 141 LYS B O 1
ATOM 5795 N N . ARG B 1 142 ? 37.251 11.535 -31.871 1.00 27.06 142 ARG B N 1
ATOM 5796 C CA . ARG B 1 142 ? 36.149 12.048 -31.065 1.00 31.68 142 ARG B CA 1
ATOM 5797 C C . ARG B 1 142 ? 35.262 10.960 -30.486 1.00 26.52 142 ARG B C 1
ATOM 5798 O O . ARG B 1 142 ? 34.687 11.139 -29.399 1.00 27.93 142 ARG B O 1
ATOM 5819 N N . HIS B 1 143 ? 35.119 9.853 -31.213 1.00 24.79 143 HIS B N 1
ATOM 5820 C CA . HIS B 1 143 ? 34.258 8.751 -30.803 1.00 22.81 143 HIS B CA 1
ATOM 5821 C C . HIS B 1 143 ? 34.996 7.523 -30.290 1.00 28.16 143 HIS B C 1
ATOM 5822 O O . HIS B 1 143 ? 34.369 6.542 -29.861 1.00 25.76 143 HIS B O 1
ATOM 5837 N N . GLY B 1 144 ? 36.320 7.557 -30.313 1.00 28.39 144 GLY B N 1
ATOM 5838 C CA . GLY B 1 144 ? 37.094 6.426 -29.828 1.00 30.10 144 GLY B CA 1
ATOM 5839 C C . GLY B 1 144 ? 36.935 5.183 -30.689 1.00 27.25 144 GLY B C 1
ATOM 5840 O O . GLY B 1 144 ? 36.877 4.066 -30.180 1.00 29.77 144 GLY B O 1
ATOM 5844 N N . ILE B 1 145 ? 36.870 5.371 -31.999 1.00 25.36 145 ILE B N 1
ATOM 5845 C CA . ILE B 1 145 ? 36.662 4.259 -32.916 1.00 26.77 145 ILE B CA 1
ATOM 5846 C C . ILE B 1 145 ? 38.018 3.634 -33.260 1.00 28.90 145 ILE B C 1
ATOM 5847 O O . ILE B 1 145 ? 38.951 4.308 -33.687 1.00 30.36 145 ILE B O 1
ATOM 5863 N N . THR B 1 146 ? 38.120 2.330 -33.054 1.00 28.22 146 THR B N 1
ATOM 5864 C CA . THR B 1 146 ? 39.365 1.625 -33.274 1.00 26.43 146 THR B CA 1
ATOM 5865 C C . THR B 1 146 ? 39.460 1.223 -34.740 1.00 21.57 146 THR B C 1
ATOM 5866 O O . THR B 1 146 ? 38.442 1.147 -35.430 1.00 22.98 146 THR B O 1
ATOM 5877 N N . PRO B 1 147 ? 40.680 0.986 -35.231 1.00 23.77 147 PRO B N 1
ATOM 5878 C CA . PRO B 1 147 ? 40.879 0.732 -36.666 1.00 23.37 147 PRO B CA 1
ATOM 5879 C C . PRO B 1 147 ? 40.086 -0.439 -37.244 1.00 18.79 147 PRO B C 1
ATOM 5880 O O . PRO B 1 147 ? 39.623 -0.357 -38.384 1.00 21.71 147 PRO B O 1
ATOM 5891 N N . ASP B 1 148 ? 39.893 -1.476 -36.450 1.00 20.30 148 ASP B N 1
ATOM 5892 C CA . ASP B 1 148 ? 39.129 -2.625 -36.884 1.00 20.76 148 ASP B CA 1
ATOM 5893 C C . ASP B 1 148 ? 37.649 -2.348 -37.138 1.00 19.37 148 ASP B C 1
ATOM 5894 O O . ASP B 1 148 ? 36.958 -3.208 -37.698 1.00 17.72 148 ASP B O 1
ATOM 5903 N N . ARG B 1 149 ? 37.167 -1.168 -36.735 1.00 19.49 149 ARG B N 1
ATOM 5904 C CA . ARG B 1 149 ? 35.756 -0.797 -36.877 1.00 16.73 149 ARG B CA 1
ATOM 5905 C C . ARG B 1 149 ? 35.552 0.361 -37.866 1.00 18.09 149 ARG B C 1
ATOM 5906 O O . ARG B 1 149 ? 34.509 0.974 -37.886 1.00 18.05 149 ARG B O 1
ATOM 5927 N N . ILE B 1 150 ? 36.558 0.624 -38.709 1.00 17.75 150 ILE B N 1
ATOM 5928 C CA . ILE B 1 150 ? 36.423 1.499 -39.864 1.00 18.01 150 ILE B CA 1
ATOM 5929 C C . ILE B 1 150 ? 36.444 0.586 -41.084 1.00 15.32 150 ILE B C 1
ATOM 5930 O O . ILE B 1 150 ? 37.475 0.011 -41.429 1.00 16.48 150 ILE B O 1
ATOM 5946 N N . ILE B 1 151 ? 35.269 0.350 -41.651 1.00 16.38 151 ILE B N 1
ATOM 5947 C CA . ILE B 1 151 ? 35.069 -0.742 -42.594 1.00 15.00 151 ILE B CA 1
ATOM 5948 C C . ILE B 1 151 ? 34.232 -0.305 -43.796 1.00 15.16 151 ILE B C 1
ATOM 5949 O O . ILE B 1 151 ? 33.696 0.805 -43.844 1.00 16.68 151 ILE B O 1
ATOM 5965 N N . GLY B 1 152 ? 34.148 -1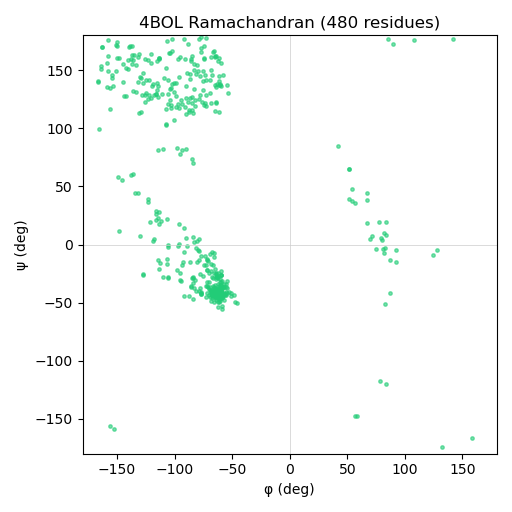.177 -44.798 1.00 17.31 152 GLY B N 1
ATOM 5966 C CA . GLY B 1 152 ? 33.366 -0.888 -45.971 1.00 16.95 152 GLY B CA 1
ATOM 5967 C C . GLY B 1 152 ? 31.983 -1.494 -45.914 1.00 16.10 152 GLY B C 1
ATOM 5968 O O . GLY B 1 152 ? 31.698 -2.410 -45.147 1.00 14.99 152 GLY B O 1
ATOM 5972 N N . HIS B 1 153 ? 31.083 -0.963 -46.716 1.00 15.33 153 HIS B N 1
ATOM 5973 C CA . HIS B 1 153 ? 29.774 -1.582 -46.824 1.00 13.36 153 HIS B CA 1
ATOM 5974 C C . HIS B 1 153 ? 29.892 -3.066 -47.206 1.00 14.65 153 HIS B C 1
ATOM 5975 O O . HIS B 1 153 ? 29.147 -3.899 -46.705 1.00 15.29 153 HIS B O 1
ATOM 5989 N N . SER B 1 154 ? 30.859 -3.386 -48.058 1.00 13.37 154 SER B N 1
ATOM 5990 C CA . SER B 1 154 ? 31.058 -4.768 -48.458 1.00 14.27 154 SER B CA 1
ATOM 5991 C C . SER B 1 154 ? 31.449 -5.674 -47.299 1.00 14.46 154 SER B C 1
ATOM 5992 O O . SER B 1 154 ? 31.183 -6.872 -47.362 1.00 17.76 154 SER B O 1
ATOM 6000 N N . ASP B 1 155 ? 32.101 -5.129 -46.269 1.00 14.28 155 ASP B N 1
ATOM 6001 C CA . ASP B 1 155 ? 32.472 -5.942 -45.106 1.00 14.08 155 ASP B CA 1
ATOM 6002 C C . ASP B 1 155 ? 31.246 -6.361 -44.270 1.00 13.51 155 ASP B C 1
ATOM 6003 O O . ASP B 1 155 ? 31.167 -7.498 -43.765 1.00 15.20 155 ASP B O 1
ATOM 6012 N N . ILE B 1 156 ? 30.298 -5.450 -44.150 1.00 12.67 156 ILE B N 1
ATOM 6013 C CA . ILE B 1 156 ? 29.154 -5.642 -43.277 1.00 13.60 156 ILE B CA 1
ATOM 6014 C C . ILE B 1 156 ? 27.949 -6.257 -43.999 1.00 14.27 156 ILE B C 1
ATOM 6015 O O . ILE B 1 156 ? 27.019 -6.741 -43.348 1.00 14.81 156 ILE B O 1
ATOM 6031 N N . ALA B 1 157 ? 27.991 -6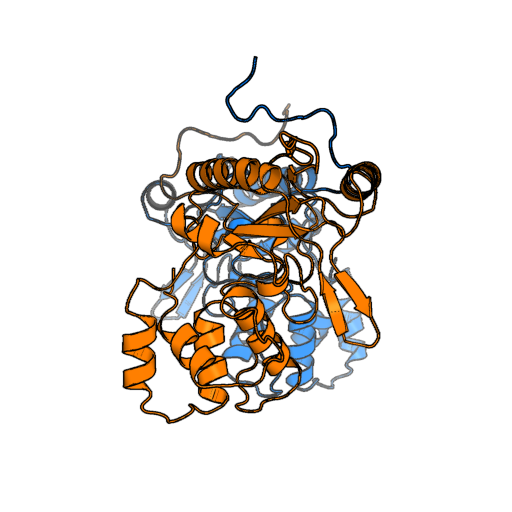.231 -45.331 1.00 13.68 157 ALA B N 1
ATOM 6032 C CA . ALA B 1 157 ? 26.951 -6.811 -46.170 1.00 15.65 157 ALA B CA 1
ATOM 6033 C C . ALA B 1 157 ? 27.567 -7.566 -47.352 1.00 18.37 157 ALA B C 1
ATOM 6034 O O . ALA B 1 157 ? 27.293 -7.242 -48.498 1.00 19.09 157 ALA B O 1
ATOM 6041 N N . PRO B 1 158 ? 28.398 -8.588 -47.074 1.00 13.75 158 PRO B N 1
ATOM 6042 C CA . PRO B 1 158 ? 29.156 -9.262 -48.120 1.00 15.15 158 PRO B CA 1
ATOM 6043 C C . PRO B 1 158 ? 28.229 -9.899 -49.117 1.00 17.31 158 PRO B C 1
ATOM 6044 O O . PRO B 1 158 ? 27.202 -10.481 -48.758 1.00 22.98 158 PRO B O 1
ATOM 6055 N N . GLY B 1 159 ? 28.619 -9.797 -50.383 1.00 19.85 159 GLY B N 1
ATOM 6056 C CA . GLY B 1 159 ? 27.776 -10.290 -51.441 1.00 27.18 159 GLY B CA 1
ATOM 6057 C C . GLY B 1 159 ? 26.701 -9.297 -51.846 1.00 42.06 159 GLY B C 1
ATOM 6058 O O . GLY B 1 159 ? 26.569 -8.983 -53.029 1.00 52.59 159 GLY B O 1
ATOM 6062 N N . ARG B 1 160 ? 25.943 -8.789 -50.880 1.00 21.59 160 ARG B N 1
ATOM 6063 C CA . ARG B 1 160 ? 24.857 -7.847 -51.172 1.00 20.90 160 ARG B CA 1
ATOM 6064 C C . ARG B 1 160 ? 25.397 -6.503 -51.681 1.00 22.63 160 ARG B C 1
ATOM 6065 O O . ARG B 1 160 ? 24.871 -5.918 -52.649 1.00 23.52 160 ARG B O 1
ATOM 6086 N N . LYS B 1 161 ? 26.451 -6.015 -51.035 1.00 19.87 161 LYS B N 1
ATOM 6087 C CA . LYS B 1 161 ? 27.076 -4.751 -51.410 1.00 18.21 161 LYS B CA 1
ATOM 6088 C C . LYS B 1 161 ? 28.554 -4.938 -51.753 1.00 19.61 161 LYS B C 1
ATOM 6089 O O . LYS B 1 161 ? 29.247 -5.738 -51.095 1.00 20.32 161 LYS B O 1
ATOM 6108 N N . VAL B 1 162 ? 29.039 -4.216 -52.769 1.00 19.01 162 VAL B N 1
ATOM 6109 C CA . VAL B 1 162 ? 30.444 -4.273 -53.137 1.00 15.94 162 VAL B CA 1
ATOM 6110 C C . VAL B 1 162 ? 31.196 -2.945 -52.999 1.00 20.90 162 VAL B C 1
ATOM 6111 O O . VAL B 1 162 ? 32.354 -2.868 -53.371 1.00 26.46 162 VAL B O 1
ATOM 6124 N N . ASP B 1 163 ? 30.548 -1.904 -52.481 1.00 17.01 163 ASP B N 1
ATOM 6125 C CA . ASP B 1 163 ? 31.240 -0.647 -52.221 1.00 16.50 163 ASP B CA 1
ATOM 6126 C C . ASP B 1 163 ? 32.010 -0.691 -50.900 1.00 17.19 163 ASP B C 1
ATOM 6127 O O . ASP B 1 163 ? 31.572 -1.345 -49.971 1.00 18.05 163 ASP B O 1
ATOM 6136 N N . PRO B 1 164 ? 33.172 0.005 -50.809 1.00 16.04 164 PRO B N 1
ATOM 6137 C CA . PRO B 1 164 ? 33.761 0.933 -51.784 1.00 14.35 164 PRO B CA 1
ATOM 6138 C C . PRO B 1 164 ? 34.581 0.309 -52.908 1.00 16.48 164 PRO B C 1
ATOM 6139 O O . PRO B 1 164 ? 35.111 1.055 -53.729 1.00 17.80 164 PRO B O 1
ATOM 6150 N N . GLY B 1 165 ? 34.606 -1.010 -53.006 1.00 16.36 165 GLY B N 1
ATOM 6151 C CA . GLY B 1 165 ? 35.092 -1.690 -54.189 1.00 19.86 165 GLY B CA 1
ATOM 6152 C C . GLY B 1 165 ? 36.599 -1.897 -54.233 1.00 19.03 165 GLY B C 1
ATOM 6153 O O . GLY B 1 165 ? 37.326 -1.425 -53.345 1.00 17.79 165 GLY B O 1
ATOM 6157 N N . PRO B 1 166 ? 37.077 -2.583 -55.276 1.00 16.80 166 PRO B N 1
ATOM 6158 C CA . PRO B 1 166 ? 38.481 -3.034 -55.381 1.00 15.60 166 PRO B CA 1
ATOM 6159 C C . PRO B 1 166 ? 39.491 -1.923 -55.640 1.00 19.86 166 PRO B C 1
ATOM 6160 O O . PRO B 1 166 ? 40.699 -2.162 -55.505 1.00 22.86 166 PRO B O 1
ATOM 6171 N N . LEU B 1 167 ? 39.035 -0.728 -56.013 1.00 17.32 167 LEU B N 1
ATOM 6172 C CA . LEU B 1 167 ? 39.936 0.391 -56.249 1.00 18.95 167 LEU B CA 1
ATOM 6173 C C . LEU B 1 167 ? 40.072 1.303 -55.028 1.00 20.62 167 LEU B C 1
ATOM 6174 O O . LEU B 1 167 ? 40.770 2.306 -55.076 1.00 23.75 167 LEU B O 1
ATOM 6190 N N . PHE B 1 168 ? 39.399 0.983 -53.935 1.00 18.46 168 PHE B N 1
ATOM 6191 C CA . PHE B 1 168 ? 39.515 1.818 -52.752 1.00 18.64 168 PHE B CA 1
ATOM 6192 C C . PHE B 1 168 ? 40.886 1.607 -52.128 1.00 19.37 168 PHE B C 1
ATOM 6193 O O . PHE B 1 168 ? 41.299 0.475 -51.921 1.00 17.78 168 PHE B O 1
ATOM 6210 N N . PRO B 1 169 ? 41.615 2.697 -51.851 1.00 23.27 169 PRO B N 1
ATOM 6211 C CA . PRO B 1 169 ? 43.016 2.551 -51.441 1.00 23.60 169 PRO B CA 1
ATOM 6212 C C . PRO B 1 169 ? 43.182 2.290 -49.937 1.00 22.24 169 PRO B C 1
ATOM 6213 O O . PRO B 1 169 ? 43.584 3.172 -49.179 1.00 23.43 169 PRO B O 1
ATOM 6224 N N . TRP B 1 170 ? 42.845 1.081 -49.515 1.00 20.60 170 TRP B N 1
ATOM 6225 C CA . TRP B 1 170 ? 42.868 0.731 -48.098 1.00 16.99 170 TRP B CA 1
ATOM 6226 C C . TRP B 1 170 ? 44.236 0.915 -47.435 1.00 18.79 170 TRP B C 1
ATOM 6227 O O . TRP B 1 170 ? 44.290 1.344 -46.290 1.00 21.78 170 TRP B O 1
ATOM 6248 N N . LYS B 1 171 ? 45.324 0.609 -48.143 1.00 20.46 171 LYS B N 1
ATOM 6249 C CA . LYS B 1 171 ? 46.656 0.716 -47.540 1.00 21.59 171 LYS B CA 1
ATOM 6250 C C . LYS B 1 171 ? 46.984 2.173 -47.179 1.00 25.15 171 LYS B C 1
ATOM 6251 O O . LYS B 1 171 ? 47.715 2.420 -46.223 1.00 25.82 171 LYS B O 1
ATOM 6270 N N . ARG B 1 172 ? 46.440 3.140 -47.922 1.00 22.08 172 ARG B N 1
ATOM 6271 C CA . ARG B 1 172 ? 46.647 4.558 -47.588 1.00 26.91 172 ARG B CA 1
ATOM 6272 C C . ARG B 1 172 ? 46.047 4.889 -46.225 1.00 21.69 172 ARG B C 1
ATOM 6273 O O . ARG B 1 172 ? 46.632 5.690 -45.472 1.00 23.75 172 ARG B O 1
ATOM 6294 N N . LEU B 1 173 ? 44.859 4.333 -45.962 1.00 22.56 173 LEU B N 1
ATOM 6295 C CA . LEU B 1 173 ? 44.217 4.465 -44.645 1.00 21.81 173 LEU B CA 1
ATOM 6296 C C . LEU B 1 173 ? 45.062 3.769 -43.590 1.00 22.38 173 LEU B C 1
ATOM 6297 O O . LEU B 1 173 ? 45.272 4.301 -42.505 1.00 25.85 173 LEU B O 1
ATOM 6313 N N . ALA B 1 174 ? 45.560 2.579 -43.922 1.00 21.98 174 ALA B N 1
ATOM 6314 C CA . ALA B 1 174 ? 46.409 1.822 -43.008 1.00 23.93 174 ALA B CA 1
ATOM 6315 C C . ALA B 1 174 ? 47.674 2.596 -42.664 1.00 29.86 174 ALA B C 1
ATOM 6316 O O . ALA B 1 174 ? 48.088 2.617 -41.519 1.00 28.49 174 ALA B O 1
ATOM 6323 N N . ASP B 1 175 ? 48.309 3.200 -43.659 1.00 23.12 175 ASP B N 1
ATOM 6324 C CA . ASP B 1 175 ? 49.495 4.014 -43.399 1.00 26.11 175 ASP B CA 1
ATOM 6325 C C . ASP B 1 175 ? 49.221 5.190 -42.451 1.00 26.54 175 ASP B C 1
ATOM 6326 O O . ASP B 1 175 ? 50.148 5.661 -41.770 1.00 31.98 175 ASP B O 1
ATOM 6335 N N . ALA B 1 176 ? 47.973 5.661 -42.417 1.00 28.71 176 ALA B N 1
ATOM 6336 C CA . ALA B 1 176 ? 47.555 6.742 -41.517 1.00 35.08 176 ALA B CA 1
ATOM 6337 C C . ALA B 1 176 ? 47.052 6.214 -40.173 1.00 33.46 176 ALA B C 1
ATOM 6338 O O . ALA B 1 176 ? 46.556 6.983 -39.343 1.00 33.74 176 ALA B O 1
ATOM 6345 N N . GLY B 1 177 ? 47.171 4.904 -39.973 1.00 30.30 177 GLY B N 1
ATOM 6346 C CA . GLY B 1 177 ? 46.755 4.258 -38.741 1.00 31.18 177 GLY B CA 1
ATOM 6347 C C . GLY B 1 177 ? 45.256 4.032 -38.582 1.00 29.76 177 GLY B C 1
ATOM 6348 O O . GLY B 1 177 ? 44.807 3.796 -37.461 1.00 33.25 177 GLY B O 1
ATOM 6352 N N . LEU B 1 178 ? 44.485 4.057 -39.674 1.00 25.56 178 LEU B N 1
ATOM 6353 C CA . LEU B 1 178 ? 43.015 3.998 -39.589 1.00 26.90 178 LEU B CA 1
ATOM 6354 C C . LEU B 1 178 ? 42.397 2.609 -39.749 1.00 29.00 178 LEU B C 1
ATOM 6355 O O . LEU B 1 178 ? 41.267 2.376 -39.288 1.00 26.56 178 LEU B O 1
ATOM 6371 N N . VAL B 1 179 ? 43.091 1.697 -40.426 1.00 23.00 179 VAL B N 1
ATOM 6372 C CA . VAL B 1 179 ? 42.566 0.340 -40.612 1.00 21.28 179 VAL B CA 1
ATOM 6373 C C . VAL B 1 179 ? 43.681 -0.668 -40.380 1.00 22.68 179 VAL B C 1
ATOM 6374 O O . VAL B 1 179 ? 44.854 -0.326 -40.536 1.00 23.63 179 VAL B O 1
ATOM 6387 N N . PRO B 1 180 ? 43.328 -1.905 -40.001 1.00 23.17 180 PRO B N 1
ATOM 6388 C CA . PRO B 1 180 ? 44.346 -2.945 -39.808 1.00 24.49 180 PRO B CA 1
ATOM 6389 C C . PRO B 1 180 ? 44.997 -3.336 -41.120 1.00 26.87 180 PRO B C 1
ATOM 6390 O O . PRO B 1 180 ? 44.334 -3.345 -42.179 1.00 26.63 180 PRO B O 1
ATOM 6401 N N . TRP B 1 181 ? 46.280 -3.676 -41.068 1.00 28.02 181 TRP B N 1
ATOM 6402 C CA . TRP B 1 181 ? 47.009 -4.058 -42.269 1.00 28.07 181 TRP B CA 1
ATOM 6403 C C . TRP B 1 181 ? 48.196 -4.888 -41.808 1.00 26.31 181 TRP B C 1
ATOM 6404 O O . TRP B 1 181 ? 48.690 -4.684 -40.702 1.00 30.52 181 TRP B O 1
ATOM 6425 N N . PRO B 1 182 ? 48.638 -5.849 -42.632 1.00 27.77 182 PRO B N 1
ATOM 6426 C CA . PRO B 1 182 ? 49.781 -6.641 -42.178 1.00 38.65 182 PRO B CA 1
ATOM 6427 C C . PRO B 1 182 ? 51.052 -5.809 -42.040 1.00 40.46 182 PRO B C 1
ATOM 6428 O O . PRO B 1 182 ? 51.316 -5.005 -42.932 1.00 35.71 182 PRO B O 1
ATOM 6439 N N . LYS B 1 183 ? 51.811 -6.009 -40.962 1.00 32.33 183 LYS B N 1
ATOM 6440 C CA . LYS B 1 183 ? 53.152 -5.425 -40.821 1.00 35.27 183 LYS B CA 1
ATOM 6441 C C . LYS B 1 183 ? 54.010 -5.924 -41.968 1.00 40.50 183 LYS B C 1
ATOM 6442 O O . LYS B 1 183 ? 53.758 -6.994 -42.526 1.00 41.85 183 LYS B O 1
ATOM 6461 N N . PRO B 1 184 ? 55.062 -5.174 -42.311 1.00 45.40 184 PRO B N 1
ATOM 6462 C CA . PRO B 1 184 ? 55.938 -5.708 -43.352 1.00 39.50 184 PRO B CA 1
ATOM 6463 C C . PRO B 1 184 ? 56.616 -7.007 -42.892 1.00 38.51 184 PRO B C 1
ATOM 6464 O O . PRO B 1 184 ? 57.061 -7.078 -41.747 1.00 44.02 184 PRO B O 1
ATOM 6475 N N . GLY B 1 185 ? 56.656 -8.020 -43.754 1.00 40.64 185 GLY B N 1
ATOM 6476 C CA . GLY B 1 185 ? 57.302 -9.283 -43.419 1.00 37.10 185 GLY B CA 1
ATOM 6477 C C . GLY B 1 185 ? 56.361 -10.324 -42.817 1.00 37.37 185 GLY B C 1
ATOM 6478 O O . GLY B 1 185 ? 56.697 -11.515 -42.751 1.00 39.31 185 GLY B O 1
ATOM 6482 N N . GLU B 1 186 ? 55.182 -9.886 -42.394 1.00 34.54 186 GLU B N 1
ATOM 6483 C CA . GLU B 1 186 ? 54.265 -10.790 -41.714 1.00 30.62 186 GLU B CA 1
ATOM 6484 C C . GLU B 1 186 ? 53.552 -11.689 -42.710 1.00 33.60 186 GLU B C 1
ATOM 6485 O O . GLU B 1 186 ? 53.333 -12.861 -42.432 1.00 27.78 186 GLU B O 1
ATOM 6497 N N . LEU B 1 187 ? 53.199 -11.167 -43.877 1.00 29.53 187 LEU B N 1
ATOM 6498 C CA . LEU B 1 187 ? 52.565 -12.009 -44.883 1.00 25.19 187 LEU B CA 1
ATOM 6499 C C . LEU B 1 187 ? 53.506 -13.151 -45.264 1.00 30.42 187 LEU B C 1
ATOM 6500 O O . LEU B 1 187 ? 53.083 -14.297 -45.439 1.00 31.73 187 LEU B O 1
ATOM 6516 N N . ALA B 1 188 ? 54.795 -12.833 -45.369 1.00 34.65 188 ALA B N 1
ATOM 6517 C CA . ALA B 1 188 ? 55.817 -13.838 -45.659 1.00 38.46 188 ALA B CA 1
ATOM 6518 C C . ALA B 1 188 ? 55.979 -14.825 -44.502 1.00 32.02 188 ALA B C 1
ATOM 6519 O O . ALA B 1 188 ? 56.156 -16.018 -44.733 1.00 40.54 188 ALA B O 1
ATOM 6526 N N . ARG B 1 189 ? 55.919 -14.340 -43.260 1.00 33.25 189 ARG B N 1
ATOM 6527 C CA . ARG B 1 189 ? 55.999 -15.245 -42.113 1.00 32.12 189 ARG B CA 1
ATOM 6528 C C . ARG B 1 189 ? 54.853 -16.267 -42.209 1.00 30.33 189 ARG B C 1
ATOM 6529 O O . ARG B 1 189 ? 55.047 -17.461 -41.997 1.00 34.97 189 ARG B O 1
ATOM 6550 N N . ARG B 1 190 ? 53.664 -15.790 -42.562 1.00 30.04 190 ARG B N 1
ATOM 6551 C CA . ARG B 1 190 ? 52.482 -16.651 -42.535 1.00 26.67 190 ARG B CA 1
ATOM 6552 C C . ARG B 1 190 ? 52.449 -17.590 -43.723 1.00 26.59 190 ARG B C 1
ATOM 6553 O O . ARG B 1 190 ? 52.068 -18.735 -43.583 1.00 29.32 190 ARG B O 1
ATOM 6574 N N . LEU B 1 191 ? 52.816 -17.099 -44.900 1.00 27.19 191 LEU B N 1
ATOM 6575 C CA . LEU B 1 191 ? 52.921 -17.972 -46.058 1.00 31.03 191 LEU B CA 1
ATOM 6576 C C . LEU B 1 191 ? 53.865 -19.145 -45.776 1.00 37.02 191 LEU B C 1
ATOM 6577 O O . LEU B 1 191 ? 53.575 -20.291 -46.142 1.00 35.10 191 LEU B O 1
ATOM 6593 N N . ALA B 1 192 ? 54.984 -18.868 -45.100 1.00 40.38 192 ALA B N 1
ATOM 6594 C CA . ALA B 1 192 ? 55.914 -19.918 -44.705 1.00 37.77 192 ALA B CA 1
ATOM 6595 C C . ALA B 1 192 ? 55.293 -20.938 -43.743 1.00 39.61 192 ALA B C 1
ATOM 6596 O O . ALA B 1 192 ? 55.493 -22.136 -43.910 1.00 47.34 192 ALA B O 1
ATOM 6603 N N . GLU B 1 193 ? 54.577 -20.466 -42.725 1.00 39.05 193 GLU B N 1
ATOM 6604 C CA . GLU B 1 193 ? 53.879 -21.352 -41.785 1.00 35.82 193 GLU B CA 1
ATOM 6605 C C . GLU B 1 193 ? 52.960 -22.323 -42.507 1.00 32.74 193 GLU B C 1
ATOM 6606 O O . GLU B 1 193 ? 52.903 -23.489 -42.170 1.00 38.42 193 GLU B O 1
ATOM 6618 N N . LEU B 1 194 ? 52.247 -21.836 -43.519 1.00 30.69 194 LEU B N 1
ATOM 6619 C CA . LEU B 1 194 ? 51.276 -22.661 -44.226 1.00 32.04 194 LEU B CA 1
ATOM 6620 C C . LEU B 1 194 ? 51.951 -23.784 -45.002 1.00 35.08 194 LEU B C 1
ATOM 6621 O O . LEU B 1 194 ? 51.372 -24.845 -45.217 1.00 33.91 194 LEU B O 1
ATOM 6637 N N . ASN B 1 195 ? 53.185 -23.541 -45.424 1.00 36.80 195 ASN B N 1
ATOM 6638 C CA . ASN B 1 195 ? 53.995 -24.569 -46.059 1.00 39.87 195 ASN B CA 1
ATOM 6639 C C . ASN B 1 195 ? 53.333 -25.258 -47.259 1.00 35.91 195 ASN B C 1
ATOM 6640 O O . ASN B 1 195 ? 53.498 -26.454 -47.478 1.00 38.27 195 ASN B O 1
ATOM 6651 N N . GLY B 1 196 ? 52.606 -24.483 -48.043 1.00 36.58 196 GLY B N 1
ATOM 6652 C CA . GLY B 1 196 ? 52.036 -24.973 -49.280 1.00 34.15 196 GLY B CA 1
ATOM 6653 C C . GLY B 1 196 ? 50.769 -25.768 -49.083 1.00 32.78 196 GLY B C 1
ATOM 6654 O O . GLY B 1 196 ? 50.226 -26.308 -50.042 1.00 33.11 196 GLY B O 1
ATOM 6658 N N . GLN B 1 197 ? 50.301 -25.844 -47.842 1.00 32.14 197 GLN B N 1
ATOM 6659 C CA . GLN B 1 197 ? 49.113 -26.625 -47.530 1.00 31.89 197 GLN B CA 1
ATOM 6660 C C . GLN B 1 197 ? 47.912 -25.704 -47.338 1.00 28.89 197 GLN B C 1
ATOM 6661 O O . GLN B 1 197 ? 47.914 -24.825 -46.468 1.00 29.74 197 GLN B O 1
ATOM 6675 N N . LEU B 1 198 ? 46.890 -25.910 -48.164 1.00 28.26 198 LEU B N 1
ATOM 6676 C CA . LEU B 1 198 ? 45.703 -25.062 -48.145 1.00 25.60 198 LEU B CA 1
ATOM 6677 C C . LEU B 1 198 ? 44.760 -25.515 -47.032 1.00 26.62 198 LEU B C 1
ATOM 6678 O O . LEU B 1 198 ? 44.300 -26.656 -47.035 1.00 27.32 198 LEU B O 1
ATOM 6694 N N . PRO B 1 199 ? 44.472 -24.637 -46.062 1.00 24.20 199 PRO B N 1
ATOM 6695 C CA . PRO B 1 199 ? 43.537 -25.042 -45.011 1.00 25.98 199 PRO B CA 1
ATOM 6696 C C . PRO B 1 199 ? 42.149 -25.359 -45.575 1.00 26.00 199 PRO B C 1
ATOM 6697 O O . PRO B 1 199 ? 41.792 -24.881 -46.651 1.00 25.71 199 PRO B O 1
ATOM 6708 N N . ASP B 1 200 ? 41.366 -26.135 -44.849 1.00 27.45 200 ASP B N 1
ATOM 6709 C CA . ASP B 1 200 ? 40.038 -26.465 -45.341 1.00 28.63 200 ASP B CA 1
ATOM 6710 C C . ASP B 1 200 ? 39.062 -25.300 -45.217 1.00 25.89 200 ASP B C 1
ATOM 6711 O O . ASP B 1 200 ? 39.366 -24.255 -44.649 1.00 22.64 200 ASP B O 1
ATOM 6720 N N . VAL B 1 201 ? 37.900 -25.481 -45.816 1.00 22.60 201 VAL B N 1
ATOM 6721 C CA . VAL B 1 201 ? 36.911 -24.408 -45.884 1.00 22.20 201 VAL B CA 1
ATOM 6722 C C . VAL B 1 201 ? 36.440 -23.984 -44.498 1.00 20.16 201 VAL B C 1
ATOM 6723 O O . VAL B 1 201 ? 36.216 -22.790 -44.251 1.00 19.84 201 VAL B O 1
ATOM 6736 N N . ARG B 1 202 ? 36.283 -24.940 -43.588 1.00 23.97 202 ARG B N 1
ATOM 6737 C CA . ARG B 1 202 ? 35.844 -24.561 -42.245 1.00 21.59 202 ARG B CA 1
ATOM 6738 C C . ARG B 1 202 ? 36.874 -23.632 -41.603 1.00 22.99 202 ARG B C 1
ATOM 6739 O O . ARG B 1 202 ? 36.517 -22.677 -40.924 1.00 21.11 202 ARG B O 1
ATOM 6760 N N . TRP B 1 203 ? 38.159 -23.881 -41.840 1.00 21.45 203 TRP B N 1
ATOM 6761 C CA . TRP B 1 203 ? 39.178 -22.995 -41.307 1.00 24.47 203 TRP B CA 1
ATOM 6762 C C . TRP B 1 203 ? 39.007 -21.582 -41.850 1.00 23.89 203 TRP B C 1
ATOM 6763 O O . TRP B 1 203 ? 39.107 -20.617 -41.104 1.00 18.92 203 TRP B O 1
ATOM 6784 N N . PHE B 1 204 ? 38.720 -21.450 -43.146 1.00 19.75 204 PHE B N 1
ATOM 6785 C CA . PHE B 1 204 ? 38.466 -20.133 -43.728 1.00 17.13 204 PHE B CA 1
ATOM 6786 C C . PHE B 1 204 ? 37.284 -19.437 -43.029 1.00 18.83 204 PHE B C 1
ATOM 6787 O O . PHE B 1 204 ? 37.360 -18.259 -42.668 1.00 17.53 204 PHE B O 1
ATOM 6804 N N . GLN B 1 205 ? 36.195 -20.178 -42.829 1.00 19.63 205 GLN B N 1
ATOM 6805 C CA . GLN B 1 205 ? 35.022 -19.651 -42.138 1.00 19.33 205 GLN B CA 1
ATOM 6806 C C . GLN B 1 205 ? 35.368 -19.176 -40.718 1.00 18.07 205 GLN B C 1
ATOM 6807 O O . GLN B 1 205 ? 34.884 -18.133 -40.273 1.00 17.65 205 GLN B O 1
ATOM 6821 N N . GLN B 1 206 ? 36.174 -19.955 -39.996 1.00 20.90 206 GLN B N 1
ATOM 6822 C CA . GLN B 1 206 ? 36.520 -19.618 -38.628 1.00 19.50 206 GLN B CA 1
ATOM 6823 C C . GLN B 1 206 ? 37.338 -18.348 -38.610 1.00 17.71 206 GLN B C 1
ATOM 6824 O O . GLN B 1 206 ? 37.106 -17.472 -37.784 1.00 20.90 206 GLN B O 1
ATOM 6838 N N . GLN B 1 207 ? 38.273 -18.213 -39.541 1.00 18.37 207 GLN B N 1
ATOM 6839 C CA . GLN B 1 207 ? 39.099 -17.013 -39.571 1.00 16.64 207 GLN B CA 1
ATOM 6840 C C . GLN B 1 207 ? 38.276 -15.787 -39.937 1.00 16.15 207 GLN B C 1
ATOM 6841 O O . GLN B 1 207 ? 38.455 -14.719 -39.350 1.00 19.18 207 GLN B O 1
ATOM 6855 N N . LEU B 1 208 ? 37.400 -15.931 -40.918 1.00 15.77 208 LEU B N 1
ATOM 6856 C CA . LEU B 1 208 ? 36.574 -14.806 -41.356 1.00 15.82 208 LEU B CA 1
ATOM 6857 C C . LEU B 1 208 ? 35.686 -14.305 -40.222 1.00 16.20 208 LEU B C 1
ATOM 6858 O O . LEU B 1 208 ? 35.556 -13.092 -40.031 1.00 17.68 208 LEU B O 1
ATOM 6874 N N . ALA B 1 209 ? 35.085 -15.219 -39.462 1.00 17.62 209 ALA B N 1
ATOM 6875 C CA . ALA B 1 209 ? 34.267 -14.796 -38.323 1.00 16.35 209 ALA B CA 1
ATOM 6876 C C . ALA B 1 209 ? 35.108 -14.012 -37.312 1.00 17.72 209 ALA B C 1
ATOM 6877 O O . ALA 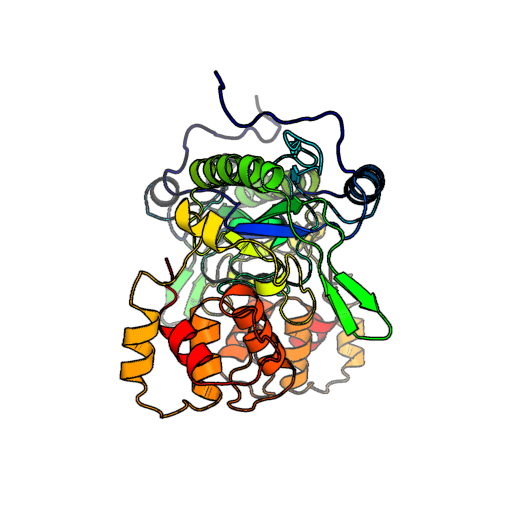B 1 209 ? 34.655 -12.981 -36.761 1.00 18.42 209 ALA B O 1
ATOM 6884 N N . ARG B 1 210 ? 36.328 -14.484 -37.072 1.00 19.69 210 ARG B N 1
ATOM 6885 C CA . ARG B 1 210 ? 37.228 -13.818 -36.111 1.00 20.22 210 ARG B CA 1
ATOM 6886 C C . ARG B 1 210 ? 37.519 -12.380 -36.539 1.00 20.64 210 ARG B C 1
ATOM 6887 O O . ARG B 1 210 ? 37.625 -11.458 -35.688 1.00 20.73 210 ARG B O 1
ATOM 6908 N N . HIS B 1 211 ? 37.605 -12.181 -37.856 1.00 21.27 211 HIS B N 1
ATOM 6909 C CA . HIS B 1 211 ? 37.845 -10.855 -38.428 1.00 21.75 211 HIS B CA 1
ATOM 6910 C C . HIS B 1 211 ? 36.639 -9.940 -38.321 1.00 20.82 211 HIS B C 1
ATOM 6911 O O . HIS B 1 211 ? 36.796 -8.720 -38.359 1.00 26.24 211 HIS B O 1
ATOM 6926 N N . GLY B 1 212 ? 35.460 -10.528 -38.178 1.00 15.10 212 GLY B N 1
ATOM 6927 C CA . GLY B 1 212 ? 34.254 -9.771 -37.933 1.00 13.44 212 GLY B CA 1
ATOM 6928 C C . GLY B 1 212 ? 33.110 -10.070 -38.880 1.00 14.01 212 GLY B C 1
ATOM 6929 O O . GLY B 1 212 ? 32.008 -9.576 -38.683 1.00 14.79 212 GLY B O 1
ATOM 6933 N N . TYR B 1 213 ? 33.351 -10.901 -39.888 1.00 15.24 213 TYR B N 1
ATOM 6934 C CA . TYR B 1 213 ? 32.350 -11.139 -40.938 1.00 14.70 213 TYR B CA 1
ATOM 6935 C C . TYR B 1 213 ? 31.269 -12.078 -40.452 1.00 17.41 213 TYR B C 1
ATOM 6936 O O . TYR B 1 213 ? 31.542 -13.047 -39.730 1.00 17.83 213 TYR B O 1
ATOM 6954 N N . LEU B 1 214 ? 30.055 -11.827 -40.909 1.00 14.31 214 LEU B N 1
ATOM 6955 C CA . LEU B 1 214 ? 29.002 -12.803 -40.802 1.00 14.62 214 LEU B CA 1
ATOM 6956 C C . LEU B 1 214 ? 29.248 -13.850 -41.868 1.00 19.32 214 LEU B C 1
ATOM 6957 O O . LEU B 1 214 ? 29.320 -13.521 -43.051 1.00 19.03 214 LEU B O 1
ATOM 6973 N N . VAL B 1 215 ? 29.379 -15.100 -41.444 1.00 18.47 215 VAL B N 1
ATOM 6974 C CA . VAL B 1 215 ? 29.744 -16.186 -42.370 1.00 18.22 215 VAL B CA 1
ATOM 6975 C C . VAL B 1 215 ? 29.214 -17.520 -41.824 1.00 21.82 215 VAL B C 1
ATOM 6976 O O . VAL B 1 215 ? 29.165 -17.719 -40.616 1.00 21.43 215 VAL B O 1
ATOM 6989 N N . PRO B 1 216 ? 28.804 -18.440 -42.708 1.00 21.06 216 PRO B N 1
ATOM 6990 C CA . PRO B 1 216 ? 28.408 -19.763 -42.207 1.00 22.14 216 PRO B CA 1
ATOM 6991 C C . PRO B 1 216 ? 29.569 -20.542 -41.577 1.00 22.50 216 PRO B C 1
ATOM 6992 O O . PRO B 1 216 ? 30.724 -20.217 -41.842 1.00 20.15 216 PRO B O 1
ATOM 7003 N N . GLN B 1 217 ? 29.252 -21.570 -40.784 1.00 23.82 217 GLN B N 1
ATOM 7004 C CA . GLN B 1 217 ? 30.274 -22.430 -40.169 1.00 30.11 217 GLN B CA 1
ATOM 7005 C C . GLN B 1 217 ? 30.048 -23.887 -40.543 1.00 31.17 217 GLN B C 1
ATOM 7006 O O . GLN B 1 217 ? 30.284 -24.806 -39.748 1.00 28.59 217 GLN B O 1
ATOM 7020 N N . THR B 1 218 ? 29.615 -24.081 -41.779 1.00 29.01 218 THR B N 1
ATOM 7021 C CA . THR B 1 218 ? 29.202 -25.388 -42.287 1.00 34.36 218 THR B CA 1
ATOM 7022 C C . THR B 1 218 ? 30.335 -26.243 -42.849 1.00 26.65 218 THR B C 1
ATOM 7023 O O . THR B 1 218 ? 30.160 -27.450 -43.066 1.00 31.98 218 THR B O 1
ATOM 7034 N N . GLY B 1 219 ? 31.484 -25.638 -43.117 1.00 27.45 219 GLY B N 1
ATOM 7035 C CA . GLY B 1 219 ? 32.580 -26.396 -43.712 1.00 31.15 219 GLY B CA 1
ATOM 7036 C C . GLY B 1 219 ? 32.417 -26.595 -45.210 1.00 35.73 219 GLY B C 1
ATOM 7037 O O . GLY B 1 219 ? 33.209 -27.304 -45.841 1.00 33.29 219 GLY B O 1
ATOM 7041 N N . GLU B 1 220 ? 31.395 -25.963 -45.783 1.00 30.82 220 GLU B N 1
ATOM 7042 C CA . GLU B 1 220 ? 31.061 -26.142 -47.193 1.00 34.16 220 GLU B CA 1
ATOM 7043 C C . GLU B 1 220 ? 31.167 -24.812 -47.936 1.00 29.52 220 GLU B C 1
ATOM 7044 O O . GLU B 1 220 ? 30.768 -23.760 -47.428 1.00 27.64 220 GLU B O 1
ATOM 7056 N N . LEU B 1 221 ? 31.738 -24.858 -49.137 1.00 32.01 221 LEU B N 1
ATOM 7057 C CA . LEU B 1 221 ? 31.980 -23.642 -49.903 1.00 26.46 221 LEU B CA 1
ATOM 7058 C C . LEU B 1 221 ? 30.799 -23.410 -50.836 1.00 27.98 221 LEU B C 1
ATOM 7059 O O . LEU B 1 221 ? 30.834 -23.805 -51.995 1.00 37.53 221 LEU B O 1
ATOM 7075 N N . GLU B 1 222 ? 29.730 -22.840 -50.299 1.00 24.74 222 GLU B N 1
ATOM 7076 C CA . GLU B 1 222 ? 28.554 -22.504 -51.092 1.00 25.02 222 GLU B CA 1
ATOM 7077 C C . GLU B 1 222 ? 28.553 -20.989 -51.264 1.00 24.52 222 GLU B C 1
ATOM 7078 O O . GLU B 1 222 ? 29.400 -20.312 -50.695 1.00 25.24 222 GLU B O 1
ATOM 7090 N N . LYS B 1 223 ? 27.622 -20.456 -52.044 1.00 28.03 223 LYS B N 1
ATOM 7091 C CA . LYS B 1 223 ? 27.637 -19.028 -52.374 1.00 27.51 223 LYS B CA 1
ATOM 7092 C C . LYS B 1 223 ? 27.824 -18.100 -51.176 1.00 27.28 223 LYS B C 1
ATOM 7093 O O . LYS B 1 223 ? 28.590 -17.132 -51.257 1.00 25.03 223 LYS B O 1
ATOM 7112 N N . ASP B 1 224 ? 27.124 -18.376 -50.080 1.00 28.31 224 ASP B N 1
ATOM 7113 C CA . ASP B 1 224 ? 27.205 -17.501 -48.905 1.00 27.78 224 ASP B CA 1
ATOM 7114 C C . ASP B 1 224 ? 28.634 -17.386 -48.341 1.00 32.98 224 ASP B C 1
ATOM 7115 O O . ASP B 1 224 ? 29.040 -16.296 -47.938 1.00 30.70 224 ASP B O 1
ATOM 7124 N N . THR B 1 225 ? 29.405 -18.476 -48.349 1.00 20.40 225 THR B N 1
ATOM 7125 C CA . THR B 1 225 ? 30.790 -18.420 -47.895 1.00 17.39 225 THR B CA 1
ATOM 7126 C C . THR B 1 225 ? 31.695 -17.787 -48.953 1.00 18.24 225 THR B C 1
ATOM 7127 O O . THR B 1 225 ? 32.565 -16.970 -48.653 1.00 19.53 225 THR B O 1
ATOM 7138 N N . ARG B 1 226 ? 31.489 -18.172 -50.208 1.00 19.87 226 ARG B N 1
ATOM 7139 C CA . ARG B 1 226 ? 32.259 -17.600 -51.278 1.00 16.42 226 ARG B CA 1
ATOM 7140 C C . ARG B 1 226 ? 32.122 -16.073 -51.271 1.00 18.10 226 ARG B C 1
ATOM 7141 O O . ARG B 1 226 ? 33.106 -15.378 -51.457 1.00 18.31 226 ARG B O 1
ATOM 7162 N N . ASP B 1 227 ? 30.919 -15.551 -51.061 1.00 17.58 227 ASP B N 1
ATOM 7163 C CA . ASP B 1 227 ? 30.727 -14.088 -51.054 1.00 15.89 227 ASP B CA 1
ATOM 7164 C C . ASP B 1 227 ? 31.536 -13.398 -49.958 1.00 21.28 227 ASP B C 1
ATOM 7165 O O . ASP B 1 227 ? 32.014 -12.280 -50.134 1.00 16.61 227 ASP B O 1
ATOM 7174 N N . VAL B 1 228 ? 31.662 -14.052 -48.814 1.00 15.90 228 VAL B N 1
ATOM 7175 C CA . VAL B 1 228 ? 32.456 -13.503 -47.699 1.00 14.27 228 VAL B CA 1
ATOM 7176 C C . VAL B 1 228 ? 33.956 -13.562 -47.972 1.00 15.09 228 VAL B C 1
ATOM 7177 O O . VAL B 1 228 ? 34.666 -12.586 -47.733 1.00 15.80 228 VAL B O 1
ATOM 7190 N N . ILE B 1 229 ? 34.449 -14.701 -48.475 1.00 16.33 229 ILE B N 1
ATOM 7191 C CA . ILE B 1 229 ? 35.845 -14.830 -48.889 1.00 15.39 229 ILE B CA 1
ATOM 7192 C C . ILE B 1 229 ? 36.135 -13.717 -49.914 1.00 14.98 229 ILE B C 1
ATOM 7193 O O . ILE B 1 229 ? 37.141 -12.995 -49.805 1.00 15.17 229 ILE B O 1
ATOM 7209 N N . GLY B 1 230 ? 35.203 -13.521 -50.837 1.00 18.41 230 GLY B N 1
ATOM 7210 C CA . GLY B 1 230 ? 35.372 -12.504 -51.864 1.00 20.13 230 GLY B CA 1
ATOM 7211 C C . GLY B 1 230 ? 35.377 -11.082 -51.342 1.00 14.60 230 GLY B C 1
ATOM 7212 O O . GLY B 1 230 ? 36.129 -10.240 -51.808 1.00 18.09 230 GLY B O 1
ATOM 7216 N N . ALA B 1 231 ? 34.569 -10.806 -50.335 1.00 15.04 231 ALA B N 1
ATOM 7217 C CA . ALA B 1 231 ? 34.589 -9.473 -49.745 1.00 14.34 231 ALA B CA 1
ATOM 7218 C C . ALA B 1 231 ? 35.967 -9.190 -49.088 1.00 14.22 231 ALA B C 1
ATOM 7219 O O . ALA B 1 231 ? 36.543 -8.089 -49.210 1.00 15.09 231 ALA B O 1
ATOM 7226 N N . PHE B 1 232 ? 36.478 -10.172 -48.351 1.00 14.02 232 PHE B N 1
ATOM 7227 C CA . PHE B 1 232 ? 37.785 -10.072 -47.721 1.00 12.92 232 PHE B CA 1
ATOM 7228 C C . PHE B 1 232 ? 38.879 -9.873 -48.786 1.00 13.55 232 PHE B C 1
ATOM 7229 O O . PHE B 1 232 ? 39.733 -9.002 -48.661 1.00 14.79 232 PHE B O 1
ATOM 7246 N N . GLN B 1 233 ? 38.822 -10.661 -49.852 1.00 15.23 233 GLN B N 1
ATOM 7247 C CA . GLN B 1 233 ? 39.778 -10.520 -50.954 1.00 15.36 233 GLN B CA 1
ATOM 7248 C C . GLN B 1 233 ? 39.679 -9.157 -51.618 1.00 16.83 233 GLN B C 1
ATOM 7249 O O . GLN B 1 233 ? 40.698 -8.571 -51.982 1.00 17.72 233 GLN B O 1
ATOM 7263 N N . MET B 1 234 ? 38.485 -8.656 -51.793 1.00 15.14 234 MET B N 1
ATOM 7264 C CA . MET B 1 234 ? 38.289 -7.388 -52.461 1.00 14.34 234 MET B CA 1
ATOM 7265 C C . MET B 1 234 ? 38.983 -6.244 -51.735 1.00 19.13 234 MET B C 1
ATOM 7266 O O . MET B 1 234 ? 39.346 -5.283 -52.321 1.00 18.54 234 MET B O 1
ATOM 7280 N N . LYS B 1 235 ? 39.100 -6.386 -50.427 1.00 17.06 235 LYS B N 1
ATOM 7281 C CA . LYS B 1 235 ? 39.771 -5.423 -49.569 1.00 17.12 235 LYS B CA 1
ATOM 7282 C C . LYS B 1 235 ? 41.292 -5.605 -49.501 1.00 17.01 235 LYS B C 1
ATOM 7283 O O . LYS B 1 235 ? 42.044 -4.649 -49.680 1.00 19.47 235 LYS B O 1
ATOM 7302 N N . TYR B 1 236 ? 41.771 -6.830 -49.308 1.00 17.08 236 TYR B N 1
ATOM 7303 C CA . TYR B 1 236 ? 43.196 -7.065 -49.050 1.00 20.49 236 TYR B CA 1
ATOM 7304 C C . TYR B 1 236 ? 43.976 -7.673 -50.217 1.00 18.62 236 TYR B C 1
ATOM 7305 O O . TYR B 1 236 ? 45.207 -7.642 -50.228 1.00 19.71 236 TYR B O 1
ATOM 7323 N N . ARG B 1 237 ? 43.256 -8.158 -51.224 1.00 17.37 237 ARG B N 1
ATOM 7324 C CA . ARG B 1 237 ? 43.860 -8.865 -52.354 1.00 16.22 237 ARG B CA 1
ATOM 7325 C C . ARG B 1 237 ? 43.015 -8.620 -53.605 1.00 16.14 237 ARG B C 1
ATOM 7326 O O . ARG B 1 237 ? 42.555 -9.557 -54.241 1.00 18.12 237 ARG B O 1
ATOM 7347 N N . PRO B 1 238 ? 42.838 -7.343 -53.968 1.00 18.13 238 PRO B N 1
ATOM 7348 C CA . PRO B 1 238 ? 41.873 -6.998 -55.024 1.00 19.99 238 PRO B CA 1
ATOM 7349 C C . PRO B 1 238 ? 42.195 -7.460 -56.447 1.00 19.82 238 PRO B C 1
ATOM 7350 O O . PRO B 1 238 ? 41.309 -7.312 -57.323 1.00 21.19 238 PRO B O 1
ATOM 7361 N N . ALA B 1 239 ? 43.370 -8.033 -56.685 1.00 19.78 239 ALA B N 1
ATOM 7362 C CA . ALA B 1 239 ? 43.712 -8.643 -57.976 1.00 20.71 239 ALA B CA 1
ATOM 7363 C C . ALA B 1 239 ? 42.703 -9.733 -58.358 1.00 18.77 239 ALA B C 1
ATOM 7364 O O . ALA B 1 239 ? 42.365 -9.905 -59.520 1.00 21.13 239 ALA B O 1
ATOM 7371 N N . ARG B 1 240 ? 42.238 -10.465 -57.349 1.00 20.93 240 ARG B N 1
ATOM 7372 C CA A ARG B 1 240 ? 41.255 -11.524 -57.538 0.46 20.33 240 ARG B CA 1
ATOM 7373 C CA B ARG B 1 240 ? 41.271 -11.545 -57.537 0.54 20.10 240 ARG B CA 1
ATOM 7374 C C . ARG B 1 240 ? 40.379 -11.681 -56.305 1.00 17.06 240 ARG B C 1
ATOM 7375 O O . ARG B 1 240 ? 40.874 -11.953 -55.194 1.00 17.15 240 ARG B O 1
ATOM 7416 N N . PHE B 1 241 ? 39.076 -11.487 -56.495 1.00 19.79 241 PHE B N 1
ATOM 7417 C CA . PHE B 1 241 ? 38.115 -11.586 -55.397 1.00 15.85 241 PHE B CA 1
ATOM 7418 C C . PHE B 1 241 ? 36.920 -12.449 -55.770 1.00 18.96 241 PHE B C 1
ATOM 7419 O O . PHE B 1 241 ? 35.785 -12.140 -55.453 1.00 22.50 241 PHE B O 1
ATOM 7436 N N . ASP B 1 242 ? 37.218 -13.585 -56.396 1.00 19.31 242 ASP B N 1
ATOM 7437 C CA . ASP B 1 242 ? 36.199 -14.535 -56.852 1.00 25.69 242 ASP B CA 1
ATOM 7438 C C . ASP B 1 242 ? 35.692 -15.450 -55.727 1.00 21.03 242 ASP B C 1
ATOM 7439 O O . ASP B 1 242 ? 34.807 -16.289 -55.956 1.00 24.13 242 ASP B O 1
ATOM 7448 N N . GLY B 1 243 ? 36.267 -15.306 -54.540 1.00 21.24 243 GLY B N 1
ATOM 7449 C CA . GLY B 1 243 ? 35.837 -16.042 -53.366 1.00 20.85 243 GLY B CA 1
ATOM 7450 C C . GLY B 1 243 ? 36.394 -17.443 -53.262 1.00 24.18 243 GLY B C 1
ATOM 7451 O O . GLY B 1 243 ? 35.936 -18.238 -52.444 1.00 23.84 243 GLY B O 1
ATOM 7455 N N . GLU B 1 244 ? 37.349 -17.767 -54.123 1.00 22.48 244 GLU B N 1
ATOM 7456 C CA . GLU B 1 244 ? 37.962 -19.077 -54.104 1.00 21.40 244 GLU B CA 1
ATOM 7457 C C . GLU B 1 244 ? 39.088 -19.077 -53.075 1.00 21.99 244 GLU B C 1
ATOM 7458 O O . GLU B 1 244 ? 39.985 -18.239 -53.130 1.00 22.83 244 GLU B O 1
ATOM 7470 N N . PRO B 1 245 ? 39.058 -20.037 -52.141 1.00 21.84 245 PRO B N 1
ATOM 7471 C CA . PRO B 1 245 ? 40.187 -20.132 -51.199 1.00 23.78 245 PRO B CA 1
ATOM 7472 C C . PRO B 1 245 ? 41.512 -20.423 -51.892 1.00 18.30 245 PRO B C 1
ATOM 7473 O O . PRO B 1 245 ? 41.608 -21.253 -52.833 1.00 22.98 245 PRO B O 1
ATOM 7484 N N . ASP B 1 246 ? 42.546 -19.717 -51.444 1.00 21.52 246 ASP B N 1
ATOM 7485 C CA . ASP B 1 246 ? 43.905 -19.956 -51.908 1.00 22.04 246 ASP B CA 1
ATOM 7486 C C . ASP B 1 246 ? 44.913 -19.626 -50.819 1.00 22.16 246 ASP B C 1
ATOM 7487 O O . ASP B 1 246 ? 44.547 -19.083 -49.776 1.00 22.50 246 ASP B O 1
ATOM 7496 N N . LEU B 1 247 ? 46.175 -19.987 -51.061 1.00 23.41 247 LEU B N 1
ATOM 7497 C CA . LEU B 1 247 ? 47.195 -19.841 -50.032 1.00 21.56 247 LEU B CA 1
ATOM 7498 C C . LEU B 1 247 ? 47.421 -18.394 -49.664 1.00 20.59 247 LEU B C 1
ATOM 7499 O O . LEU B 1 247 ? 47.602 -18.075 -48.496 1.00 20.39 247 LEU B O 1
ATOM 7515 N N . GLU B 1 248 ? 47.415 -17.512 -50.650 1.00 21.06 248 GLU B N 1
ATOM 7516 C CA . GLU B 1 248 ? 47.573 -16.091 -50.356 1.00 20.66 248 GLU B CA 1
ATOM 7517 C C . GLU B 1 248 ? 46.483 -15.549 -49.427 1.00 22.80 248 GLU B C 1
ATOM 7518 O O . GLU B 1 248 ? 46.764 -14.773 -48.514 1.00 20.30 248 GLU B O 1
ATOM 7530 N N . THR B 1 249 ? 45.238 -15.961 -49.666 1.00 19.35 249 THR B N 1
ATOM 7531 C CA . THR B 1 249 ? 44.128 -15.503 -48.867 1.00 19.34 249 THR B CA 1
ATOM 7532 C C . THR B 1 249 ? 44.266 -16.060 -47.442 1.00 15.48 249 THR B C 1
ATOM 7533 O O . THR B 1 249 ? 44.015 -15.353 -46.483 1.00 16.98 249 THR B O 1
ATOM 7544 N N . ALA B 1 250 ? 44.684 -17.311 -47.310 1.00 17.62 250 ALA B N 1
ATOM 7545 C CA . ALA B 1 250 ? 44.914 -17.915 -46.001 1.00 17.88 250 ALA B CA 1
ATOM 7546 C C . ALA B 1 250 ? 45.972 -17.125 -45.235 1.00 20.79 250 ALA B C 1
ATOM 7547 O O . ALA B 1 250 ? 45.778 -16.811 -44.063 1.00 19.23 250 ALA B O 1
ATOM 7554 N N . ALA B 1 251 ? 47.063 -16.778 -45.915 1.00 19.48 251 ALA B N 1
ATOM 7555 C CA . ALA B 1 251 ? 48.147 -16.031 -45.291 1.00 20.20 251 ALA B CA 1
ATOM 7556 C C . ALA B 1 251 ? 47.664 -14.661 -44.817 1.00 18.68 251 ALA B C 1
ATOM 7557 O O . ALA B 1 251 ? 48.045 -14.213 -43.728 1.00 19.63 251 ALA B O 1
ATOM 7564 N N . LEU B 1 252 ? 46.830 -14.006 -45.623 1.00 16.22 252 LEU B N 1
ATOM 7565 C CA . LEU B 1 252 ? 46.256 -12.710 -45.266 1.00 16.49 252 LEU B CA 1
ATOM 7566 C C . LEU B 1 252 ? 45.315 -12.813 -44.053 1.00 17.43 252 LEU B C 1
ATOM 7567 O O . LEU B 1 252 ? 45.307 -11.949 -43.167 1.00 18.95 252 LEU B O 1
ATOM 7583 N N . LEU B 1 253 ? 44.509 -13.863 -44.015 1.00 15.78 253 LEU B N 1
ATOM 7584 C CA . LEU B 1 253 ? 43.638 -14.097 -42.844 1.00 17.20 253 LEU B CA 1
ATOM 7585 C C . LEU B 1 253 ? 44.430 -14.242 -41.534 1.00 19.78 253 LEU B C 1
ATOM 7586 O O . LEU B 1 253 ? 43.954 -13.868 -40.464 1.00 21.15 253 LEU B O 1
ATOM 7602 N N . LEU B 1 254 ? 45.643 -14.775 -41.608 1.00 17.16 254 LEU B N 1
ATOM 7603 C CA . LEU B 1 254 ? 46.522 -14.838 -40.448 1.00 16.25 254 LEU B CA 1
ATOM 7604 C C . LEU B 1 254 ? 47.304 -13.548 -40.190 1.00 25.16 254 LEU B C 1
ATOM 7605 O O . LEU B 1 254 ? 47.525 -13.163 -39.032 1.00 24.17 254 LEU B O 1
ATOM 7621 N N . ALA B 1 255 ? 47.731 -12.903 -41.264 1.00 21.26 255 ALA B N 1
ATOM 7622 C CA . ALA B 1 255 ? 48.624 -11.735 -41.194 1.00 22.89 255 ALA B CA 1
ATOM 7623 C C . ALA B 1 255 ? 47.915 -10.417 -40.914 1.00 18.92 255 ALA B C 1
ATOM 7624 O O . ALA B 1 255 ? 48.506 -9.546 -40.275 1.00 23.94 255 ALA B O 1
ATOM 7631 N N . VAL B 1 256 ? 46.684 -10.276 -41.355 1.00 20.16 256 VAL B N 1
ATOM 7632 C CA . VAL B 1 256 ? 45.899 -9.120 -41.034 1.00 20.11 256 VAL B CA 1
ATOM 7633 C C . VAL B 1 256 ? 45.501 -9.239 -39.582 1.00 23.19 256 VAL B C 1
ATOM 7634 O O . VAL B 1 256 ? 44.919 -10.180 -39.171 1.00 23.36 256 VAL B O 1
ATOM 7647 N N . PRO B 1 257 ? 45.973 -8.180 -38.792 1.00 23.50 257 PRO B N 1
ATOM 7648 C CA . PRO B 1 257 ? 45.704 -8.354 -37.360 1.00 27.09 257 PRO B CA 1
ATOM 7649 C C . PRO B 1 257 ? 44.267 -8.120 -36.901 1.00 31.68 257 PRO B C 1
ATOM 7650 O O . PRO B 1 257 ? 43.604 -7.364 -37.488 1.00 28.04 257 PRO B O 1
ATOM 7661 N N . THR B 1 258 ? 43.837 -8.818 -35.866 1.00 31.15 258 THR B N 1
ATOM 7662 C CA . THR B 1 258 ? 42.594 -8.510 -35.194 1.00 30.11 258 THR B CA 1
ATOM 7663 C C . THR B 1 258 ? 42.768 -7.201 -34.465 1.00 45.21 258 THR B C 1
ATOM 7664 O O . THR B 1 258 ? 43.824 -6.968 -33.858 1.00 51.25 258 THR B O 1
ATOM 7675 N N . SER B 1 259 ? 41.739 -6.362 -34.459 1.00 37.13 259 SER B N 1
ATOM 7676 C CA . SER B 1 259 ? 41.894 -4.978 -34.071 1.00 40.30 259 SER B CA 1
ATOM 7677 C C . SER B 1 259 ? 42.937 -4.410 -35.033 1.00 61.11 259 SER B C 1
ATOM 7678 O O . SER B 1 259 ? 42.744 -4.923 -36.159 1.00 59.80 259 SER B O 1
#

Nearest PDB structures (foldseek):
  4bol-assembly1_B  TM=9.900E-01  e=7.605E-51  Pseudomonas aeruginosa PAO1
  3d2y-assembly1_A  TM=9.201E-01  e=4.404E-27  Escherichia coli str. K-12 substr. MG1655
  4bxe-assembly1_A  TM=9.175E-01  e=2.906E-26  Pseudomonas aeruginosa PAO1
  4bxj-assembly1_A-2  TM=9.137E-01  e=1.331E-25  Pseudomonas aeruginosa PAO1
  2y28-assembly3_C  TM=7.348E-01  e=5.978E-09  Citrobacter freundii

B-factor: mean 31.84, std 14.79, range [11.9, 126.52]

GO terms:
  GO:0009276 Gram-negative-bacterium-type cell wall (C, IDA)
  GO:0008745 N-acetylmuramoyl-L-alanine amidase activity (F, IDA)
  GO:0033252 regulation of beta-lactamase activity (P, IDA)

Foldseek 3Di:
DDDDDDDDPPDDDPPDADLAAAEAEFEQLDAVVVSVCCQQPNPFHFQWEWHQDVLTDIDGRDDPQDFTHHQPAWWWLRDTPCRRHHGYYYYHANAWDADPVGIDGTAHDPSSVVVVQVVLVVVCVRRVYAQLRYYYSCQTVFPVDQPPWLRPPVVSNVVSRRHWAFDPPQLVVLLVVCPQPFDFLLVVQVLSVVSTHDADNPSDDDPRQLRNLLSQCSNHPVVDRRSDGDSSSVSRSVRTDSD/DDPDDDDDPPDDDPPDADLAAAEAEFEQLAADVVSVVCQQPVPFHFQWEWHQDVLTDIDGRDDPQDFTGDQPFWWWLRDTPCRRHHGYYYYHANAWDADPVGIGGDAHDPSRVVVPLVVLVVVCVRRVHAQLRYYYSCQTVFPVDQPPWLRPPVVVSVVSRRHFDFDPPQLVVLLVVCVQPFDFLLVVQVLLVLSTHDADNPSDDDPRQLSSLLSQCSNHPVVDRRSDGDSSSVSRSVRGDRD

CATH classification: 3.40.80.10 (+1 more: 1.10.101.10)